Protein AF-T1RQ32-F1 (afdb_monomer_lite)

Organism: Glaesserella parasuis (NCBI:txid738)

pLDDT: mean 84.37, std 12.84, range [41.34, 98.5]

Sequence (711 aa):
MKVIKDSAIYLFGELVSKSIPFLLLPYLSRKLGVEGFGELSYYQTFLALFVIFIGLSQEGAVARYFYRYGKRSLHLVVTTGYAYTITIGALGLIACWIAKSEIMFYLVLSSIFQVFLAVQLSIRQCQKQAFPYTLIQLGSAITNAVFTVLILEIYETALVEKRIIAVLCSNIFIAVLAYIIYKRKTATKIFSIGQYKLALWYVIAFGFPMIFHHGSFFIKGQLDRIFIYHRFSEADLGLYAMGAQIASILSVVILAVNKALVPYLFERLKQGTVTLKHLQKWAMYSLFIVPIPSLITLLIPEQLFLWLLGEQFQGVKYYVALFLLSTSLIIPYLFLVNYLFYHGKTKQISYCSVLSTGIYLIALGGLMFTEISYIPWASVLSSVIILYVLGKSSNRDFKNEKKLIIVNSMFGLVYSMILFGHKNVTFVVSDGISKKIREKLLKLGVDVFYIPYPKGILSYLKYILISSIFSFFIRYKYSECIGHDHLFISNLLAKPYVLIEDGYGNYANLGPKRGVIYSIIYRKWLGLGRSVFCKKIILTGRNIIPSDILNKVVTIPISILERPYIQRRSCIISKLFGVDHTLLDNVKFVIYTQPLYQDGFISREEHINIYLRIIRDSIRNLSVNEFILLKPHPRDSINYEELLSEYKNLLFLDKDIPSEFLGLIYPNYSFLKGISLFSSSGLGDDNHTFVASKYLDSQQIIKMKVPTDLI

Structure (mmCIF, N/CA/C/O backbone):
data_AF-T1RQ32-F1
#
_entry.id   AF-T1RQ32-F1
#
loop_
_atom_site.group_PDB
_atom_site.id
_atom_site.type_symbol
_atom_site.label_atom_id
_atom_site.label_alt_id
_atom_site.label_comp_id
_atom_site.label_asym_id
_atom_site.label_entity_id
_atom_site.label_seq_id
_atom_site.pdbx_PDB_ins_code
_atom_site.Cartn_x
_atom_site.Cartn_y
_atom_site.Cartn_z
_atom_site.occupancy
_atom_site.B_iso_or_equiv
_atom_site.auth_seq_id
_atom_site.auth_comp_id
_atom_site.auth_asym_id
_atom_site.auth_atom_id
_atom_site.pdbx_PDB_model_num
ATOM 1 N N . MET A 1 1 ? -27.414 -0.032 -10.808 1.00 54.19 1 MET A N 1
ATOM 2 C CA . MET A 1 1 ? -27.002 -0.454 -12.171 1.00 54.19 1 MET A CA 1
ATOM 3 C C . MET A 1 1 ? -25.877 0.406 -12.761 1.00 54.19 1 MET A C 1
ATOM 5 O O . MET A 1 1 ? -24.864 -0.164 -13.140 1.00 54.19 1 MET A O 1
ATOM 9 N N . LYS A 1 2 ? -25.966 1.750 -12.778 1.00 56.19 2 LYS A N 1
ATOM 10 C CA . LYS A 1 2 ? -24.916 2.625 -13.359 1.00 56.19 2 LYS A CA 1
ATOM 11 C C . LYS A 1 2 ? -23.524 2.483 -12.713 1.00 56.19 2 LYS A C 1
ATOM 13 O O . LYS A 1 2 ? -22.540 2.369 -13.424 1.00 56.19 2 LYS A O 1
ATOM 18 N N . VAL A 1 3 ? -23.454 2.381 -11.381 1.00 58.38 3 VAL A N 1
ATOM 19 C CA . VAL A 1 3 ? -22.182 2.187 -10.650 1.00 58.38 3 VAL A CA 1
ATOM 20 C C . VAL A 1 3 ? -21.501 0.863 -11.017 1.00 58.38 3 VAL A C 1
ATOM 22 O O . VAL A 1 3 ? -20.301 0.845 -11.243 1.00 58.38 3 VAL A O 1
ATOM 25 N N . ILE A 1 4 ? -22.269 -0.225 -11.142 1.00 64.56 4 ILE A N 1
ATOM 26 C CA . ILE A 1 4 ? -21.748 -1.548 -11.528 1.00 64.56 4 ILE A CA 1
ATOM 27 C C . ILE A 1 4 ? -21.197 -1.502 -12.962 1.00 64.56 4 ILE A C 1
ATOM 29 O O . ILE A 1 4 ? -20.111 -2.014 -13.218 1.00 64.56 4 ILE A O 1
ATOM 33 N N . LYS A 1 5 ? -21.904 -0.817 -13.872 1.00 72.12 5 LYS A N 1
ATOM 34 C CA . LYS A 1 5 ? -21.466 -0.608 -15.258 1.00 72.12 5 LYS A CA 1
ATOM 35 C C . LYS A 1 5 ? -20.161 0.196 -15.334 1.00 72.12 5 LYS A C 1
ATOM 37 O O . LYS A 1 5 ? -19.228 -0.237 -16.002 1.00 72.12 5 LYS A O 1
ATOM 42 N N . ASP A 1 6 ? -20.065 1.319 -14.622 1.00 73.00 6 ASP A N 1
ATOM 43 C CA . ASP A 1 6 ? -18.860 2.162 -14.631 1.00 73.00 6 ASP A CA 1
ATOM 44 C C . ASP A 1 6 ? -17.660 1.439 -13.993 1.00 73.00 6 ASP A C 1
ATOM 46 O O . ASP A 1 6 ? -16.555 1.478 -14.532 1.00 73.00 6 ASP A O 1
ATOM 50 N N . SER A 1 7 ? -17.870 0.721 -12.883 1.00 74.19 7 SER A N 1
ATOM 51 C CA . SER A 1 7 ? -16.831 -0.094 -12.241 1.00 74.19 7 SER A CA 1
ATOM 52 C C . SER A 1 7 ? -16.310 -1.214 -13.145 1.00 74.19 7 SER A C 1
ATOM 54 O O . SER A 1 7 ? -15.101 -1.439 -13.171 1.00 74.19 7 SER A O 1
ATOM 56 N N . ALA A 1 8 ? -17.184 -1.876 -13.911 1.00 81.94 8 ALA A N 1
ATOM 57 C CA . ALA A 1 8 ? -16.780 -2.898 -14.876 1.00 81.94 8 ALA A CA 1
ATOM 58 C C . ALA A 1 8 ? -15.936 -2.309 -16.020 1.00 81.94 8 ALA A C 1
ATOM 60 O O . ALA A 1 8 ? -14.916 -2.889 -16.380 1.00 81.94 8 ALA A O 1
ATOM 61 N N . ILE A 1 9 ? -16.298 -1.127 -16.536 1.00 85.81 9 ILE A N 1
ATOM 62 C CA . ILE A 1 9 ? -15.541 -0.437 -17.598 1.00 85.81 9 ILE A CA 1
ATOM 63 C C . ILE A 1 9 ? -14.143 -0.026 -17.112 1.00 85.81 9 ILE A C 1
ATOM 65 O O . ILE A 1 9 ? -13.165 -0.208 -17.840 1.00 85.81 9 ILE A O 1
ATOM 69 N N . TYR A 1 10 ? -14.033 0.493 -15.883 1.00 81.12 10 TYR A N 1
ATOM 70 C CA . TYR A 1 10 ? -12.735 0.805 -15.276 1.00 81.12 10 TYR A CA 1
ATOM 71 C C . TYR A 1 10 ? -11.878 -0.449 -15.088 1.00 81.12 10 TYR A C 1
ATOM 73 O O . TYR A 1 10 ? -10.694 -0.428 -15.406 1.00 81.12 10 TYR A O 1
ATOM 81 N N . LEU A 1 11 ? -12.465 -1.533 -14.568 1.00 81.81 11 LEU A N 1
ATOM 82 C CA . LEU A 1 11 ? -11.744 -2.786 -14.341 1.00 81.81 11 LEU A CA 1
ATOM 83 C C . LEU A 1 11 ? -11.255 -3.396 -15.659 1.00 81.81 11 LEU A C 1
ATOM 85 O O . LEU A 1 11 ? -10.099 -3.796 -15.749 1.00 81.81 11 LEU A O 1
ATOM 89 N N . PHE A 1 12 ? -12.115 -3.425 -16.677 1.00 87.94 12 PHE A N 1
ATOM 90 C CA . PHE A 1 12 ? -11.769 -3.909 -18.010 1.00 87.94 12 PHE A CA 1
ATOM 91 C C . PHE A 1 12 ? -10.624 -3.095 -18.623 1.00 87.94 12 PHE A C 1
ATOM 93 O O . PHE A 1 12 ? -9.630 -3.674 -19.055 1.00 87.94 12 PHE A O 1
ATOM 100 N N . GLY A 1 13 ? -10.729 -1.760 -18.604 1.00 87.00 13 GLY A N 1
ATOM 101 C CA . GLY A 1 13 ? -9.677 -0.870 -19.101 1.00 87.00 13 GLY A CA 1
ATOM 102 C C . GLY A 1 13 ? -8.331 -1.095 -18.412 1.00 87.00 13 GLY A C 1
ATOM 103 O O . GLY A 1 13 ? -7.312 -1.258 -19.082 1.00 87.00 13 GLY A O 1
ATOM 104 N N . GLU A 1 14 ? -8.339 -1.175 -17.081 1.00 84.88 14 GLU A N 1
ATOM 105 C CA . GLU A 1 14 ? -7.142 -1.394 -16.263 1.00 84.88 14 GLU A CA 1
ATOM 106 C C . GLU A 1 14 ? -6.473 -2.750 -16.537 1.00 84.88 14 GLU A C 1
ATOM 108 O O . GLU A 1 14 ? -5.250 -2.820 -16.643 1.00 84.88 14 GLU A O 1
ATOM 113 N N . LEU A 1 15 ? -7.252 -3.832 -16.641 1.00 86.50 15 LEU A N 1
ATOM 114 C CA . LEU A 1 15 ? -6.710 -5.172 -16.876 1.00 86.50 15 LEU A CA 1
ATOM 115 C C . LEU A 1 15 ? -6.150 -5.316 -18.296 1.00 86.50 15 LEU A C 1
ATOM 117 O O . LEU A 1 15 ? -5.016 -5.765 -18.456 1.00 86.50 15 LEU A O 1
ATOM 121 N N . VAL A 1 16 ? -6.907 -4.895 -19.313 1.00 90.62 16 VAL A N 1
ATOM 122 C CA . VAL A 1 16 ? -6.505 -5.047 -20.721 1.00 90.62 16 VAL A CA 1
ATOM 123 C C . VAL A 1 16 ? -5.325 -4.134 -21.065 1.00 90.62 16 VAL A C 1
ATOM 125 O O . VAL A 1 16 ? -4.388 -4.552 -21.740 1.00 90.62 16 VAL A O 1
ATOM 128 N N . SER A 1 17 ? -5.299 -2.896 -20.562 1.00 90.62 17 SER A N 1
ATOM 129 C CA . SER A 1 17 ? -4.143 -2.010 -20.777 1.00 90.62 17 SER A CA 1
ATOM 130 C C . SER A 1 17 ? -2.849 -2.565 -20.175 1.00 90.62 17 SER A C 1
ATOM 132 O O . SER A 1 17 ? -1.782 -2.394 -20.762 1.00 90.62 17 SER A O 1
ATOM 134 N N . LYS A 1 18 ? -2.927 -3.276 -19.043 1.00 88.38 18 LYS A N 1
ATOM 135 C CA . LYS A 1 18 ? -1.762 -3.896 -18.395 1.00 88.38 18 LYS A CA 1
ATOM 136 C C . LYS A 1 18 ? -1.334 -5.220 -19.025 1.00 88.38 18 LYS A C 1
ATOM 138 O O . LYS A 1 18 ? -0.187 -5.612 -18.825 1.00 88.38 18 LYS A O 1
ATOM 143 N N . SER A 1 19 ? -2.194 -5.891 -19.795 1.00 90.38 19 SER A N 1
ATOM 144 C CA . SER A 1 19 ? -1.809 -7.111 -20.516 1.00 90.38 19 SER A CA 1
ATOM 145 C C . SER A 1 19 ? -1.013 -6.821 -21.790 1.00 90.38 19 SER A C 1
ATOM 147 O O . SER A 1 19 ? -0.198 -7.643 -22.193 1.00 90.38 19 SER A O 1
ATOM 149 N N . ILE A 1 20 ? -1.194 -5.656 -22.420 1.00 93.88 20 ILE A N 1
ATOM 150 C CA . ILE A 1 20 ? -0.507 -5.314 -23.678 1.00 93.88 20 ILE A CA 1
ATOM 151 C C . ILE A 1 20 ? 1.030 -5.293 -23.539 1.00 93.88 20 ILE A C 1
ATOM 153 O O . ILE A 1 20 ? 1.688 -5.927 -24.362 1.00 93.88 20 ILE A O 1
ATOM 157 N N . PRO A 1 21 ? 1.641 -4.659 -22.512 1.00 89.88 21 PRO A N 1
ATOM 158 C CA . PRO A 1 21 ? 3.090 -4.738 -22.315 1.00 89.88 21 PRO A CA 1
ATOM 159 C C . PRO A 1 21 ? 3.615 -6.169 -22.173 1.00 89.88 21 PRO A C 1
ATOM 161 O O . PRO A 1 21 ? 4.722 -6.444 -22.621 1.00 89.88 21 PRO A O 1
ATOM 164 N N . PHE A 1 22 ? 2.824 -7.080 -21.593 1.00 90.25 22 PHE A N 1
ATOM 165 C CA . PHE A 1 22 ? 3.182 -8.496 -21.492 1.00 90.25 22 PHE A CA 1
ATOM 166 C C . PHE A 1 22 ? 3.179 -9.185 -22.860 1.00 90.25 22 PHE A C 1
ATOM 168 O O . PHE A 1 22 ? 4.129 -9.888 -23.190 1.00 90.25 22 PHE A O 1
ATOM 175 N N . LEU A 1 23 ? 2.159 -8.928 -23.683 1.00 93.75 23 LEU A N 1
ATOM 176 C CA . LEU A 1 23 ? 2.083 -9.458 -25.050 1.00 93.75 23 LEU A CA 1
ATOM 177 C C . LEU A 1 23 ? 3.226 -8.954 -25.946 1.00 93.75 23 LEU A C 1
ATOM 179 O O . LEU A 1 23 ? 3.589 -9.623 -26.907 1.00 93.75 23 LEU A O 1
ATOM 183 N N . LEU A 1 24 ? 3.811 -7.799 -25.620 1.00 95.25 24 LEU A N 1
ATOM 184 C CA . LEU A 1 24 ? 4.962 -7.236 -26.325 1.00 95.25 24 LEU A CA 1
ATOM 185 C C . LEU A 1 24 ? 6.307 -7.861 -25.894 1.00 95.25 24 LEU A C 1
ATOM 187 O O . LEU A 1 24 ? 7.303 -7.685 -26.595 1.00 95.25 24 LEU A O 1
ATOM 191 N N . LEU A 1 25 ? 6.368 -8.588 -24.768 1.00 95.06 25 LEU A N 1
ATOM 192 C CA . LEU A 1 25 ? 7.628 -9.144 -24.251 1.00 95.06 25 LEU A CA 1
ATOM 193 C C . LEU A 1 25 ? 8.329 -10.105 -25.221 1.00 95.06 25 LEU A C 1
ATOM 195 O O . LEU A 1 25 ? 9.518 -9.889 -25.432 1.00 95.06 25 LEU A O 1
ATOM 199 N N . PRO A 1 26 ? 7.655 -11.092 -25.852 1.00 96.44 26 PRO A N 1
ATOM 200 C CA . PRO A 1 26 ? 8.298 -12.015 -26.796 1.00 96.44 26 PRO A CA 1
ATOM 201 C C . PRO A 1 26 ? 8.977 -11.312 -27.975 1.00 96.44 26 PRO A C 1
ATOM 203 O O . PRO A 1 26 ? 9.996 -11.774 -28.490 1.00 96.44 26 PRO A O 1
ATOM 206 N N . TYR A 1 27 ? 8.392 -10.201 -28.420 1.00 97.69 27 TYR A N 1
ATOM 207 C CA . TYR A 1 27 ? 8.944 -9.384 -29.491 1.00 97.69 27 TYR A CA 1
ATOM 208 C C . TYR A 1 27 ? 10.186 -8.626 -29.012 1.00 97.69 27 TYR A C 1
ATOM 210 O O . TYR A 1 27 ? 11.252 -8.735 -29.612 1.00 97.69 27 TYR A O 1
ATOM 218 N N . LEU A 1 28 ? 10.068 -7.907 -27.890 1.00 97.06 28 LEU A N 1
ATOM 219 C CA . LEU A 1 28 ? 11.167 -7.112 -27.338 1.00 97.06 28 LEU A CA 1
ATOM 220 C C . LEU A 1 28 ? 12.366 -7.964 -26.934 1.00 97.06 28 LEU A C 1
ATOM 222 O O . LEU A 1 28 ? 13.496 -7.565 -27.191 1.00 97.06 28 LEU A O 1
ATOM 226 N N . SER A 1 29 ? 12.129 -9.122 -26.321 1.00 97.19 29 SER A N 1
ATOM 227 C CA . SER A 1 29 ? 13.194 -10.022 -25.889 1.00 97.19 29 SER A CA 1
ATOM 228 C C . SER A 1 29 ? 14.030 -10.492 -27.079 1.00 97.19 29 SER A C 1
ATOM 230 O O . SER A 1 29 ? 15.254 -10.439 -27.030 1.00 97.19 29 SER A O 1
ATOM 232 N N . ARG A 1 30 ? 13.388 -10.879 -28.186 1.00 96.94 30 ARG A N 1
ATOM 233 C CA . ARG A 1 30 ? 14.088 -11.314 -29.402 1.00 96.94 30 ARG A CA 1
ATOM 234 C C . ARG A 1 30 ? 14.796 -10.170 -30.106 1.00 96.94 30 ARG A C 1
ATOM 236 O O . ARG A 1 30 ? 15.957 -10.321 -30.459 1.00 96.94 30 ARG A O 1
ATOM 243 N N . LYS A 1 31 ? 14.104 -9.040 -30.288 1.00 97.25 31 LYS A N 1
ATOM 244 C CA . LYS A 1 31 ? 14.618 -7.904 -31.060 1.00 97.25 31 LYS A CA 1
ATOM 245 C C . LYS A 1 31 ? 15.784 -7.200 -30.362 1.00 97.25 31 LYS A C 1
ATOM 247 O O . LYS A 1 31 ? 16.689 -6.743 -31.044 1.00 97.25 31 LYS A O 1
ATOM 252 N N . LEU A 1 32 ? 15.764 -7.101 -29.029 1.00 97.38 32 LEU A N 1
ATOM 253 C CA . LEU A 1 32 ? 16.803 -6.398 -28.266 1.00 97.38 32 LEU A CA 1
ATOM 254 C C . LEU A 1 32 ? 17.949 -7.296 -27.794 1.00 97.38 32 LEU A C 1
ATOM 256 O O . LEU A 1 32 ? 19.007 -6.775 -27.455 1.00 97.38 32 LEU A O 1
ATOM 260 N N . GLY A 1 33 ? 17.755 -8.614 -27.714 1.00 97.50 33 GLY A N 1
ATOM 261 C CA . GLY A 1 33 ? 18.717 -9.456 -27.006 1.00 97.50 33 GLY A CA 1
ATOM 262 C C . GLY A 1 33 ? 18.603 -9.324 -25.487 1.00 97.50 33 GLY A C 1
ATOM 263 O O . GLY A 1 33 ? 17.788 -8.564 -24.956 1.00 97.50 33 GLY A O 1
ATOM 264 N N . VAL A 1 34 ? 19.432 -10.080 -24.769 1.00 98.00 34 VAL A N 1
ATOM 265 C CA . VAL A 1 34 ? 19.505 -9.984 -23.304 1.00 98.00 34 VAL A CA 1
ATOM 266 C C . VAL A 1 34 ? 20.149 -8.666 -22.879 1.00 98.00 34 VAL A C 1
ATOM 268 O O . VAL A 1 34 ? 19.588 -7.973 -22.036 1.00 98.00 34 VAL A O 1
ATOM 271 N N . GLU A 1 35 ? 21.271 -8.295 -23.500 1.00 98.06 35 GLU A N 1
ATOM 272 C CA . GLU A 1 35 ? 22.012 -7.058 -23.210 1.00 98.06 35 GLU A CA 1
ATOM 273 C C . GLU A 1 35 ? 21.139 -5.822 -23.433 1.00 98.06 35 GLU A C 1
ATOM 275 O O . GLU A 1 35 ? 20.909 -5.056 -22.499 1.00 98.06 35 GLU A O 1
ATOM 280 N N . GLY A 1 36 ? 20.510 -5.705 -24.609 1.00 97.94 36 GLY A N 1
ATOM 281 C CA . GLY A 1 36 ? 19.607 -4.592 -24.901 1.00 97.94 36 GLY A CA 1
ATOM 282 C C . GLY A 1 36 ? 18.376 -4.554 -23.986 1.00 97.94 36 GLY A C 1
ATOM 283 O O . GLY A 1 36 ? 17.883 -3.477 -23.647 1.00 97.94 36 GLY A O 1
ATOM 284 N N . PHE A 1 37 ? 17.870 -5.703 -23.517 1.00 98.06 37 PHE A N 1
ATOM 285 C CA . PHE A 1 37 ? 16.807 -5.711 -22.504 1.00 98.06 37 PHE A CA 1
ATOM 286 C C . PHE A 1 37 ? 17.317 -5.250 -21.126 1.00 98.06 37 PHE A C 1
ATOM 288 O O . PHE A 1 37 ? 16.586 -4.574 -20.394 1.00 98.06 37 PHE A O 1
ATOM 295 N N . GLY A 1 38 ? 18.564 -5.578 -20.780 1.00 98.19 38 GLY A N 1
ATOM 296 C CA . GLY A 1 38 ? 19.255 -5.088 -19.590 1.00 98.19 38 GLY A CA 1
ATOM 297 C C . GLY A 1 38 ? 19.441 -3.574 -19.615 1.00 98.19 38 GLY A C 1
ATOM 298 O O . GLY A 1 38 ? 18.987 -2.886 -18.699 1.00 98.19 38 GLY A O 1
ATOM 299 N N . GLU A 1 39 ? 20.003 -3.041 -20.697 1.00 98.31 39 GLU A N 1
ATOM 300 C CA . GLU A 1 39 ? 20.170 -1.602 -20.929 1.00 98.31 39 GLU A CA 1
ATOM 301 C C . GLU A 1 39 ? 18.813 -0.866 -20.918 1.00 98.31 39 GLU A C 1
ATOM 303 O O . GLU A 1 39 ? 18.638 0.150 -20.237 1.00 98.31 39 GLU A O 1
ATOM 308 N N . LEU A 1 40 ? 17.784 -1.420 -21.575 1.00 98.06 40 LEU A N 1
ATOM 309 C CA . LEU A 1 40 ? 16.428 -0.867 -21.522 1.00 98.06 40 LEU A CA 1
ATOM 310 C C . LEU A 1 40 ? 15.889 -0.814 -20.085 1.00 98.06 40 LEU A C 1
ATOM 312 O O . LEU A 1 40 ? 15.284 0.184 -19.685 1.00 98.06 40 LEU A O 1
ATOM 316 N N . SER A 1 41 ? 16.086 -1.881 -19.309 1.00 98.00 41 SER A N 1
ATOM 317 C CA . SER A 1 41 ? 15.659 -1.953 -17.910 1.00 98.00 41 SER A CA 1
ATOM 318 C C . SER A 1 41 ? 16.379 -0.922 -17.036 1.00 98.00 41 SER A C 1
ATOM 320 O O . SER A 1 41 ? 15.738 -0.289 -16.192 1.00 98.00 41 SER A O 1
ATOM 322 N N . TYR A 1 42 ? 17.676 -0.705 -17.276 1.00 98.25 42 TYR A N 1
ATOM 323 C CA . TYR A 1 42 ? 18.482 0.324 -16.621 1.00 98.25 42 TYR A CA 1
ATOM 324 C C . TYR A 1 42 ? 17.899 1.724 -16.858 1.00 98.25 42 TYR A C 1
ATOM 326 O O . TYR A 1 42 ? 17.584 2.439 -15.903 1.00 98.25 42 TYR A O 1
ATOM 334 N N . TYR A 1 43 ? 17.642 2.094 -18.115 1.00 98.06 43 TYR A N 1
ATOM 335 C CA . TYR A 1 43 ? 17.051 3.393 -18.449 1.00 98.06 43 TYR A CA 1
ATOM 336 C C . TYR A 1 43 ? 15.608 3.555 -17.951 1.00 98.06 43 TYR A C 1
ATOM 338 O O . TYR A 1 43 ? 15.213 4.638 -17.510 1.00 98.06 43 TYR A O 1
ATOM 346 N N . GLN A 1 44 ? 14.810 2.485 -17.942 1.00 96.88 44 GLN A N 1
ATOM 347 C CA . GLN A 1 44 ? 13.463 2.517 -17.364 1.00 96.88 44 GLN A CA 1
ATOM 348 C C . GLN A 1 44 ? 13.467 2.814 -15.858 1.00 96.88 44 GLN A C 1
ATOM 350 O O . GLN A 1 44 ? 12.544 3.478 -15.378 1.00 96.88 44 GLN A O 1
ATOM 355 N N . THR A 1 45 ? 14.505 2.406 -15.122 1.00 97.56 45 THR A N 1
ATOM 356 C CA . THR A 1 45 ? 14.664 2.784 -13.711 1.00 97.56 45 THR A CA 1
ATOM 357 C C . THR A 1 45 ? 14.796 4.302 -13.553 1.00 97.56 45 THR A C 1
ATOM 359 O O . THR A 1 45 ? 14.142 4.893 -12.691 1.00 97.56 45 THR A O 1
ATOM 362 N N . PHE A 1 46 ? 15.564 4.974 -14.416 1.00 97.75 46 PHE A N 1
ATOM 363 C CA . PHE A 1 46 ? 15.649 6.441 -14.402 1.00 97.75 46 PHE A CA 1
ATOM 364 C C . PHE A 1 46 ? 14.338 7.104 -14.811 1.00 97.75 46 PHE A C 1
ATOM 366 O O . PHE A 1 46 ? 13.938 8.084 -14.185 1.00 97.75 46 PHE A O 1
ATOM 373 N N . LEU A 1 47 ? 13.619 6.547 -15.793 1.00 97.56 47 LEU A N 1
ATOM 374 C CA . LEU A 1 47 ? 12.288 7.041 -16.156 1.00 97.56 47 LEU A CA 1
ATOM 375 C C . LEU A 1 47 ? 11.345 7.045 -14.948 1.00 97.56 47 LEU A C 1
ATOM 377 O O . LEU A 1 47 ? 10.691 8.052 -14.677 1.00 97.56 47 LEU A O 1
ATOM 381 N N . ALA A 1 48 ? 11.298 5.937 -14.201 1.00 96.19 48 ALA A N 1
ATOM 382 C CA . ALA A 1 48 ? 10.477 5.827 -13.000 1.00 96.19 48 ALA A CA 1
ATOM 383 C C . ALA A 1 48 ? 10.890 6.852 -11.931 1.00 96.19 48 ALA A C 1
ATOM 385 O O . ALA A 1 48 ? 10.026 7.478 -11.314 1.00 96.19 48 ALA A O 1
ATOM 386 N N . LEU A 1 49 ? 12.197 7.068 -11.749 1.00 96.44 49 LEU A N 1
ATOM 387 C CA . LEU A 1 49 ? 12.724 8.077 -10.831 1.00 96.44 49 LEU A CA 1
ATOM 388 C C . LEU A 1 49 ? 12.299 9.496 -11.240 1.00 96.44 49 LEU A C 1
ATOM 390 O O . LEU A 1 49 ? 11.800 10.255 -10.408 1.00 96.44 49 LEU A O 1
ATOM 394 N N . PHE A 1 50 ? 12.429 9.844 -12.522 1.00 97.56 50 PHE A N 1
ATOM 395 C CA . PHE A 1 50 ? 12.018 11.144 -13.048 1.00 97.56 50 PHE A CA 1
ATOM 396 C C . PHE A 1 50 ? 10.522 11.391 -12.864 1.00 97.56 50 PHE A C 1
ATOM 398 O O . PHE A 1 50 ? 10.149 12.459 -12.383 1.00 97.56 50 PHE A O 1
ATOM 405 N N . VAL A 1 51 ? 9.666 10.398 -13.133 1.00 97.38 51 VAL A N 1
ATOM 406 C CA . VAL A 1 51 ? 8.214 10.504 -12.898 1.00 97.38 51 VAL A CA 1
ATOM 407 C C . VAL A 1 51 ? 7.893 10.824 -11.434 1.00 97.38 51 VAL A C 1
ATOM 409 O O . VAL A 1 51 ? 6.996 11.626 -11.177 1.00 97.38 51 VAL A O 1
ATOM 412 N N . ILE A 1 52 ? 8.628 10.263 -10.465 1.00 95.56 52 ILE A N 1
ATOM 413 C CA . ILE A 1 52 ? 8.410 10.548 -9.035 1.00 95.56 52 ILE A CA 1
ATOM 414 C C . ILE A 1 52 ? 8.675 12.028 -8.720 1.00 95.56 52 ILE A C 1
ATOM 416 O O . ILE A 1 52 ? 7.837 12.679 -8.091 1.00 95.56 52 ILE A O 1
ATOM 420 N N . PHE A 1 53 ? 9.811 12.572 -9.164 1.00 96.38 53 PHE A N 1
ATOM 421 C CA . PHE A 1 53 ? 10.205 13.949 -8.844 1.00 96.38 53 PHE A CA 1
ATOM 422 C C . PHE A 1 53 ? 9.461 14.996 -9.680 1.00 96.38 53 PHE A C 1
ATOM 424 O O . PHE A 1 53 ? 8.920 15.948 -9.125 1.00 96.38 53 PHE A O 1
ATOM 431 N N . ILE A 1 54 ? 9.375 14.808 -10.999 1.00 97.56 54 ILE A N 1
ATOM 432 C CA . ILE A 1 54 ? 8.684 15.724 -11.923 1.00 97.56 54 ILE A CA 1
ATOM 433 C C . ILE A 1 54 ? 7.161 15.679 -11.711 1.00 97.56 54 ILE A C 1
ATOM 435 O O . ILE A 1 54 ? 6.462 16.683 -11.893 1.00 97.56 54 ILE A O 1
ATOM 439 N N . GLY A 1 55 ? 6.640 14.520 -11.299 1.00 95.38 55 GLY A N 1
ATOM 440 C CA . GLY A 1 55 ? 5.225 14.306 -11.023 1.00 95.38 55 GLY A CA 1
ATOM 441 C C . GLY A 1 55 ? 4.761 14.856 -9.684 1.00 95.38 55 GLY A C 1
ATOM 442 O O . GLY A 1 55 ? 3.644 15.363 -9.610 1.00 95.38 55 GLY A O 1
ATOM 443 N N . LEU A 1 56 ? 5.586 14.775 -8.630 1.00 94.56 56 LEU A N 1
ATOM 444 C CA . LEU A 1 56 ? 5.259 15.239 -7.271 1.00 94.56 56 LEU A CA 1
ATOM 445 C C . LEU A 1 56 ? 3.879 14.730 -6.779 1.00 94.56 56 LEU A C 1
ATOM 447 O O . LEU A 1 56 ? 3.138 15.428 -6.089 1.00 94.56 56 LEU A O 1
ATOM 451 N N . SER A 1 57 ? 3.503 13.509 -7.181 1.00 91.25 57 SER A N 1
ATOM 452 C CA . SER A 1 57 ? 2.188 12.880 -6.951 1.00 91.25 57 SER A CA 1
ATOM 453 C C . SER A 1 57 ? 0.980 13.800 -7.217 1.00 91.25 57 SER A C 1
ATOM 455 O O . SER A 1 57 ? -0.007 13.845 -6.467 1.00 91.25 57 SER A O 1
ATOM 457 N N . GLN A 1 58 ? 1.048 14.584 -8.293 1.00 93.56 58 GLN A N 1
ATOM 458 C CA . GLN A 1 58 ? -0.017 15.508 -8.676 1.00 93.56 58 GLN A CA 1
ATOM 459 C C . GLN A 1 58 ? -1.355 14.811 -8.921 1.00 93.56 58 GLN A C 1
ATOM 461 O O . GLN A 1 58 ? -2.402 15.361 -8.580 1.00 93.56 58 GLN A O 1
ATOM 466 N N . GLU A 1 59 ? -1.350 13.595 -9.462 1.00 92.75 59 GLU A N 1
ATOM 467 C CA . GLU A 1 59 ? -2.548 12.785 -9.655 1.00 92.75 59 GLU A CA 1
ATOM 468 C C . GLU A 1 59 ? -3.298 12.549 -8.332 1.00 92.75 59 GLU A C 1
ATOM 470 O O . GLU A 1 59 ? -4.529 12.665 -8.294 1.00 92.75 59 GLU A O 1
ATOM 475 N N . GLY A 1 60 ? -2.570 12.326 -7.231 1.00 84.25 60 GLY A N 1
ATOM 476 C CA . GLY A 1 60 ? -3.126 12.227 -5.882 1.00 84.25 60 GLY A CA 1
ATOM 477 C C . GLY A 1 60 ? -3.578 13.579 -5.325 1.00 84.25 60 GLY A C 1
ATOM 478 O O . GLY A 1 60 ? -4.670 13.683 -4.755 1.00 84.25 60 GLY A O 1
ATOM 479 N N . ALA A 1 61 ? -2.789 14.638 -5.538 1.00 88.88 61 ALA A N 1
ATOM 480 C CA . ALA A 1 61 ? -3.106 15.990 -5.070 1.00 88.88 61 ALA A CA 1
ATOM 481 C C . ALA A 1 61 ? -4.405 16.525 -5.697 1.00 88.88 61 ALA A C 1
ATOM 483 O O . ALA A 1 61 ? -5.242 17.114 -5.001 1.00 88.88 61 ALA A O 1
ATOM 484 N N . VAL A 1 62 ? -4.587 16.281 -6.999 1.00 91.62 62 VAL A N 1
ATOM 485 C CA . VAL A 1 62 ? -5.773 16.637 -7.789 1.00 91.62 62 VAL A CA 1
ATOM 486 C C . VAL A 1 62 ? -6.991 15.851 -7.317 1.00 91.62 62 VAL A C 1
ATOM 488 O O . VAL A 1 62 ? -8.035 16.456 -7.060 1.00 91.62 62 VAL A O 1
ATOM 491 N N . ALA A 1 63 ? -6.860 14.535 -7.124 1.00 85.88 63 ALA A N 1
ATOM 492 C CA . ALA A 1 63 ? -7.948 13.714 -6.603 1.00 85.88 63 ALA A CA 1
ATOM 493 C C . ALA A 1 63 ? -8.402 14.194 -5.217 1.00 85.88 63 ALA A C 1
ATOM 495 O O . ALA A 1 63 ? -9.590 14.435 -4.981 1.00 85.88 63 ALA A O 1
ATOM 496 N N . ARG A 1 64 ? -7.450 14.427 -4.308 1.00 86.69 64 ARG A N 1
ATOM 497 C CA . ARG A 1 64 ? -7.734 14.932 -2.960 1.00 86.69 64 ARG A CA 1
ATOM 498 C C . ARG A 1 64 ? -8.377 16.315 -2.997 1.00 86.69 64 ARG A C 1
ATOM 500 O O . ARG A 1 64 ? -9.308 16.564 -2.232 1.00 86.69 64 ARG A O 1
ATOM 507 N N . TYR A 1 65 ? -7.923 17.203 -3.883 1.00 88.31 65 TYR A N 1
ATOM 508 C CA . TYR A 1 65 ? -8.518 18.531 -4.035 1.00 88.31 65 TYR A CA 1
ATOM 509 C C . TYR A 1 65 ? -9.969 18.434 -4.508 1.00 88.31 65 TYR A C 1
ATOM 511 O O . TYR A 1 65 ? -10.847 19.051 -3.908 1.00 88.31 65 TYR A O 1
ATOM 519 N N . PHE A 1 66 ? -10.226 17.618 -5.536 1.00 87.50 66 PHE A N 1
ATOM 520 C CA . PHE A 1 66 ? -11.558 17.411 -6.099 1.00 87.50 66 PHE A CA 1
ATOM 521 C C . PHE A 1 66 ? -12.564 16.959 -5.037 1.00 87.50 66 PHE A C 1
ATOM 523 O O . PHE A 1 66 ? -13.629 17.561 -4.909 1.00 87.50 66 PHE A O 1
ATOM 530 N N . TYR A 1 67 ? -12.223 15.939 -4.246 1.00 81.38 67 TYR A N 1
ATOM 531 C CA . TYR A 1 67 ? -13.134 15.410 -3.228 1.00 81.38 67 TYR A CA 1
ATOM 532 C C . TYR A 1 67 ? -13.258 16.310 -1.993 1.00 81.38 67 TYR A C 1
ATOM 534 O O . TYR A 1 67 ? -14.318 16.338 -1.372 1.00 81.38 67 TYR A O 1
ATOM 542 N N . ARG A 1 68 ? -12.204 17.050 -1.619 1.00 80.88 68 ARG A N 1
ATOM 543 C CA . ARG A 1 68 ? -12.218 17.891 -0.411 1.00 80.88 68 ARG A CA 1
ATOM 544 C C . ARG A 1 68 ? -12.812 19.281 -0.636 1.00 80.88 68 ARG A C 1
ATOM 546 O O . ARG A 1 68 ? -13.502 19.776 0.248 1.00 80.88 68 ARG A O 1
ATOM 553 N N . TYR A 1 69 ? -12.506 19.915 -1.766 1.00 83.75 69 TYR A N 1
ATOM 554 C CA . TYR A 1 69 ? -12.845 21.317 -2.048 1.00 83.75 69 TYR A CA 1
ATOM 555 C C . TYR A 1 69 ? -13.737 21.492 -3.285 1.00 83.75 69 TYR A C 1
ATOM 557 O O . TYR A 1 69 ? -14.140 22.610 -3.610 1.00 83.75 69 TYR A O 1
ATOM 565 N N . GLY A 1 70 ? -14.068 20.402 -3.982 1.00 82.25 70 GLY A N 1
ATOM 566 C CA . GLY A 1 70 ? -14.921 20.424 -5.164 1.00 82.25 70 GLY A CA 1
ATOM 567 C C . GLY A 1 70 ? -14.205 20.884 -6.439 1.00 82.25 70 GLY A C 1
ATOM 568 O O . GLY A 1 70 ? -12.981 20.987 -6.524 1.00 82.25 70 GLY A O 1
ATOM 569 N N . LYS A 1 71 ? -14.997 21.162 -7.483 1.00 81.88 71 LYS A N 1
ATOM 570 C CA . LYS A 1 71 ? -14.500 21.411 -8.850 1.00 81.88 71 LYS A CA 1
ATOM 571 C C . LYS A 1 71 ? -14.085 22.867 -9.123 1.00 81.88 71 LYS A C 1
ATOM 573 O O . LYS A 1 71 ? -13.330 23.113 -10.061 1.00 81.88 71 LYS A O 1
ATOM 578 N N . ARG A 1 72 ? -14.561 23.837 -8.326 1.00 79.94 72 ARG A N 1
ATOM 579 C CA . ARG A 1 72 ? -14.530 25.288 -8.642 1.00 79.94 72 ARG A CA 1
ATOM 580 C C . ARG A 1 72 ? -13.126 25.865 -8.883 1.00 79.94 72 ARG A C 1
ATOM 582 O O . ARG A 1 72 ? -12.987 26.819 -9.653 1.00 79.94 72 ARG A O 1
ATOM 589 N N . SER A 1 73 ? -12.109 25.288 -8.250 1.00 83.75 73 SER A N 1
ATOM 590 C CA . SER A 1 73 ? -10.705 25.708 -8.365 1.00 83.75 73 SER A CA 1
ATOM 591 C C . SER A 1 73 ? -9.771 24.556 -8.748 1.00 83.75 73 SER A C 1
ATOM 593 O O . SER A 1 73 ? -8.557 24.686 -8.647 1.00 83.75 73 SER A O 1
ATOM 595 N N . LEU A 1 74 ? -10.323 23.440 -9.240 1.00 86.44 74 LEU A N 1
ATOM 596 C CA . LEU A 1 74 ? -9.532 22.285 -9.675 1.00 86.44 74 LEU A CA 1
ATOM 597 C C . LEU A 1 74 ? -8.575 22.652 -10.814 1.00 86.44 74 LEU A C 1
ATOM 599 O O . LEU A 1 74 ? -7.429 22.222 -10.814 1.00 86.44 74 LEU A O 1
ATOM 603 N N . HIS A 1 75 ? -9.040 23.477 -11.759 1.00 88.88 75 HIS A N 1
ATOM 604 C CA . HIS A 1 75 ? -8.225 23.931 -12.885 1.00 88.88 75 HIS A CA 1
ATOM 605 C C . HIS A 1 75 ? -6.961 24.651 -12.418 1.00 88.88 75 HIS A C 1
ATOM 607 O O . HIS A 1 75 ? -5.902 24.361 -12.945 1.00 88.88 75 HIS A O 1
ATOM 613 N N . LEU A 1 76 ? -7.060 25.521 -11.402 1.00 90.94 76 LEU A N 1
ATOM 614 C CA . LEU A 1 76 ? -5.910 26.235 -10.840 1.00 90.94 76 LEU A CA 1
ATOM 615 C C . LEU A 1 76 ? -4.850 25.253 -10.328 1.00 90.94 76 LEU A C 1
ATOM 617 O O . LEU A 1 76 ? -3.685 25.378 -10.676 1.00 90.94 76 LEU A O 1
ATOM 621 N N . VAL A 1 77 ? -5.262 24.242 -9.558 1.00 92.69 77 VAL A N 1
ATOM 622 C CA . VAL A 1 77 ? -4.351 23.214 -9.026 1.00 92.69 77 VAL A CA 1
ATOM 623 C C . VAL A 1 77 ? -3.692 22.418 -10.147 1.00 92.69 77 VAL A C 1
ATOM 625 O O . VAL A 1 77 ? -2.485 22.207 -10.108 1.00 92.69 77 VAL A O 1
ATOM 628 N N . VAL A 1 78 ? -4.466 22.016 -11.159 1.00 93.19 78 VAL A N 1
ATOM 629 C CA . VAL A 1 78 ? -3.955 21.279 -12.324 1.00 93.19 78 VAL A CA 1
ATOM 630 C C . VAL A 1 78 ? -2.962 22.131 -13.115 1.00 93.19 78 VAL A C 1
ATOM 632 O O . VAL A 1 78 ? -1.874 21.658 -13.416 1.00 93.19 78 VAL A O 1
ATOM 635 N N . THR A 1 79 ? -3.283 23.394 -13.407 1.00 92.50 79 THR A N 1
ATOM 636 C CA . THR A 1 79 ? -2.375 24.287 -14.143 1.00 92.50 79 THR A CA 1
ATOM 637 C C . THR A 1 79 ? -1.118 24.619 -13.358 1.00 92.50 79 THR A C 1
ATOM 639 O O . THR A 1 79 ? -0.043 24.663 -13.943 1.00 92.50 79 THR A O 1
ATOM 642 N N . THR A 1 80 ? -1.221 24.819 -12.042 1.00 95.06 80 THR A N 1
ATOM 643 C CA . THR A 1 80 ? -0.044 25.036 -11.194 1.00 95.06 80 THR A CA 1
ATOM 644 C C . THR A 1 80 ? 0.828 23.785 -11.128 1.00 95.06 80 THR A C 1
ATOM 646 O O . THR A 1 80 ? 2.048 23.894 -11.182 1.00 95.06 80 THR A O 1
ATOM 649 N N . GLY A 1 81 ? 0.216 22.601 -11.056 1.00 95.94 81 GLY A N 1
ATOM 650 C CA . GLY A 1 81 ? 0.926 21.328 -11.139 1.00 95.94 81 GLY A CA 1
ATOM 651 C C . GLY A 1 81 ? 1.655 21.152 -12.475 1.00 95.94 81 GLY A C 1
ATOM 652 O O . GLY A 1 81 ? 2.847 20.867 -12.495 1.00 95.94 81 GLY A O 1
ATOM 653 N N . TYR A 1 82 ? 0.988 21.429 -13.598 1.00 95.81 82 TYR A N 1
ATOM 654 C CA . TYR A 1 82 ? 1.625 21.391 -14.916 1.00 95.81 82 TYR A CA 1
ATOM 655 C C . TYR A 1 82 ? 2.751 22.411 -15.057 1.00 95.81 82 TYR A C 1
ATOM 657 O O . TYR A 1 82 ? 3.793 22.071 -15.607 1.00 95.81 82 TYR A O 1
ATOM 665 N N . ALA A 1 83 ? 2.590 23.621 -14.515 1.00 96.44 83 ALA A N 1
ATOM 666 C CA . ALA A 1 83 ? 3.671 24.600 -14.463 1.00 96.44 83 ALA A CA 1
ATOM 667 C C . ALA A 1 83 ? 4.872 24.057 -13.674 1.00 96.44 83 ALA A C 1
ATOM 669 O O . ALA A 1 83 ? 5.989 24.119 -14.172 1.00 96.44 83 ALA A O 1
ATOM 670 N N . TYR A 1 84 ? 4.647 23.442 -12.506 1.00 97.62 84 TYR A N 1
ATOM 671 C CA . TYR A 1 84 ? 5.704 22.771 -11.743 1.00 97.62 84 TYR A CA 1
ATOM 672 C C . TYR A 1 84 ? 6.405 21.674 -12.563 1.00 97.62 84 TYR A C 1
ATOM 674 O O . TYR A 1 84 ? 7.630 21.669 -12.650 1.00 97.62 84 TYR A O 1
ATOM 682 N N . THR A 1 85 ? 5.644 20.786 -13.211 1.00 97.94 85 THR A N 1
ATOM 683 C CA . THR A 1 85 ? 6.180 19.710 -14.063 1.00 97.94 85 THR A CA 1
ATOM 684 C C . THR A 1 85 ? 7.020 20.260 -15.208 1.00 97.94 85 THR A C 1
ATOM 686 O O . THR A 1 85 ? 8.104 19.745 -15.456 1.00 97.94 85 THR A O 1
ATOM 689 N N . ILE A 1 86 ? 6.560 21.318 -15.882 1.00 98.25 86 ILE A N 1
ATOM 690 C CA . ILE A 1 86 ? 7.312 21.971 -16.959 1.00 98.25 86 ILE A CA 1
ATOM 691 C C . ILE A 1 86 ? 8.582 22.618 -16.406 1.00 98.25 86 ILE A C 1
ATOM 693 O O . ILE A 1 86 ? 9.635 22.457 -17.006 1.00 98.25 86 ILE A O 1
ATOM 697 N N . THR A 1 87 ? 8.521 23.312 -15.267 1.00 97.94 87 THR A N 1
ATOM 698 C CA . THR A 1 87 ? 9.696 23.964 -14.673 1.00 97.94 87 THR A CA 1
ATOM 699 C C . THR A 1 87 ? 10.759 22.949 -14.259 1.00 97.94 87 THR A C 1
ATOM 701 O O . THR A 1 87 ? 11.907 23.071 -14.673 1.00 97.94 87 THR A O 1
ATOM 704 N N . ILE A 1 88 ? 10.396 21.927 -13.479 1.00 98.06 88 ILE A N 1
ATOM 705 C CA . ILE A 1 88 ? 11.352 20.900 -13.034 1.00 98.06 88 ILE A CA 1
ATOM 706 C C . ILE A 1 88 ? 11.819 20.040 -14.211 1.00 98.06 88 ILE A C 1
ATOM 708 O O . ILE A 1 88 ? 13.002 19.723 -14.310 1.00 98.06 88 ILE A O 1
ATOM 712 N N . GLY A 1 89 ? 10.916 19.718 -15.139 1.00 98.06 89 GLY A N 1
ATOM 713 C CA . GLY A 1 89 ? 11.245 19.030 -16.380 1.00 98.06 89 GLY A CA 1
ATOM 714 C C . GLY A 1 89 ? 12.247 19.811 -17.230 1.00 98.06 89 GLY A C 1
ATOM 715 O O . GLY A 1 89 ? 13.246 19.244 -17.647 1.00 98.06 89 GLY A O 1
ATOM 716 N N . ALA A 1 90 ? 12.046 21.118 -17.425 1.00 98.31 90 ALA A N 1
ATOM 717 C CA . ALA A 1 90 ? 12.961 21.978 -18.176 1.00 98.31 90 ALA A CA 1
ATOM 718 C C . ALA A 1 90 ? 14.350 22.052 -17.529 1.00 98.31 90 ALA A C 1
ATOM 720 O O . ALA A 1 90 ? 15.348 21.958 -18.237 1.00 98.31 90 ALA A O 1
ATOM 721 N N . LEU A 1 91 ? 14.428 22.144 -16.196 1.00 98.31 91 LEU A N 1
ATOM 722 C CA . LEU A 1 91 ? 15.706 22.052 -15.479 1.00 98.31 91 LEU A CA 1
ATOM 723 C C . LEU A 1 91 ? 16.396 20.704 -15.734 1.00 98.31 91 LEU A C 1
ATOM 725 O O . LEU A 1 91 ? 17.596 20.672 -15.997 1.00 98.31 91 LEU A O 1
ATOM 729 N N . GLY A 1 92 ? 15.637 19.604 -15.719 1.00 98.00 92 GLY A N 1
ATOM 730 C CA . GLY A 1 92 ? 16.141 18.276 -16.071 1.00 98.00 92 GLY A CA 1
ATOM 731 C C . GLY A 1 92 ? 16.639 18.185 -17.517 1.00 98.00 92 GLY A C 1
ATOM 732 O O . GLY A 1 92 ? 17.713 17.640 -17.757 1.00 98.00 92 GLY A O 1
ATOM 733 N N . LEU A 1 93 ? 15.908 18.761 -18.477 1.00 98.31 93 LEU A N 1
ATOM 734 C CA . LEU A 1 93 ? 16.301 18.797 -19.890 1.00 98.31 93 LEU A CA 1
ATOM 735 C C . LEU A 1 93 ? 17.582 19.613 -20.100 1.00 98.31 93 LEU A C 1
ATOM 737 O O . LEU A 1 93 ? 18.475 19.158 -20.810 1.00 98.31 93 LEU A O 1
ATOM 741 N N . ILE A 1 94 ? 17.705 20.774 -19.447 1.00 98.25 94 ILE A N 1
ATOM 742 C CA . ILE A 1 94 ? 18.924 21.597 -19.476 1.00 98.25 94 ILE A CA 1
ATOM 743 C C . ILE A 1 94 ? 20.104 20.811 -18.897 1.00 98.25 94 ILE A C 1
ATOM 745 O O . ILE A 1 94 ? 21.171 20.783 -19.503 1.00 98.25 94 ILE A O 1
ATOM 749 N N . ALA A 1 95 ? 19.914 20.127 -17.765 1.00 97.69 95 ALA A N 1
ATOM 750 C CA . ALA A 1 95 ? 20.956 19.294 -17.170 1.00 97.69 95 ALA A CA 1
ATOM 751 C C . ALA A 1 95 ? 21.397 18.158 -18.112 1.00 97.69 95 ALA A C 1
ATOM 753 O O . ALA A 1 95 ? 22.594 17.939 -18.281 1.00 97.69 95 ALA A O 1
ATOM 754 N N . CYS A 1 96 ? 20.453 17.479 -18.776 1.00 97.56 96 CYS A N 1
ATOM 755 C CA . CYS A 1 96 ? 20.765 16.426 -19.750 1.00 97.56 96 CYS A CA 1
ATOM 756 C C . CYS A 1 96 ? 21.498 16.974 -20.981 1.00 97.56 96 CYS A C 1
ATOM 758 O O . CYS A 1 96 ? 22.419 16.330 -21.479 1.00 97.56 96 CYS A O 1
ATOM 760 N N . TRP A 1 97 ? 21.121 18.170 -21.444 1.00 96.62 97 TRP A N 1
ATOM 761 C CA . TRP A 1 97 ? 21.790 18.852 -22.549 1.00 96.62 97 TRP A CA 1
ATOM 762 C C . TRP A 1 97 ? 23.238 19.220 -22.199 1.00 96.62 97 TRP A C 1
ATOM 764 O O . TRP A 1 97 ? 24.145 18.913 -22.969 1.00 96.62 97 TRP A O 1
ATOM 774 N N . ILE A 1 98 ? 23.478 19.778 -21.004 1.00 97.56 98 ILE A N 1
ATOM 775 C CA . ILE A 1 98 ? 24.832 20.071 -20.498 1.00 97.56 98 ILE A CA 1
ATOM 776 C C . ILE A 1 98 ? 25.657 18.782 -20.378 1.00 97.56 98 ILE A C 1
ATOM 778 O O . ILE A 1 98 ? 26.824 18.755 -20.766 1.00 97.56 98 ILE A O 1
ATOM 782 N N . ALA A 1 99 ? 25.045 17.705 -19.883 1.00 96.50 99 ALA A N 1
ATOM 783 C CA . ALA A 1 99 ? 25.680 16.396 -19.757 1.00 96.50 99 ALA A CA 1
ATOM 784 C C . ALA A 1 99 ? 25.859 15.656 -21.098 1.00 96.50 99 ALA A C 1
ATOM 786 O O . ALA A 1 99 ? 26.445 14.576 -21.106 1.00 96.50 99 ALA A O 1
ATOM 787 N N . LYS A 1 100 ? 25.351 16.203 -22.217 1.00 96.62 100 LYS A N 1
ATOM 788 C CA . LYS A 1 100 ? 25.338 15.575 -23.551 1.00 96.62 100 LYS A CA 1
ATOM 789 C C . LYS A 1 100 ? 24.741 14.157 -23.549 1.00 96.62 100 LYS A C 1
ATOM 791 O O . LYS A 1 100 ? 25.206 13.280 -24.269 1.00 96.62 100 LYS A O 1
ATOM 796 N N . SER A 1 101 ? 23.714 13.925 -22.727 1.00 95.69 101 SER A N 1
ATOM 797 C CA . SER A 1 101 ? 23.057 12.619 -22.600 1.00 95.69 101 SER A CA 1
ATOM 798 C C . SER A 1 101 ? 21.695 12.616 -23.296 1.00 95.69 101 SER A C 1
ATOM 800 O O . SER A 1 101 ? 20.686 13.035 -22.724 1.00 95.69 101 SER A O 1
ATOM 802 N N . GLU A 1 102 ? 21.660 12.130 -24.538 1.00 95.88 102 GLU A N 1
ATOM 803 C CA . GLU A 1 102 ? 20.444 12.108 -25.366 1.00 95.88 102 GLU A CA 1
ATOM 804 C C . GLU A 1 102 ? 19.360 11.187 -24.799 1.00 95.88 102 GLU A C 1
ATOM 806 O O . GLU A 1 102 ? 18.201 11.584 -24.678 1.00 95.88 102 GLU A O 1
ATOM 811 N N . ILE A 1 103 ? 19.734 9.979 -24.363 1.00 97.00 103 ILE A N 1
ATOM 812 C CA . ILE A 1 103 ? 18.770 9.033 -23.793 1.00 97.00 103 ILE A CA 1
ATOM 813 C C . ILE A 1 103 ? 18.111 9.630 -22.544 1.00 97.00 103 ILE A C 1
ATOM 815 O O . ILE A 1 103 ? 16.884 9.629 -22.440 1.00 97.00 103 ILE A O 1
ATOM 819 N N . MET A 1 104 ? 18.890 10.217 -21.627 1.00 97.75 104 MET A N 1
ATOM 820 C CA . MET A 1 104 ? 18.334 10.862 -20.431 1.00 97.75 104 MET A CA 1
ATOM 821 C C . MET A 1 104 ? 17.428 12.043 -20.788 1.00 97.75 104 MET A C 1
ATOM 823 O O . MET A 1 104 ? 16.378 12.211 -20.165 1.00 97.75 104 MET A O 1
ATOM 827 N N . PHE A 1 105 ? 17.768 12.810 -21.828 1.00 98.25 105 PHE A N 1
ATOM 828 C CA . PHE A 1 105 ? 16.908 13.870 -22.348 1.00 98.25 105 PHE A CA 1
ATOM 829 C C . PHE A 1 105 ? 15.542 13.318 -22.798 1.00 98.25 105 PHE A C 1
ATOM 831 O O . PHE A 1 105 ? 14.500 13.836 -22.381 1.00 98.25 105 PHE A O 1
ATOM 838 N N . TYR A 1 106 ? 15.519 12.226 -23.574 1.00 98.19 106 TYR A N 1
ATOM 839 C CA . TYR A 1 106 ? 14.272 11.573 -23.991 1.00 98.19 106 TYR A CA 1
ATOM 840 C C . TYR A 1 106 ? 13.472 11.025 -22.803 1.00 98.19 106 TYR A C 1
ATOM 842 O O . TYR A 1 106 ? 12.243 11.131 -22.794 1.00 98.19 106 TYR A O 1
ATOM 850 N N . LEU A 1 107 ? 14.137 10.486 -21.776 1.00 98.31 107 LEU A N 1
ATOM 851 C CA . LEU A 1 107 ? 13.479 10.002 -20.559 1.00 98.31 107 LEU A CA 1
ATOM 852 C C . LEU A 1 107 ? 12.829 11.135 -19.759 1.00 98.31 107 LEU A C 1
ATOM 854 O O . LEU A 1 107 ? 11.673 11.001 -19.352 1.00 98.31 107 LEU A O 1
ATOM 858 N N . VAL A 1 108 ? 13.528 12.258 -19.560 1.00 98.50 108 VAL A N 1
ATOM 859 C CA . VAL A 1 108 ? 12.962 13.437 -18.888 1.00 98.50 108 VAL A CA 1
ATOM 860 C C . VAL A 1 108 ? 11.749 13.939 -19.666 1.00 98.50 108 VAL A C 1
ATOM 862 O O . VAL A 1 108 ? 10.679 14.121 -19.081 1.00 98.50 108 VAL A O 1
ATOM 865 N N . LEU A 1 109 ? 11.863 14.078 -20.988 1.00 98.19 109 LEU A N 1
ATOM 866 C CA . LEU A 1 109 ? 10.747 14.514 -21.824 1.00 98.19 109 LEU A CA 1
ATOM 867 C C . LEU A 1 109 ? 9.564 13.537 -21.747 1.00 98.19 109 LEU A C 1
ATOM 869 O O . LEU A 1 109 ? 8.418 13.953 -21.577 1.00 98.19 109 LEU A O 1
ATOM 873 N N . SER A 1 110 ? 9.836 12.233 -21.785 1.00 98.06 110 SER A N 1
ATOM 874 C CA . SER A 1 110 ? 8.818 11.187 -21.657 1.00 98.06 110 SER A CA 1
ATOM 875 C C . SER A 1 110 ? 8.110 11.252 -20.301 1.00 98.06 110 SER A C 1
ATOM 877 O O . SER A 1 110 ? 6.881 11.175 -20.245 1.00 98.06 110 SER A O 1
ATOM 879 N N . SER A 1 111 ? 8.855 11.485 -19.214 1.00 98.12 111 SER A N 1
ATOM 880 C CA . SER A 1 111 ? 8.294 11.612 -17.864 1.00 98.12 111 SER A CA 1
ATOM 881 C C . SER A 1 111 ? 7.321 12.793 -17.736 1.00 98.12 111 SER A C 1
ATOM 883 O O . SER A 1 111 ? 6.270 12.643 -17.115 1.00 98.12 111 SER A O 1
ATOM 885 N N . ILE A 1 112 ? 7.594 13.931 -18.391 1.00 98.31 112 ILE A N 1
ATOM 886 C CA . ILE A 1 112 ? 6.695 15.099 -18.424 1.00 98.31 112 ILE A CA 1
ATOM 887 C C . ILE A 1 112 ? 5.333 14.701 -19.009 1.00 98.31 112 ILE A C 1
ATOM 889 O O . ILE A 1 112 ? 4.289 14.940 -18.394 1.00 98.31 112 ILE A O 1
ATOM 893 N N . PHE A 1 113 ? 5.329 14.039 -20.170 1.00 97.69 113 PHE A N 1
ATOM 894 C CA . PHE A 1 113 ? 4.087 13.606 -20.814 1.00 97.69 113 PHE A CA 1
ATOM 895 C C . PHE A 1 113 ? 3.376 12.488 -20.038 1.00 97.69 113 PHE A C 1
ATOM 897 O O . PHE A 1 113 ? 2.145 12.499 -19.957 1.00 97.69 113 PHE A O 1
ATOM 904 N N . GLN A 1 114 ? 4.112 11.569 -19.401 1.00 96.88 114 GLN A N 1
ATOM 905 C CA . GLN A 1 114 ? 3.514 10.569 -18.507 1.00 96.88 114 GLN A CA 1
ATOM 906 C C . GLN A 1 114 ? 2.805 11.216 -17.313 1.00 96.88 114 GLN A C 1
ATOM 908 O O . GLN A 1 114 ? 1.686 10.822 -16.980 1.00 96.88 114 GLN A O 1
ATOM 913 N N . VAL A 1 115 ? 3.402 12.244 -16.705 1.00 97.06 115 VAL A N 1
ATOM 914 C CA . VAL A 1 115 ? 2.781 13.002 -15.608 1.00 97.06 115 VAL A CA 1
ATOM 915 C C . VAL A 1 115 ? 1.512 13.711 -16.083 1.00 97.06 115 VAL A C 1
ATOM 917 O O . VAL A 1 115 ? 0.476 13.639 -15.415 1.00 97.06 115 VAL A O 1
ATOM 920 N N . PHE A 1 116 ? 1.533 14.339 -17.263 1.00 95.44 116 PHE A N 1
ATOM 921 C CA . PHE A 1 116 ? 0.331 14.954 -17.834 1.00 95.44 116 PHE A CA 1
ATOM 922 C C . PHE A 1 116 ? -0.804 13.944 -18.009 1.00 95.44 116 PHE A C 1
ATOM 924 O O . PHE A 1 116 ? -1.935 14.218 -17.588 1.00 95.44 116 PHE A O 1
ATOM 931 N N . LEU A 1 117 ? -0.504 12.767 -18.562 1.00 95.06 117 LEU A N 1
ATOM 932 C CA . LEU A 1 117 ? -1.466 11.680 -18.731 1.00 95.06 117 LEU A CA 1
ATOM 933 C C . LEU A 1 117 ? -1.998 11.155 -17.394 1.00 95.06 117 LEU A C 1
ATOM 935 O O . LEU A 1 117 ? -3.212 10.996 -17.248 1.00 95.06 117 LEU A O 1
ATOM 939 N N . ALA A 1 118 ? -1.132 10.955 -16.398 1.00 95.06 118 ALA A N 1
ATOM 940 C CA . ALA A 1 118 ? -1.529 10.500 -15.065 1.00 95.06 118 ALA A CA 1
ATOM 941 C C . ALA A 1 118 ? -2.530 11.467 -14.405 1.00 95.06 118 ALA A C 1
ATOM 943 O O . ALA A 1 118 ? -3.572 11.049 -13.887 1.00 95.06 118 ALA A O 1
ATOM 944 N N . VAL A 1 119 ? -2.280 12.777 -14.500 1.00 93.81 119 VAL A N 1
ATOM 945 C CA . VAL A 1 119 ? -3.208 13.807 -14.010 1.00 93.81 119 VAL A CA 1
ATOM 946 C C . VAL A 1 119 ? -4.527 13.786 -14.791 1.00 93.81 119 VAL A C 1
ATOM 948 O O . VAL A 1 119 ? -5.600 13.851 -14.188 1.00 93.81 119 VAL A O 1
ATOM 951 N N . GLN A 1 120 ? -4.490 13.642 -16.120 1.00 92.56 120 GLN A N 1
ATOM 952 C CA . GLN A 1 120 ? -5.698 13.561 -16.954 1.00 92.56 120 GLN A CA 1
ATOM 953 C C . GLN A 1 120 ? -6.567 12.337 -16.636 1.00 92.56 120 GLN A C 1
ATOM 955 O O . GLN A 1 120 ? -7.802 12.443 -16.623 1.00 92.56 120 GLN A O 1
ATOM 960 N N . LEU A 1 121 ? -5.941 11.192 -16.356 1.00 92.00 121 LEU A N 1
ATOM 961 C CA . LEU A 1 121 ? -6.611 9.982 -15.887 1.00 92.00 121 LEU A CA 1
ATOM 962 C C . LEU A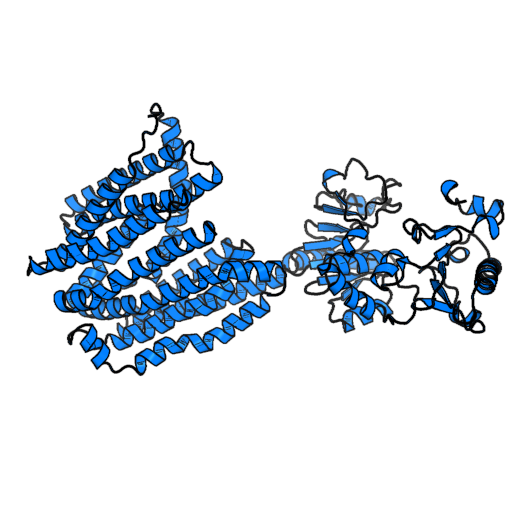 1 121 ? -7.252 10.215 -14.512 1.00 92.00 121 LEU A C 1
ATOM 964 O O . LEU A 1 121 ? -8.437 9.926 -14.340 1.00 92.00 121 LEU A O 1
ATOM 968 N N . SER A 1 122 ? -6.528 10.826 -13.568 1.00 91.81 122 SER A N 1
ATOM 969 C CA . SER A 1 122 ? -7.055 11.160 -12.235 1.00 91.81 122 SER A CA 1
ATOM 970 C C . SER A 1 122 ? -8.277 12.083 -12.300 1.00 91.81 122 SER A C 1
ATOM 972 O O . SER A 1 122 ? -9.304 11.807 -11.673 1.00 91.81 122 SER A O 1
ATOM 974 N N . ILE A 1 123 ? -8.240 13.131 -13.132 1.00 90.56 123 ILE A N 1
ATOM 975 C CA . ILE A 1 123 ? -9.381 14.040 -13.331 1.00 90.56 123 ILE A CA 1
ATOM 976 C C . ILE A 1 123 ? -10.609 13.276 -13.840 1.00 90.56 123 ILE A C 1
ATOM 978 O O . ILE A 1 123 ? -11.705 13.447 -13.300 1.00 90.56 123 ILE A O 1
ATOM 982 N N . ARG A 1 124 ? -10.446 12.428 -14.865 1.00 90.00 124 ARG A N 1
ATOM 983 C CA . ARG A 1 124 ? -11.548 11.640 -15.448 1.00 90.00 124 ARG A CA 1
ATOM 984 C C . ARG A 1 124 ? -12.103 10.627 -14.460 1.00 90.00 124 ARG A C 1
ATOM 986 O O . ARG A 1 124 ? -13.320 10.479 -14.365 1.00 90.00 124 ARG A O 1
ATOM 993 N N . GLN A 1 125 ? -11.238 9.982 -13.684 1.00 88.94 125 GLN A N 1
ATOM 994 C CA . GLN A 1 125 ? -11.648 9.069 -12.624 1.00 88.94 125 GLN A CA 1
ATOM 995 C C . GLN A 1 125 ? -12.468 9.793 -11.548 1.00 88.94 125 GLN A C 1
ATOM 997 O O . GLN A 1 125 ? -13.555 9.342 -11.190 1.00 88.94 125 GLN A O 1
ATOM 1002 N N . CYS A 1 126 ? -12.010 10.960 -11.090 1.00 86.25 126 CYS A N 1
ATOM 1003 C CA . CYS A 1 126 ? -12.727 11.780 -10.109 1.00 86.25 126 CYS A CA 1
ATOM 1004 C C . CYS A 1 126 ? -14.083 12.272 -10.632 1.00 86.25 126 CYS A C 1
ATOM 1006 O O . CYS A 1 126 ? -15.067 12.320 -9.896 1.00 86.25 126 CYS A O 1
ATOM 1008 N N . GLN A 1 127 ? -14.161 12.589 -11.925 1.00 88.62 127 GLN A N 1
ATOM 1009 C CA . GLN A 1 127 ? -15.403 12.974 -12.597 1.00 88.62 127 GLN A CA 1
ATOM 1010 C C . GLN A 1 127 ? -16.289 11.777 -12.986 1.00 88.62 127 GLN A C 1
ATOM 1012 O O . GLN A 1 127 ? -17.338 11.991 -13.592 1.00 88.62 127 GLN A O 1
ATOM 1017 N N . LYS A 1 128 ? -15.894 10.540 -12.640 1.00 87.38 128 LYS A N 1
ATOM 1018 C CA . LYS A 1 128 ? -16.588 9.286 -12.986 1.00 87.38 128 LYS A CA 1
ATOM 1019 C C . LYS A 1 128 ? -16.800 9.105 -14.496 1.00 87.38 128 LYS A C 1
ATOM 1021 O O . LYS A 1 128 ? -17.813 8.580 -14.945 1.00 87.38 128 LYS A O 1
ATOM 1026 N N . GLN A 1 129 ? -15.843 9.566 -15.295 1.00 88.75 129 GLN A N 1
ATOM 1027 C CA . GLN A 1 129 ? -15.824 9.412 -16.747 1.00 88.75 129 GLN A CA 1
ATOM 1028 C C . GLN A 1 129 ? -15.101 8.115 -17.120 1.00 88.75 129 GLN A C 1
ATOM 1030 O O . GLN A 1 129 ? -13.938 8.141 -17.521 1.00 88.75 129 GLN A O 1
ATOM 1035 N N . ALA A 1 130 ? -15.789 6.980 -16.961 1.00 87.88 130 ALA A N 1
ATOM 1036 C CA . ALA A 1 130 ? -15.205 5.656 -17.180 1.00 87.88 130 ALA A CA 1
ATOM 1037 C C . ALA A 1 130 ? -14.727 5.451 -18.623 1.00 87.88 130 ALA A C 1
ATOM 1039 O O . ALA A 1 130 ? -13.588 5.058 -18.841 1.00 87.88 130 ALA A O 1
ATOM 1040 N N . PHE A 1 131 ? -15.547 5.808 -19.614 1.00 90.00 131 PHE A N 1
ATOM 1041 C CA . PHE A 1 131 ? -15.196 5.602 -21.020 1.00 90.00 131 PHE A CA 1
ATOM 1042 C C . PHE A 1 131 ? -13.986 6.444 -21.485 1.00 90.00 131 PHE A C 1
ATOM 1044 O O . PHE A 1 131 ? -13.027 5.850 -21.972 1.00 90.00 131 PHE A O 1
ATOM 1051 N N . PRO A 1 132 ? -13.927 7.780 -21.276 1.00 91.19 132 PRO A N 1
ATOM 1052 C CA . PRO A 1 132 ? -12.736 8.563 -21.626 1.00 91.19 132 PRO A CA 1
ATOM 1053 C C . PRO A 1 132 ? -11.469 8.136 -20.878 1.00 91.19 132 PRO A C 1
ATOM 1055 O O . PRO A 1 132 ? -10.375 8.275 -21.414 1.00 91.19 132 PRO A O 1
ATOM 1058 N N . TYR A 1 133 ? -11.600 7.652 -19.639 1.00 91.81 133 TYR A N 1
ATOM 1059 C CA . TYR A 1 133 ? -10.476 7.095 -18.886 1.00 91.81 133 TYR A CA 1
ATOM 1060 C C . TYR A 1 133 ? -9.942 5.831 -19.566 1.00 91.81 133 TYR A C 1
ATOM 1062 O O . TYR A 1 133 ? -8.760 5.763 -19.891 1.00 91.81 133 TYR A O 1
ATOM 1070 N N . THR A 1 134 ? -10.829 4.870 -19.839 1.00 92.12 134 THR A N 1
ATOM 1071 C CA . THR A 1 134 ? -10.478 3.600 -20.481 1.00 92.12 134 THR A CA 1
ATOM 1072 C C . THR A 1 134 ? -9.911 3.817 -21.883 1.00 92.12 134 THR A C 1
ATOM 1074 O O . THR A 1 134 ? -8.939 3.163 -22.245 1.00 92.12 134 THR A O 1
ATOM 1077 N N . LEU A 1 135 ? -10.445 4.776 -22.646 1.00 93.44 135 LEU A N 1
ATOM 1078 C CA . LEU A 1 135 ? -9.931 5.121 -23.973 1.00 93.44 135 LEU A CA 1
ATOM 1079 C C . LEU A 1 135 ? -8.485 5.631 -23.919 1.00 93.44 135 LEU A C 1
ATOM 1081 O O . LEU A 1 135 ? -7.667 5.191 -24.717 1.00 93.44 135 LEU A O 1
ATOM 1085 N N . ILE A 1 136 ? -8.155 6.522 -22.976 1.00 93.38 136 ILE A N 1
ATOM 1086 C CA . ILE A 1 136 ? -6.773 7.000 -22.804 1.00 93.38 136 ILE A CA 1
ATOM 1087 C C . ILE A 1 136 ? -5.864 5.847 -22.387 1.00 93.38 136 ILE A C 1
ATOM 1089 O O . ILE A 1 136 ? -4.782 5.704 -22.939 1.00 93.38 136 ILE A O 1
ATOM 1093 N N . GLN A 1 137 ? -6.301 5.012 -21.444 1.00 93.44 137 GLN A N 1
ATOM 1094 C CA . GLN A 1 137 ? -5.482 3.924 -20.915 1.00 93.44 137 GLN A CA 1
ATOM 1095 C C . GLN A 1 137 ? -5.171 2.853 -21.973 1.00 93.44 137 GLN A C 1
ATOM 1097 O O . GLN A 1 137 ? -4.018 2.450 -22.129 1.00 93.44 137 GLN A O 1
ATOM 1102 N N . LEU A 1 138 ? -6.187 2.424 -22.730 1.00 95.12 138 LEU A N 1
ATOM 1103 C CA . LEU A 1 138 ? -6.022 1.501 -23.854 1.00 95.12 138 LEU A CA 1
ATOM 1104 C C . LEU A 1 138 ? -5.242 2.151 -24.993 1.00 95.12 138 LEU A C 1
ATOM 1106 O O . LEU A 1 138 ? -4.336 1.524 -25.527 1.00 95.12 138 LEU A O 1
ATOM 1110 N N . GLY A 1 139 ? -5.545 3.412 -25.312 1.00 95.12 139 GLY A N 1
ATOM 1111 C CA . GLY A 1 139 ? -4.813 4.198 -26.298 1.00 95.12 139 GLY A CA 1
ATOM 1112 C C . GLY A 1 139 ? -3.320 4.212 -25.993 1.00 95.12 139 GLY A C 1
ATOM 1113 O O . GLY A 1 139 ? -2.547 3.762 -26.824 1.00 95.12 139 GLY A O 1
ATOM 1114 N N . SER A 1 140 ? -2.924 4.604 -24.776 1.00 95.06 140 SER A N 1
ATOM 1115 C CA . SER A 1 140 ? -1.527 4.594 -24.318 1.00 95.06 140 SER A CA 1
ATOM 1116 C C . SER A 1 140 ? -0.853 3.237 -24.457 1.00 95.06 140 SER A C 1
ATOM 1118 O O . SER A 1 140 ? 0.299 3.179 -24.877 1.00 95.06 140 SER A O 1
ATOM 1120 N N . ALA A 1 141 ? -1.535 2.149 -24.102 1.00 95.94 141 ALA A N 1
ATOM 1121 C CA . ALA A 1 141 ? -0.955 0.815 -24.185 1.00 95.94 141 ALA A CA 1
ATOM 1122 C C . ALA A 1 141 ? -0.781 0.352 -25.643 1.00 95.94 141 ALA A C 1
ATOM 1124 O O . ALA A 1 141 ? 0.291 -0.130 -26.011 1.00 95.94 141 ALA A O 1
ATOM 1125 N N . ILE A 1 142 ? -1.804 0.551 -26.480 1.00 97.38 142 ILE A N 1
ATOM 1126 C CA . ILE A 1 142 ? -1.805 0.154 -27.893 1.00 97.38 142 ILE A CA 1
ATOM 1127 C C . ILE A 1 142 ? -0.802 0.989 -28.688 1.00 97.38 142 ILE A C 1
ATOM 1129 O O . ILE A 1 142 ? 0.027 0.417 -29.387 1.00 97.38 142 ILE A O 1
ATOM 1133 N N . THR A 1 143 ? -0.818 2.320 -28.570 1.00 97.50 143 THR A N 1
ATOM 1134 C CA . THR A 1 143 ? 0.105 3.179 -29.331 1.00 97.50 143 THR A CA 1
ATOM 1135 C C . THR A 1 143 ? 1.551 2.962 -28.919 1.00 97.50 143 THR A C 1
ATOM 1137 O O . THR A 1 143 ? 2.430 3.007 -29.771 1.00 97.50 143 THR A O 1
ATOM 1140 N N . ASN A 1 144 ? 1.807 2.649 -27.644 1.00 97.38 144 ASN A N 1
ATOM 1141 C CA . ASN A 1 144 ? 3.142 2.286 -27.178 1.00 97.38 144 ASN A CA 1
ATOM 1142 C C . ASN A 1 144 ? 3.627 1.004 -27.867 1.00 97.38 144 ASN A C 1
ATOM 1144 O O . ASN A 1 144 ? 4.730 0.986 -28.412 1.00 97.38 144 ASN A O 1
ATOM 1148 N N . ALA A 1 145 ? 2.798 -0.044 -27.897 1.00 97.69 145 ALA A N 1
ATOM 1149 C CA . ALA A 1 145 ? 3.132 -1.285 -28.591 1.00 97.69 145 ALA A CA 1
ATOM 1150 C C . ALA A 1 145 ? 3.327 -1.065 -30.100 1.00 97.69 145 ALA A C 1
ATOM 1152 O O . ALA A 1 145 ? 4.358 -1.456 -30.641 1.00 97.69 145 ALA A O 1
ATOM 1153 N N . VAL A 1 146 ? 2.391 -0.373 -30.755 1.00 98.00 146 VAL A N 1
ATOM 1154 C CA . VAL A 1 146 ? 2.428 -0.106 -32.200 1.00 98.00 146 VAL A CA 1
ATOM 1155 C C . VAL A 1 146 ? 3.658 0.709 -32.586 1.00 98.00 146 VAL A C 1
ATOM 1157 O O . VAL A 1 146 ? 4.430 0.260 -33.423 1.00 98.00 146 VAL A O 1
ATOM 1160 N N . PHE A 1 147 ? 3.903 1.864 -31.959 1.00 98.31 147 PHE A N 1
ATOM 1161 C CA . PHE A 1 147 ? 5.081 2.682 -32.279 1.00 98.31 147 PHE A CA 1
ATOM 1162 C C . PHE A 1 147 ? 6.389 1.961 -31.996 1.00 98.31 147 PHE A C 1
ATOM 1164 O O . PHE A 1 147 ? 7.388 2.225 -32.649 1.00 98.31 147 PHE A O 1
ATOM 1171 N N . THR A 1 148 ? 6.388 1.031 -31.051 1.00 98.19 148 THR A N 1
ATOM 1172 C CA . THR A 1 148 ? 7.584 0.252 -30.750 1.00 98.19 148 THR A CA 1
ATOM 1173 C C . THR A 1 148 ? 7.890 -0.765 -31.811 1.00 98.19 148 THR A C 1
ATOM 1175 O O . THR A 1 148 ? 9.035 -0.839 -32.234 1.00 98.19 148 THR A O 1
ATOM 1178 N N . VAL A 1 149 ? 6.892 -1.527 -32.250 1.00 98.19 149 VAL A N 1
ATOM 1179 C CA . VAL A 1 149 ? 7.092 -2.443 -33.371 1.00 98.19 149 VAL A CA 1
ATOM 1180 C C . VAL A 1 149 ? 7.497 -1.639 -34.606 1.00 98.19 149 VAL A C 1
ATOM 1182 O O . VAL A 1 149 ? 8.542 -1.907 -35.176 1.00 98.19 149 VAL A O 1
ATOM 1185 N N . LEU A 1 150 ? 6.758 -0.574 -34.943 1.00 97.94 150 LEU A N 1
ATOM 1186 C CA . LEU A 1 150 ? 7.050 0.255 -36.116 1.00 97.94 150 LEU A CA 1
ATOM 1187 C C . LEU A 1 150 ? 8.471 0.830 -36.107 1.00 97.94 150 LEU A C 1
ATOM 1189 O O . LEU A 1 150 ? 9.189 0.673 -37.084 1.00 97.94 150 LEU A O 1
ATOM 1193 N N . ILE A 1 151 ? 8.891 1.485 -35.022 1.00 98.00 151 ILE A N 1
ATOM 1194 C CA . ILE A 1 151 ? 10.216 2.112 -34.973 1.00 98.00 151 ILE A CA 1
ATOM 1195 C C . ILE A 1 151 ? 11.318 1.047 -34.921 1.00 98.00 151 ILE A C 1
ATOM 1197 O O . ILE A 1 151 ? 12.313 1.187 -35.623 1.00 98.00 151 ILE A O 1
ATOM 1201 N N . LEU A 1 152 ? 11.165 -0.027 -34.139 1.00 98.00 152 LEU A N 1
ATOM 1202 C CA . LEU A 1 152 ? 12.208 -1.057 -34.051 1.00 98.00 152 LEU A CA 1
ATOM 1203 C C . LEU A 1 152 ? 12.358 -1.882 -35.335 1.00 98.00 152 LEU A C 1
ATOM 1205 O O . LEU A 1 152 ? 13.414 -2.470 -35.527 1.00 98.00 152 LEU A O 1
ATOM 1209 N N . GLU A 1 153 ? 11.353 -1.928 -36.211 1.00 97.56 153 GLU A N 1
ATOM 1210 C CA . GLU A 1 153 ? 11.512 -2.547 -37.535 1.00 97.56 153 GLU A CA 1
ATOM 1211 C C . GLU A 1 153 ? 12.102 -1.606 -38.591 1.00 97.56 153 GLU A C 1
ATOM 1213 O O . GLU A 1 153 ? 12.607 -2.076 -39.603 1.00 97.56 153 GLU A O 1
ATOM 1218 N N . ILE A 1 154 ? 12.084 -0.290 -38.365 1.00 97.06 154 ILE A N 1
ATOM 1219 C CA . ILE A 1 154 ? 12.712 0.687 -39.272 1.00 97.06 154 ILE A CA 1
ATOM 1220 C C . ILE A 1 154 ? 14.223 0.794 -39.025 1.00 97.06 154 ILE A C 1
ATOM 1222 O O . ILE A 1 154 ? 14.981 1.062 -39.955 1.00 97.06 154 ILE A O 1
ATOM 1226 N N . TYR A 1 155 ? 14.662 0.628 -37.777 1.00 95.94 155 TYR A N 1
ATOM 1227 C CA . TYR A 1 155 ? 16.056 0.812 -37.376 1.00 95.94 155 TYR A CA 1
ATOM 1228 C C . TYR A 1 155 ? 16.709 -0.516 -36.987 1.00 95.94 155 TYR A C 1
ATOM 1230 O O . TYR A 1 155 ? 16.084 -1.359 -36.352 1.00 95.94 155 TYR A O 1
ATOM 1238 N N . GLU A 1 156 ? 17.994 -0.663 -37.306 1.00 92.50 156 GLU A N 1
ATOM 1239 C CA . GLU A 1 156 ? 18.787 -1.854 -36.959 1.00 92.50 156 GLU A CA 1
ATOM 1240 C C . GLU A 1 156 ? 19.770 -1.607 -35.802 1.00 92.50 156 GLU A C 1
ATOM 1242 O O . GLU A 1 156 ? 20.174 -2.544 -35.119 1.00 92.50 156 GLU A O 1
ATOM 1247 N N . THR A 1 157 ? 20.127 -0.347 -35.535 1.00 94.06 157 THR A N 1
ATOM 1248 C CA . THR A 1 157 ? 21.092 0.049 -34.498 1.00 94.06 157 THR A CA 1
ATOM 1249 C C . THR A 1 157 ? 20.454 0.946 -33.436 1.00 94.06 157 THR A C 1
ATOM 1251 O O . THR A 1 157 ? 19.385 1.527 -33.644 1.00 94.06 157 THR A O 1
ATOM 1254 N N . ALA A 1 158 ? 21.106 1.048 -32.268 1.00 95.06 158 ALA A N 1
ATOM 1255 C CA . ALA A 1 158 ? 20.642 1.841 -31.120 1.00 95.06 158 ALA A CA 1
ATOM 1256 C C . ALA A 1 158 ? 19.190 1.520 -30.698 1.00 95.06 158 ALA A C 1
ATOM 1258 O O . ALA A 1 158 ? 18.410 2.397 -30.323 1.00 95.06 158 ALA A O 1
ATOM 1259 N N . LEU A 1 159 ? 18.806 0.240 -30.769 1.00 97.56 159 LEU A N 1
ATOM 1260 C CA . LEU A 1 159 ? 17.420 -0.210 -30.599 1.00 97.56 159 LEU A CA 1
ATOM 1261 C C . LEU A 1 159 ? 16.814 0.189 -29.242 1.00 97.56 159 LEU A C 1
ATOM 1263 O O . LEU A 1 159 ? 15.624 0.494 -29.162 1.00 97.56 159 LEU A O 1
ATOM 1267 N N . VAL A 1 160 ? 17.618 0.247 -28.177 1.00 97.81 160 VAL A N 1
ATOM 1268 C CA . VAL A 1 160 ? 17.165 0.673 -26.842 1.00 97.81 160 VAL A CA 1
ATOM 1269 C C . VAL A 1 160 ? 16.744 2.142 -26.834 1.00 97.81 160 VAL A C 1
ATOM 1271 O O . VAL A 1 160 ? 15.637 2.467 -26.394 1.00 97.81 160 VAL A O 1
ATOM 1274 N N . GLU A 1 161 ? 17.566 3.024 -27.402 1.00 97.75 161 GLU A N 1
ATOM 1275 C CA . GLU A 1 161 ? 17.223 4.432 -27.610 1.00 97.75 161 GLU A CA 1
ATOM 1276 C C . GLU A 1 161 ? 15.950 4.557 -28.460 1.00 97.75 161 GLU A C 1
ATOM 1278 O O . GLU A 1 161 ? 15.018 5.278 -28.096 1.00 97.75 161 GLU A O 1
ATOM 1283 N N . LYS A 1 162 ? 15.846 3.791 -29.554 1.00 98.06 162 LYS A N 1
ATOM 1284 C CA . LYS A 1 162 ? 14.672 3.820 -30.440 1.00 98.06 162 LYS A CA 1
ATOM 1285 C C . LYS A 1 162 ? 13.393 3.335 -29.751 1.00 98.06 162 LYS A C 1
ATOM 1287 O O . LYS A 1 162 ? 12.328 3.921 -29.955 1.00 98.06 162 LYS A O 1
ATOM 1292 N N . ARG A 1 163 ? 13.475 2.347 -28.854 1.00 97.56 163 ARG A N 1
ATOM 1293 C CA . ARG A 1 163 ? 12.361 1.941 -27.977 1.00 97.56 163 ARG A CA 1
ATOM 1294 C C . ARG A 1 163 ? 11.954 3.069 -27.028 1.00 97.56 163 ARG A C 1
ATOM 1296 O O . ARG A 1 163 ? 10.759 3.279 -26.817 1.00 97.56 163 ARG A O 1
ATOM 1303 N N . ILE A 1 164 ? 12.911 3.798 -26.457 1.00 98.12 164 ILE A N 1
ATOM 1304 C CA . ILE A 1 164 ? 12.631 4.949 -25.585 1.00 98.12 164 ILE A CA 1
ATOM 1305 C C . ILE A 1 164 ? 11.933 6.066 -26.373 1.00 98.12 164 ILE A C 1
ATOM 1307 O O . ILE A 1 164 ? 10.929 6.609 -25.901 1.00 98.12 164 ILE A O 1
ATOM 1311 N N . ILE A 1 165 ? 12.387 6.345 -27.597 1.00 98.12 165 ILE A N 1
ATOM 1312 C CA . ILE A 1 165 ? 11.741 7.292 -28.516 1.00 98.12 165 ILE A CA 1
ATOM 1313 C C . ILE A 1 165 ? 10.317 6.832 -28.855 1.00 98.12 165 ILE A C 1
ATOM 1315 O O . ILE A 1 165 ? 9.393 7.638 -28.793 1.00 98.12 165 ILE A O 1
ATOM 1319 N N . ALA A 1 166 ? 10.088 5.543 -29.116 1.00 98.12 166 ALA A N 1
ATOM 1320 C CA . ALA A 1 166 ? 8.745 5.014 -29.367 1.00 98.12 166 ALA A CA 1
ATOM 1321 C C . ALA A 1 166 ? 7.783 5.242 -28.190 1.00 98.12 166 ALA A C 1
ATOM 1323 O O . ALA A 1 166 ? 6.636 5.666 -28.379 1.00 98.12 166 ALA A O 1
ATOM 1324 N N . VAL A 1 167 ? 8.259 5.018 -26.960 1.00 97.56 167 VAL A N 1
ATOM 1325 C CA . VAL A 1 167 ? 7.497 5.311 -25.737 1.00 97.56 167 VAL A CA 1
ATOM 1326 C C . VAL A 1 167 ? 7.196 6.808 -25.633 1.00 97.56 167 VAL A C 1
ATOM 1328 O O . VAL A 1 167 ? 6.055 7.181 -25.353 1.00 97.56 167 VAL A O 1
ATOM 1331 N N . LEU A 1 168 ? 8.186 7.667 -25.891 1.00 98.25 168 LEU A N 1
ATOM 1332 C CA . LEU A 1 168 ? 8.025 9.120 -25.903 1.00 98.25 168 LEU A CA 1
ATOM 1333 C C . LEU A 1 168 ? 6.978 9.567 -26.938 1.00 98.25 168 LEU A C 1
ATOM 1335 O O . LEU A 1 168 ? 6.034 10.272 -26.577 1.00 98.25 168 LEU A O 1
ATOM 1339 N N . CYS A 1 169 ? 7.088 9.116 -28.189 1.00 98.12 169 CYS A N 1
ATOM 1340 C CA . CYS A 1 169 ? 6.134 9.412 -29.260 1.00 98.12 169 CYS A CA 1
ATOM 1341 C C . CYS A 1 169 ? 4.712 8.991 -28.876 1.00 98.12 169 CYS A C 1
ATOM 1343 O O . CYS A 1 169 ? 3.766 9.749 -29.086 1.00 98.12 169 CYS A O 1
ATOM 1345 N N . SER A 1 170 ? 4.554 7.819 -28.254 1.00 97.62 170 SER A N 1
ATOM 1346 C CA . SER A 1 170 ? 3.253 7.334 -27.784 1.00 97.62 170 SER A CA 1
ATOM 1347 C C . SER A 1 170 ? 2.678 8.233 -26.687 1.00 97.62 170 SER A C 1
ATOM 1349 O O . SER A 1 170 ? 1.499 8.591 -26.725 1.00 97.62 170 SER A O 1
ATOM 1351 N N . ASN A 1 171 ? 3.506 8.635 -25.719 1.00 96.06 171 ASN A N 1
ATOM 1352 C CA . ASN A 1 171 ? 3.080 9.523 -24.638 1.00 96.06 171 ASN A CA 1
ATOM 1353 C C . ASN A 1 171 ? 2.673 10.901 -25.173 1.00 96.06 171 ASN A C 1
ATOM 1355 O O . ASN A 1 171 ? 1.631 11.413 -24.767 1.00 96.06 171 ASN A O 1
ATOM 1359 N N . ILE A 1 172 ? 3.436 11.472 -26.112 1.00 97.19 172 ILE A N 1
ATOM 1360 C CA . ILE A 1 172 ? 3.096 12.735 -26.785 1.00 97.19 172 ILE A CA 1
ATOM 1361 C C . ILE A 1 172 ? 1.766 12.593 -27.525 1.00 97.19 172 ILE A C 1
ATOM 1363 O O . ILE A 1 172 ? 0.851 13.386 -27.299 1.00 97.19 172 ILE A O 1
ATOM 1367 N N . PHE A 1 173 ? 1.635 11.567 -28.368 1.00 96.75 173 PHE A N 1
ATOM 1368 C CA . PHE A 1 173 ? 0.443 11.341 -29.180 1.00 96.75 173 PHE A CA 1
ATOM 1369 C C . PHE A 1 173 ? -0.818 11.241 -28.316 1.00 96.75 173 PHE A C 1
ATOM 1371 O O . PHE A 1 173 ? -1.793 11.963 -28.542 1.00 96.75 173 PHE A O 1
ATOM 1378 N N . ILE A 1 174 ? -0.788 10.413 -27.267 1.00 95.94 174 ILE A N 1
ATOM 1379 C CA . ILE A 1 174 ? -1.946 10.247 -26.385 1.00 95.94 174 ILE A CA 1
ATOM 1380 C C . ILE A 1 174 ? -2.172 11.470 -25.497 1.00 95.94 174 ILE A C 1
ATOM 1382 O O . ILE A 1 174 ? -3.325 11.790 -25.217 1.00 95.94 174 ILE A O 1
ATOM 1386 N N . ALA A 1 175 ? -1.132 12.202 -25.087 1.00 92.31 175 ALA A N 1
ATOM 1387 C CA . ALA A 1 175 ? -1.308 13.445 -24.335 1.00 92.31 175 ALA A CA 1
ATOM 1388 C C . ALA A 1 175 ? -2.017 14.515 -25.175 1.00 92.31 175 ALA A C 1
ATOM 1390 O O . ALA A 1 175 ? -2.965 15.144 -24.696 1.00 92.31 175 ALA A O 1
ATOM 1391 N N . VAL A 1 176 ? -1.618 14.668 -26.440 1.00 91.00 176 VAL A N 1
ATOM 1392 C CA . VAL A 1 176 ? -2.265 15.574 -27.397 1.00 91.00 176 VAL A CA 1
ATOM 1393 C C . VAL A 1 176 ? -3.710 15.141 -27.648 1.00 91.00 176 VAL A C 1
ATOM 1395 O O . VAL A 1 176 ? -4.625 15.958 -27.527 1.00 91.00 176 VAL A O 1
ATOM 1398 N N . LEU A 1 177 ? -3.952 13.852 -27.903 1.00 90.25 177 LEU A N 1
ATOM 1399 C CA . LEU A 1 177 ? -5.303 13.324 -28.104 1.00 90.25 177 LEU A CA 1
ATOM 1400 C C . LEU A 1 177 ? -6.189 13.529 -26.863 1.00 90.25 177 LEU A C 1
ATOM 1402 O O . LEU A 1 177 ? -7.324 13.999 -26.968 1.00 90.25 177 LEU A O 1
ATOM 1406 N N . ALA A 1 178 ? -5.665 13.238 -25.671 1.00 88.75 178 ALA A N 1
ATOM 1407 C CA . ALA A 1 178 ? -6.361 13.435 -24.404 1.00 88.75 178 ALA A CA 1
ATOM 1408 C C . ALA A 1 178 ? -6.710 14.909 -24.162 1.00 88.75 178 ALA A C 1
ATOM 1410 O O . ALA A 1 178 ? -7.785 15.188 -23.618 1.00 88.75 178 ALA A O 1
ATOM 1411 N N . TYR A 1 179 ? -5.835 15.835 -24.567 1.00 83.06 179 TYR A N 1
ATOM 1412 C CA . TYR A 1 179 ? -6.076 17.274 -24.512 1.00 83.06 179 TYR A CA 1
ATOM 1413 C C . TYR A 1 179 ? -7.184 17.705 -25.482 1.00 83.06 179 TYR A C 1
ATOM 1415 O O . TYR A 1 179 ? -8.122 18.387 -25.062 1.00 83.06 179 TYR A O 1
ATOM 1423 N N . ILE A 1 180 ? -7.137 17.252 -26.742 1.00 82.62 180 ILE A N 1
ATOM 1424 C CA . ILE A 1 180 ? -8.159 17.546 -27.762 1.00 82.62 180 ILE A CA 1
ATOM 1425 C C . ILE A 1 180 ? -9.539 17.061 -27.295 1.00 82.62 180 ILE A C 1
ATOM 1427 O O . ILE A 1 180 ? -10.497 17.834 -27.296 1.00 82.62 180 ILE A O 1
ATOM 1431 N N . ILE A 1 181 ? -9.631 15.821 -26.801 1.00 78.00 181 ILE A N 1
ATOM 1432 C CA . ILE A 1 181 ? -10.878 15.232 -26.279 1.00 78.00 181 ILE A CA 1
ATOM 1433 C C . ILE A 1 181 ? -11.387 15.987 -25.036 1.00 78.00 181 ILE A C 1
ATOM 1435 O O . ILE A 1 181 ? -12.590 16.036 -24.779 1.00 78.00 181 ILE A O 1
ATOM 1439 N N . TYR A 1 182 ? -10.491 16.579 -24.239 1.00 71.62 182 TYR A N 1
ATOM 1440 C CA . TYR A 1 182 ? -10.851 17.284 -23.005 1.00 71.62 182 TYR A CA 1
ATOM 1441 C C . TYR A 1 182 ? -11.288 18.741 -23.214 1.00 71.62 182 TYR A C 1
ATOM 1443 O O . TYR A 1 182 ? -11.737 19.369 -22.252 1.00 71.62 182 TYR A O 1
ATOM 1451 N N . LYS A 1 183 ? -11.175 19.305 -24.425 1.00 58.50 183 LYS A N 1
ATOM 1452 C CA . LYS A 1 183 ? -11.389 20.740 -24.677 1.00 58.50 183 LYS A CA 1
ATOM 1453 C C . LYS A 1 183 ? -12.825 21.179 -24.331 1.00 58.50 183 LYS A C 1
ATOM 1455 O O . LYS A 1 183 ? -13.730 21.162 -25.158 1.00 58.50 183 LYS A O 1
ATOM 1460 N N . ARG A 1 184 ? -13.040 21.619 -23.084 1.00 60.03 184 ARG A N 1
ATOM 1461 C CA . ARG A 1 184 ? -14.244 22.328 -22.621 1.00 60.03 184 ARG A CA 1
ATOM 1462 C C . ARG A 1 184 ? -13.963 23.824 -22.511 1.00 60.03 184 ARG A C 1
ATOM 1464 O O . ARG A 1 184 ? -12.917 24.223 -22.001 1.00 60.03 184 ARG A O 1
ATOM 1471 N N . LYS A 1 185 ? -14.950 24.640 -22.905 1.00 49.91 185 LYS A N 1
ATOM 1472 C CA . LYS A 1 185 ? -15.016 26.084 -22.625 1.00 49.91 185 LYS A CA 1
ATOM 1473 C C . LYS A 1 185 ? -15.017 26.294 -21.106 1.00 49.91 185 LYS A C 1
ATOM 1475 O O . LYS A 1 185 ? -16.057 26.200 -20.461 1.00 49.91 185 LYS A O 1
ATOM 1480 N N . THR A 1 186 ? -13.845 26.509 -20.521 1.00 54.25 186 THR A N 1
ATOM 1481 C CA . THR A 1 186 ? -13.717 26.922 -19.121 1.00 54.25 186 THR A CA 1
ATOM 1482 C C . THR A 1 186 ? -13.522 28.427 -19.141 1.00 54.25 186 THR A C 1
ATOM 1484 O O . THR A 1 186 ? -12.649 28.903 -19.860 1.00 54.25 186 THR A O 1
ATOM 1487 N N . ALA A 1 187 ? -14.346 29.178 -18.407 1.00 54.72 187 ALA A N 1
ATOM 1488 C CA . ALA A 1 187 ? -14.173 30.622 -18.305 1.00 54.72 187 ALA A CA 1
ATOM 1489 C C . ALA A 1 187 ? -12.755 30.916 -17.793 1.00 54.72 187 ALA A C 1
ATOM 1491 O O . ALA A 1 187 ? -12.372 30.450 -16.714 1.00 54.72 187 ALA A O 1
ATOM 1492 N N . THR A 1 188 ? -11.971 31.639 -18.589 1.00 54.28 188 THR A N 1
ATOM 1493 C CA . THR A 1 188 ? -10.643 32.114 -18.211 1.00 54.28 188 THR A CA 1
ATOM 1494 C C . THR A 1 188 ? -10.804 33.032 -17.009 1.00 54.28 188 THR A C 1
ATOM 1496 O O . THR A 1 188 ? -11.368 34.119 -17.116 1.00 54.28 188 THR A O 1
ATOM 1499 N N . LYS A 1 189 ? -10.368 32.577 -15.832 1.00 65.06 189 LYS A N 1
ATOM 1500 C CA . LYS A 1 189 ? -10.266 33.456 -14.665 1.00 65.06 189 LYS A CA 1
ATOM 1501 C C . LYS A 1 189 ? -9.041 34.351 -14.827 1.00 65.06 189 LYS A C 1
ATOM 1503 O O . LYS A 1 189 ? -8.027 33.915 -15.367 1.00 65.06 189 LYS A O 1
ATOM 1508 N N . ILE A 1 190 ? -9.144 35.573 -14.318 1.00 69.81 190 ILE A N 1
ATOM 1509 C CA . ILE A 1 190 ? -8.041 36.536 -14.265 1.00 69.81 190 ILE A CA 1
ATOM 1510 C C . ILE A 1 190 ? -6.876 35.914 -13.477 1.00 69.81 190 ILE A C 1
ATOM 1512 O O . ILE A 1 190 ? -7.084 35.299 -12.426 1.00 69.81 190 ILE A O 1
ATOM 1516 N N . PHE A 1 191 ? -5.658 36.041 -14.004 1.00 78.44 191 PHE A N 1
ATOM 1517 C CA . PHE A 1 191 ? -4.441 35.558 -13.357 1.00 78.44 191 PHE A CA 1
ATOM 1518 C C . PHE A 1 191 ? -4.221 36.273 -12.013 1.00 78.44 191 PHE A C 1
ATOM 1520 O O . PHE A 1 191 ? -4.306 37.494 -11.930 1.00 78.44 191 PHE A O 1
ATOM 1527 N N . SER A 1 192 ? -3.926 35.516 -10.951 1.00 86.19 192 SER A N 1
ATOM 1528 C CA . SER A 1 192 ? -3.633 36.061 -9.620 1.00 86.19 192 SER A CA 1
ATOM 1529 C C . SER A 1 192 ? -2.446 35.337 -9.002 1.00 86.19 192 SER A C 1
ATOM 1531 O O . SER A 1 192 ? -2.547 34.170 -8.618 1.00 86.19 192 SER A O 1
ATOM 1533 N N . ILE A 1 193 ? -1.322 36.039 -8.858 1.00 88.31 193 ILE A N 1
ATOM 1534 C CA . ILE A 1 193 ? -0.073 35.440 -8.375 1.00 88.31 193 ILE A CA 1
ATOM 1535 C C . ILE A 1 193 ? -0.210 34.836 -6.969 1.00 88.31 193 ILE A C 1
ATOM 1537 O O . ILE A 1 193 ? 0.322 33.760 -6.699 1.00 88.31 193 ILE A O 1
ATOM 1541 N N . GLY A 1 194 ? -1.010 35.460 -6.095 1.00 91.06 194 GLY A N 1
ATOM 1542 C CA . GLY A 1 194 ? -1.302 34.941 -4.757 1.00 91.06 194 GLY A CA 1
ATOM 1543 C C . GLY A 1 194 ? -2.043 33.600 -4.783 1.00 91.06 194 GLY A C 1
ATOM 1544 O O . GLY A 1 194 ? -1.721 32.701 -4.006 1.00 91.06 194 GLY A O 1
ATOM 1545 N N . GLN A 1 195 ? -2.986 33.420 -5.716 1.00 90.19 195 GLN A N 1
ATOM 1546 C CA . GLN A 1 195 ? -3.725 32.163 -5.870 1.00 90.19 195 GLN A CA 1
ATOM 1547 C C . GLN A 1 195 ? -2.838 31.038 -6.416 1.00 90.19 195 GLN A C 1
ATOM 1549 O O . GLN A 1 195 ? -2.898 29.918 -5.907 1.00 90.19 195 GLN A O 1
ATOM 1554 N N . TYR A 1 196 ? -1.983 31.329 -7.402 1.00 93.00 196 TYR A N 1
ATOM 1555 C CA . TYR A 1 196 ? -1.026 30.350 -7.931 1.00 93.00 196 TYR A CA 1
ATOM 1556 C C . TYR A 1 196 ? 0.034 29.969 -6.890 1.00 93.00 196 TYR A C 1
ATOM 1558 O O . TYR A 1 196 ? 0.346 28.787 -6.764 1.00 93.00 196 TYR A O 1
ATOM 1566 N N . LYS A 1 197 ? 0.515 30.924 -6.079 1.00 94.75 197 LYS A N 1
ATOM 1567 C CA . LYS A 1 197 ? 1.415 30.652 -4.945 1.00 94.75 197 LYS A CA 1
ATOM 1568 C C . LYS A 1 197 ? 0.766 29.719 -3.920 1.00 94.75 197 LYS A C 1
ATOM 1570 O O . LYS A 1 197 ? 1.395 28.761 -3.480 1.00 94.75 197 LYS A O 1
ATOM 1575 N N . LEU A 1 198 ? -0.498 29.959 -3.561 1.00 94.25 198 LEU A N 1
ATOM 1576 C CA . LEU A 1 198 ? -1.239 29.090 -2.642 1.00 94.25 198 LEU A CA 1
ATOM 1577 C C . LEU A 1 198 ? -1.446 27.683 -3.223 1.00 94.25 198 LEU A C 1
ATOM 1579 O O . LEU A 1 198 ? -1.253 26.690 -2.522 1.00 94.25 198 LEU A O 1
ATOM 1583 N N . ALA A 1 199 ? -1.817 27.587 -4.502 1.00 94.19 199 ALA A N 1
ATOM 1584 C CA . ALA A 1 199 ? -1.971 26.309 -5.190 1.00 94.19 199 ALA A CA 1
ATOM 1585 C C . ALA A 1 199 ? -0.641 25.542 -5.293 1.00 94.19 199 ALA A C 1
ATOM 1587 O O . ALA A 1 199 ? -0.634 24.325 -5.126 1.00 94.19 199 ALA A O 1
ATOM 1588 N N . LEU A 1 200 ? 0.481 26.240 -5.492 1.00 96.44 200 LEU A N 1
ATOM 1589 C CA . LEU A 1 200 ? 1.813 25.636 -5.532 1.00 96.44 200 LEU A CA 1
ATOM 1590 C C . LEU A 1 200 ? 2.182 25.061 -4.165 1.00 96.44 200 LEU A C 1
ATOM 1592 O O . LEU A 1 200 ? 2.559 23.896 -4.075 1.00 96.44 200 LEU A O 1
ATOM 1596 N N . TRP A 1 201 ? 1.988 25.837 -3.093 1.00 96.50 201 TRP A N 1
ATOM 1597 C CA . TRP A 1 201 ? 2.183 25.346 -1.728 1.00 96.50 201 TRP A CA 1
ATOM 1598 C C . TRP A 1 201 ? 1.296 24.150 -1.409 1.00 96.50 201 TRP A C 1
ATOM 1600 O O . TRP A 1 201 ? 1.748 23.224 -0.744 1.00 96.50 201 TRP A O 1
ATOM 1610 N N . TYR A 1 202 ? 0.060 24.128 -1.910 1.00 93.38 202 TYR A N 1
ATOM 1611 C CA . TYR A 1 202 ? -0.813 22.967 -1.777 1.00 93.38 202 TYR A CA 1
ATOM 1612 C C . TYR A 1 202 ? -0.237 21.721 -2.474 1.00 93.38 202 TYR A C 1
ATOM 1614 O O . TYR A 1 202 ? -0.189 20.658 -1.855 1.00 93.38 202 TYR A O 1
ATOM 1622 N N . VAL A 1 203 ? 0.211 21.843 -3.730 1.00 94.12 203 VAL A N 1
ATOM 1623 C CA . VAL A 1 203 ? 0.802 20.725 -4.490 1.00 94.12 203 VAL A CA 1
ATOM 1624 C C . VAL A 1 203 ? 2.081 20.227 -3.813 1.00 94.12 203 VAL A C 1
ATOM 1626 O O . VAL A 1 203 ? 2.214 19.026 -3.604 1.00 94.12 203 VAL A O 1
ATOM 1629 N N . ILE A 1 204 ? 2.971 21.127 -3.381 1.00 94.75 204 ILE A N 1
ATOM 1630 C CA . ILE A 1 204 ? 4.217 20.774 -2.680 1.00 94.75 204 ILE A CA 1
ATOM 1631 C C . ILE A 1 204 ? 3.937 20.120 -1.327 1.00 94.75 204 ILE A C 1
ATOM 1633 O O . ILE A 1 204 ? 4.489 19.061 -1.036 1.00 94.75 204 ILE A O 1
ATOM 1637 N N . ALA A 1 205 ? 3.056 20.702 -0.511 1.00 90.38 205 ALA A N 1
ATOM 1638 C CA . ALA A 1 205 ? 2.733 20.160 0.807 1.00 90.38 205 ALA A CA 1
ATOM 1639 C C . ALA A 1 205 ? 2.088 18.769 0.725 1.00 90.38 205 ALA A C 1
ATOM 1641 O O . ALA A 1 205 ? 2.283 17.949 1.621 1.00 90.38 205 ALA A O 1
ATOM 1642 N N . PHE A 1 206 ? 1.327 18.492 -0.340 1.00 84.44 206 PHE A N 1
ATOM 1643 C CA . PHE A 1 206 ? 0.787 17.160 -0.592 1.00 84.44 206 PHE A CA 1
ATOM 1644 C C . PHE A 1 206 ? 1.849 16.203 -1.149 1.00 84.44 206 PHE A C 1
ATOM 1646 O O . PHE A 1 206 ? 1.973 15.077 -0.673 1.00 84.44 206 PHE A O 1
ATOM 1653 N N . GLY A 1 207 ? 2.598 16.635 -2.161 1.00 87.88 207 GLY A N 1
ATOM 1654 C CA . GLY A 1 207 ? 3.462 15.767 -2.950 1.00 87.88 207 GLY A CA 1
ATOM 1655 C C . GLY A 1 207 ? 4.810 15.447 -2.317 1.00 87.88 207 GLY A C 1
ATOM 1656 O O . GLY A 1 207 ? 5.298 14.333 -2.479 1.00 87.88 207 GLY A O 1
ATOM 1657 N N . PHE A 1 208 ? 5.402 16.362 -1.544 1.00 89.69 208 PHE A N 1
ATOM 1658 C CA . PHE A 1 208 ? 6.717 16.137 -0.933 1.00 89.69 208 PHE A CA 1
ATOM 1659 C C . PHE A 1 208 ? 6.739 14.908 -0.000 1.00 89.69 208 PHE A C 1
ATOM 1661 O O . PHE A 1 208 ? 7.606 14.051 -0.175 1.00 89.69 208 PHE A O 1
ATOM 1668 N N . PRO A 1 209 ? 5.763 14.707 0.912 1.00 80.88 209 PRO A N 1
ATOM 1669 C CA . PRO A 1 209 ? 5.661 13.456 1.669 1.00 80.88 209 PRO A CA 1
ATOM 1670 C C . PRO A 1 209 ? 5.494 12.210 0.784 1.00 80.88 209 PRO A C 1
ATOM 1672 O O . PRO A 1 209 ? 5.993 11.135 1.122 1.00 80.88 209 PRO A O 1
ATOM 1675 N N . MET A 1 210 ? 4.805 12.343 -0.353 1.00 82.44 210 MET A N 1
ATOM 1676 C CA . MET A 1 210 ? 4.549 11.233 -1.274 1.00 82.44 210 MET A CA 1
ATOM 1677 C C . MET A 1 210 ? 5.800 10.791 -2.039 1.00 82.44 210 MET A C 1
ATOM 1679 O O . MET A 1 210 ? 5.874 9.618 -2.403 1.00 82.44 210 MET A O 1
ATOM 1683 N N . ILE A 1 211 ? 6.813 11.654 -2.201 1.00 88.44 211 ILE A N 1
ATOM 1684 C CA . ILE A 1 211 ? 8.125 11.257 -2.745 1.00 88.44 211 ILE A CA 1
ATOM 1685 C C . ILE A 1 211 ? 8.734 10.140 -1.895 1.00 88.44 211 ILE A C 1
ATOM 1687 O O . ILE A 1 211 ? 9.203 9.151 -2.443 1.00 88.44 211 ILE A O 1
ATOM 1691 N N . PHE A 1 212 ? 8.673 10.226 -0.564 1.00 81.38 212 PHE A N 1
ATOM 1692 C CA . PHE A 1 212 ? 9.215 9.176 0.311 1.00 81.38 212 PHE A CA 1
ATOM 1693 C C . PHE A 1 212 ? 8.409 7.873 0.234 1.00 81.38 212 PHE A C 1
ATOM 1695 O O . PHE A 1 212 ? 8.972 6.775 0.306 1.00 81.38 212 PHE A O 1
ATOM 1702 N N . HIS A 1 213 ? 7.088 7.981 0.071 1.00 79.44 213 HIS A N 1
ATOM 1703 C CA . HIS A 1 213 ? 6.212 6.823 -0.079 1.00 79.44 213 HIS A CA 1
ATOM 1704 C C . HIS A 1 213 ? 6.468 6.083 -1.398 1.00 79.44 213 HIS A C 1
ATOM 1706 O O . HIS A 1 213 ? 6.777 4.892 -1.380 1.00 79.44 213 HIS A O 1
ATOM 1712 N N . HIS A 1 214 ? 6.400 6.785 -2.532 1.00 83.50 214 HIS A N 1
ATOM 1713 C CA . HIS A 1 214 ? 6.685 6.205 -3.845 1.00 83.50 214 HIS A CA 1
ATOM 1714 C C . HIS A 1 214 ? 8.158 5.816 -3.990 1.00 83.50 214 HIS A C 1
ATOM 1716 O O . HIS A 1 214 ? 8.452 4.750 -4.524 1.00 83.50 214 HIS A O 1
ATOM 1722 N N . GLY A 1 215 ? 9.070 6.602 -3.418 1.00 87.31 215 GLY A N 1
ATOM 1723 C CA . GLY A 1 215 ? 10.496 6.299 -3.336 1.00 87.31 215 GLY A CA 1
ATOM 1724 C C . GLY A 1 215 ? 10.771 4.979 -2.619 1.00 87.31 215 GLY A C 1
ATOM 1725 O O . GLY A 1 215 ? 11.590 4.197 -3.082 1.00 87.31 215 GLY A O 1
ATOM 1726 N N . SER A 1 216 ? 10.028 4.651 -1.557 1.00 85.62 216 SER A N 1
ATOM 1727 C CA . SER A 1 216 ? 10.160 3.348 -0.885 1.00 85.62 216 SER A CA 1
ATOM 1728 C C . SER A 1 216 ? 9.783 2.168 -1.788 1.00 85.62 216 SER A C 1
ATOM 1730 O O . SER A 1 216 ? 10.435 1.126 -1.728 1.00 85.62 216 SER A O 1
ATOM 1732 N N . PHE A 1 217 ? 8.748 2.315 -2.622 1.00 84.69 217 PHE A N 1
ATOM 1733 C CA . PHE A 1 217 ? 8.379 1.289 -3.605 1.00 84.69 217 PHE A CA 1
ATOM 1734 C C . PHE A 1 217 ? 9.392 1.200 -4.745 1.00 84.69 217 PHE A C 1
ATOM 1736 O O . PHE A 1 217 ? 9.762 0.098 -5.136 1.00 84.69 217 PHE A O 1
ATOM 1743 N N . PHE A 1 218 ? 9.870 2.344 -5.235 1.00 93.06 218 PHE A N 1
ATOM 1744 C CA . PHE A 1 218 ? 10.916 2.413 -6.250 1.00 93.06 218 PHE A CA 1
ATOM 1745 C C . PHE A 1 218 ? 12.201 1.716 -5.789 1.00 93.06 218 PHE A C 1
ATOM 1747 O O . PHE A 1 218 ? 12.724 0.866 -6.505 1.00 93.06 218 PHE A O 1
ATOM 1754 N N . ILE A 1 219 ? 12.657 2.004 -4.565 1.00 93.88 219 ILE A N 1
ATOM 1755 C CA . ILE A 1 219 ? 13.862 1.399 -3.986 1.00 93.88 219 ILE A CA 1
ATOM 1756 C C . ILE A 1 219 ? 13.768 -0.131 -4.006 1.00 93.88 219 ILE A C 1
ATOM 1758 O O . ILE A 1 219 ? 14.685 -0.787 -4.482 1.00 93.88 219 ILE A O 1
ATOM 1762 N N . LYS A 1 220 ? 12.652 -0.700 -3.539 1.00 89.50 220 LYS A N 1
ATOM 1763 C CA . LYS A 1 220 ? 12.469 -2.161 -3.479 1.00 89.50 220 LYS A CA 1
ATOM 1764 C C . LYS A 1 220 ? 12.199 -2.823 -4.826 1.00 89.50 220 LYS A C 1
ATOM 1766 O O . LYS A 1 220 ? 12.323 -4.035 -4.924 1.00 89.50 220 LYS A O 1
ATOM 1771 N N . GLY A 1 221 ? 11.719 -2.063 -5.807 1.00 89.12 221 GLY A N 1
ATOM 1772 C CA . GLY A 1 221 ? 11.224 -2.621 -7.063 1.00 89.12 221 GLY A CA 1
ATOM 1773 C C . GLY A 1 221 ? 12.144 -2.431 -8.265 1.00 89.12 221 GLY A C 1
ATOM 1774 O O . GLY A 1 221 ? 11.975 -3.157 -9.242 1.00 89.12 221 GLY A O 1
ATOM 1775 N N . GLN A 1 222 ? 13.025 -1.423 -8.251 1.00 93.94 222 GLN A N 1
ATOM 1776 C CA . GLN A 1 222 ? 13.801 -1.043 -9.441 1.00 93.94 222 GLN A CA 1
ATOM 1777 C C . GLN A 1 222 ? 15.224 -0.531 -9.175 1.00 93.94 222 GLN A C 1
ATOM 1779 O O . GLN A 1 222 ? 16.023 -0.498 -10.110 1.00 93.94 222 GLN A O 1
ATOM 1784 N N . LEU A 1 223 ? 15.559 -0.086 -7.955 1.00 95.19 223 LEU A N 1
ATOM 1785 C CA . LEU A 1 223 ? 16.878 0.510 -7.678 1.00 95.19 223 LEU A CA 1
ATOM 1786 C C . LEU A 1 223 ? 18.034 -0.495 -7.834 1.00 95.19 223 LEU A C 1
ATOM 1788 O O . LEU A 1 223 ? 19.122 -0.119 -8.260 1.00 95.19 223 LEU A O 1
ATOM 1792 N N . ASP A 1 224 ? 17.782 -1.763 -7.518 1.00 95.56 224 ASP A N 1
ATOM 1793 C CA . ASP A 1 224 ? 18.681 -2.898 -7.762 1.00 95.56 224 ASP A CA 1
ATOM 1794 C C . ASP A 1 224 ? 19.260 -2.914 -9.180 1.00 95.56 224 ASP A C 1
ATOM 1796 O O . ASP A 1 224 ? 20.453 -3.146 -9.347 1.00 95.56 224 ASP A O 1
ATOM 1800 N N . ARG A 1 225 ? 18.452 -2.581 -10.189 1.00 97.00 225 ARG A N 1
ATOM 1801 C CA . ARG A 1 225 ? 18.858 -2.571 -11.603 1.00 97.00 225 ARG A CA 1
ATOM 1802 C C . ARG A 1 225 ? 20.044 -1.646 -11.878 1.00 97.00 225 ARG A C 1
ATOM 1804 O O . ARG A 1 225 ? 20.905 -2.000 -12.675 1.00 97.00 225 ARG A O 1
ATOM 1811 N N . ILE A 1 226 ? 20.122 -0.494 -11.202 1.00 96.38 226 ILE A N 1
ATOM 1812 C CA . ILE A 1 226 ? 21.253 0.440 -11.347 1.00 96.38 226 ILE A CA 1
ATOM 1813 C C . ILE A 1 226 ? 22.535 -0.201 -10.819 1.00 96.38 226 ILE A C 1
ATOM 1815 O O . ILE A 1 226 ? 23.577 -0.118 -11.462 1.00 96.38 226 ILE A O 1
ATOM 1819 N N . PHE A 1 227 ? 22.462 -0.851 -9.658 1.00 95.56 227 PHE A N 1
ATOM 1820 C CA . PHE A 1 227 ? 23.622 -1.499 -9.058 1.00 95.56 227 PHE A CA 1
ATOM 1821 C C . PHE A 1 227 ? 24.067 -2.723 -9.858 1.00 95.56 227 PHE A C 1
ATOM 1823 O O . PHE A 1 227 ? 25.265 -2.915 -10.038 1.00 95.56 227 PHE A O 1
ATOM 1830 N N . ILE A 1 228 ? 23.122 -3.521 -10.365 1.00 97.19 228 ILE A N 1
ATOM 1831 C CA . ILE A 1 228 ? 23.429 -4.699 -11.180 1.00 97.19 228 ILE A CA 1
ATOM 1832 C C . ILE A 1 228 ? 24.130 -4.291 -12.477 1.00 97.19 228 ILE A C 1
ATOM 1834 O O . ILE A 1 228 ? 25.175 -4.860 -12.776 1.00 97.19 228 ILE A O 1
ATOM 1838 N N . TYR A 1 229 ? 23.615 -3.272 -13.180 1.00 96.19 229 TYR A N 1
ATOM 1839 C CA . TYR A 1 229 ? 24.197 -2.773 -14.434 1.00 96.19 229 TYR A CA 1
ATOM 1840 C C . TYR A 1 229 ? 25.684 -2.414 -14.293 1.00 96.19 229 TYR A C 1
ATOM 1842 O O . TYR A 1 229 ? 26.490 -2.775 -15.139 1.00 96.19 229 TYR A O 1
ATOM 1850 N N . HIS A 1 230 ? 26.055 -1.735 -13.200 1.00 94.19 230 HIS A N 1
ATOM 1851 C CA . HIS A 1 230 ? 27.430 -1.265 -12.974 1.00 94.19 230 HIS A CA 1
ATOM 1852 C C . HIS A 1 230 ? 28.357 -2.296 -12.318 1.00 94.19 230 HIS A C 1
ATOM 1854 O O . HIS A 1 230 ? 29.574 -2.144 -12.381 1.00 94.19 230 HIS A O 1
ATOM 1860 N N . ARG A 1 231 ? 27.815 -3.309 -11.630 1.00 95.00 231 ARG A N 1
ATOM 1861 C CA . ARG A 1 231 ? 28.613 -4.290 -10.869 1.00 95.00 231 ARG A CA 1
ATOM 1862 C C . ARG A 1 231 ? 28.826 -5.612 -11.601 1.00 95.00 231 ARG A C 1
ATOM 1864 O O . ARG A 1 231 ? 29.848 -6.260 -11.357 1.00 95.00 231 ARG A O 1
ATOM 1871 N N . PHE A 1 232 ? 27.844 -6.030 -12.392 1.00 95.62 232 PHE A N 1
ATOM 1872 C CA . PHE A 1 232 ? 27.844 -7.282 -13.142 1.00 95.62 232 PHE A CA 1
ATOM 1873 C C . PHE A 1 232 ? 27.943 -6.953 -14.636 1.00 95.62 232 PHE A C 1
ATOM 1875 O O . PHE A 1 232 ? 28.888 -6.277 -15.036 1.00 95.62 232 PHE A O 1
ATOM 1882 N N . SER A 1 233 ? 26.991 -7.398 -15.451 1.00 96.19 233 SER A N 1
ATOM 1883 C CA . SER A 1 233 ? 26.923 -7.099 -16.879 1.00 96.19 233 SER A CA 1
ATOM 1884 C C . SER A 1 233 ? 25.517 -6.668 -17.308 1.00 96.19 233 SER A C 1
ATOM 1886 O O . SER A 1 233 ? 24.531 -6.823 -16.578 1.00 96.19 233 SER A O 1
ATOM 1888 N N . GLU A 1 234 ? 25.403 -6.143 -18.526 1.00 95.88 234 GLU A N 1
ATOM 1889 C CA . GLU A 1 234 ? 24.107 -5.824 -19.132 1.00 95.88 234 GLU A CA 1
ATOM 1890 C C . GLU A 1 234 ? 23.271 -7.088 -19.366 1.00 95.88 234 GLU A C 1
ATOM 1892 O O . GLU A 1 234 ? 22.067 -7.085 -19.111 1.00 95.88 234 GLU A O 1
ATOM 1897 N N . ALA A 1 235 ? 23.909 -8.191 -19.774 1.00 97.44 235 ALA A N 1
ATOM 1898 C CA . ALA A 1 235 ? 23.256 -9.486 -19.948 1.00 97.44 235 ALA A CA 1
ATOM 1899 C C . ALA A 1 235 ? 22.689 -10.021 -18.619 1.00 97.44 235 ALA A C 1
ATOM 1901 O O . ALA A 1 235 ? 21.532 -10.441 -18.542 1.00 97.44 235 ALA A O 1
ATOM 1902 N N . ASP A 1 236 ? 23.469 -9.921 -17.543 1.00 97.31 236 ASP A N 1
ATOM 1903 C CA . ASP A 1 236 ? 23.043 -10.271 -16.187 1.00 97.31 236 ASP A CA 1
ATOM 1904 C C . ASP A 1 236 ? 21.804 -9.473 -15.756 1.00 97.31 236 ASP A C 1
ATOM 1906 O O . ASP A 1 236 ? 20.813 -10.034 -15.266 1.00 97.31 236 ASP A O 1
ATOM 1910 N N . LEU A 1 237 ? 21.812 -8.156 -16.000 1.00 98.19 237 LEU A N 1
ATOM 1911 C CA . LEU A 1 237 ? 20.642 -7.319 -15.757 1.00 98.19 237 LEU A CA 1
ATOM 1912 C C . LEU A 1 237 ? 19.460 -7.712 -16.650 1.00 98.19 237 LEU A C 1
ATOM 1914 O O . LEU A 1 237 ? 18.319 -7.676 -16.189 1.00 98.19 237 LEU A O 1
ATOM 1918 N N . GLY A 1 238 ? 19.701 -8.085 -17.904 1.00 98.06 238 GLY A N 1
ATOM 1919 C CA . GLY A 1 238 ? 18.665 -8.505 -18.842 1.00 98.06 238 GLY A CA 1
ATOM 1920 C C . GLY A 1 238 ? 17.894 -9.729 -18.355 1.00 98.06 238 GLY A C 1
ATOM 1921 O O . GLY A 1 238 ? 16.660 -9.688 -18.296 1.00 98.06 238 GLY A O 1
ATOM 1922 N N . LEU A 1 239 ? 18.596 -10.783 -17.921 1.00 98.12 239 LEU A N 1
ATOM 1923 C CA . LEU A 1 239 ? 17.976 -11.982 -17.340 1.00 98.12 239 LEU A CA 1
ATOM 1924 C C . LEU A 1 239 ? 17.211 -11.650 -16.052 1.00 98.12 239 LEU A C 1
ATOM 1926 O O . LEU A 1 239 ? 16.041 -12.021 -15.898 1.00 98.12 239 LEU A O 1
ATOM 1930 N N . TYR A 1 240 ? 17.845 -10.897 -15.151 1.00 98.38 240 TYR A N 1
ATOM 1931 C CA . TYR A 1 240 ? 17.261 -10.475 -13.879 1.00 98.38 240 TYR A CA 1
ATOM 1932 C C . TYR A 1 240 ? 15.974 -9.660 -14.076 1.00 98.38 240 TYR A C 1
ATOM 1934 O O . TYR A 1 240 ? 14.926 -9.953 -13.490 1.00 98.38 240 TYR A O 1
ATOM 1942 N N . ALA A 1 241 ? 16.030 -8.644 -14.938 1.00 98.00 241 ALA A N 1
ATOM 1943 C CA . ALA A 1 241 ? 14.923 -7.742 -15.212 1.00 98.00 241 ALA A CA 1
ATOM 1944 C C . ALA A 1 241 ? 13.779 -8.437 -15.951 1.00 98.00 241 ALA A C 1
ATOM 1946 O O . ALA A 1 241 ? 12.616 -8.166 -15.643 1.00 98.00 241 ALA A O 1
ATOM 1947 N N . MET A 1 242 ? 14.084 -9.346 -16.883 1.00 97.94 242 MET A N 1
ATOM 1948 C CA . MET A 1 242 ? 13.071 -10.157 -17.559 1.00 97.94 242 MET A CA 1
ATOM 1949 C C . MET A 1 242 ? 12.327 -11.045 -16.557 1.00 97.94 242 MET A C 1
ATOM 1951 O O . MET A 1 242 ? 11.093 -11.078 -16.550 1.00 97.94 242 MET A O 1
ATOM 1955 N N . GLY A 1 243 ? 13.061 -11.691 -15.644 1.00 97.12 243 GLY A N 1
ATOM 1956 C CA . GLY A 1 243 ? 12.476 -12.476 -14.559 1.00 97.12 243 GLY A CA 1
ATOM 1957 C C . GLY A 1 243 ? 11.531 -11.653 -13.678 1.00 97.12 243 GLY A C 1
ATOM 1958 O O . GLY A 1 243 ? 10.386 -12.052 -13.443 1.00 97.12 243 GLY A O 1
ATOM 1959 N N . ALA A 1 244 ? 11.972 -10.462 -13.259 1.00 96.81 244 ALA A N 1
ATOM 1960 C CA . ALA A 1 244 ? 11.153 -9.524 -12.490 1.00 96.81 244 ALA A CA 1
ATOM 1961 C C . ALA A 1 244 ? 9.900 -9.067 -13.262 1.00 96.81 244 ALA A C 1
ATOM 1963 O O . ALA A 1 244 ? 8.806 -8.981 -12.696 1.00 96.81 244 ALA A O 1
ATOM 1964 N N . GLN A 1 245 ? 10.038 -8.795 -14.563 1.00 96.00 245 GLN A N 1
ATOM 1965 C CA . GLN A 1 245 ? 8.953 -8.314 -15.416 1.00 96.00 245 GLN A CA 1
ATOM 1966 C C . GLN A 1 245 ? 7.851 -9.367 -15.591 1.00 96.00 245 GLN A C 1
ATOM 1968 O O . GLN A 1 245 ? 6.672 -9.027 -15.472 1.00 96.00 245 GLN A O 1
ATOM 1973 N N . ILE A 1 246 ? 8.209 -10.637 -15.800 1.00 95.94 246 ILE A N 1
ATOM 1974 C CA . ILE A 1 246 ? 7.243 -11.746 -15.873 1.00 95.94 246 ILE A CA 1
ATOM 1975 C C . ILE A 1 246 ? 6.563 -11.954 -14.515 1.00 95.94 246 ILE A C 1
ATOM 1977 O O . ILE A 1 246 ? 5.336 -12.024 -14.438 1.00 95.94 246 ILE A O 1
ATOM 1981 N N . ALA A 1 247 ? 7.329 -11.980 -13.422 1.00 95.94 247 ALA A N 1
ATOM 1982 C CA . ALA A 1 247 ? 6.767 -12.162 -12.084 1.00 95.94 247 ALA A CA 1
ATOM 1983 C C . ALA A 1 247 ? 5.800 -11.033 -11.677 1.00 95.94 247 ALA A C 1
ATOM 1985 O O . ALA A 1 247 ? 4.832 -11.272 -10.950 1.00 95.94 247 ALA A O 1
ATOM 1986 N N . SER A 1 248 ? 5.999 -9.812 -12.190 1.00 93.00 248 SER A N 1
ATOM 1987 C CA . SER A 1 248 ? 5.131 -8.662 -11.902 1.00 93.00 248 SER A CA 1
ATOM 1988 C C . SER A 1 248 ? 3.669 -8.864 -12.333 1.00 93.00 248 SER A C 1
ATOM 1990 O O . SER A 1 248 ? 2.774 -8.258 -11.738 1.00 93.00 248 SER A O 1
ATOM 1992 N N . ILE A 1 249 ? 3.387 -9.765 -13.284 1.00 92.94 249 ILE A N 1
ATOM 1993 C CA . ILE A 1 249 ? 2.020 -10.109 -13.716 1.00 92.94 249 ILE A CA 1
ATOM 1994 C C . ILE A 1 249 ? 1.202 -10.636 -12.537 1.00 92.94 249 ILE A C 1
ATOM 1996 O O . ILE A 1 249 ? 0.047 -10.247 -12.349 1.00 92.94 249 ILE A O 1
ATOM 2000 N N . LEU A 1 250 ? 1.819 -11.465 -11.689 1.00 94.38 250 LEU A N 1
ATOM 2001 C CA . LEU A 1 250 ? 1.164 -12.000 -10.502 1.00 94.38 250 LEU A CA 1
ATOM 2002 C C . LEU A 1 250 ? 0.741 -10.871 -9.551 1.00 94.38 250 LEU A C 1
ATOM 2004 O O . LEU A 1 250 ? -0.352 -10.919 -8.988 1.00 94.38 250 LEU A O 1
ATOM 2008 N N . SER A 1 251 ? 1.554 -9.816 -9.417 1.00 91.75 251 SER A N 1
ATOM 2009 C CA . SER A 1 251 ? 1.206 -8.659 -8.583 1.00 91.75 251 SER A CA 1
ATOM 2010 C C . SER A 1 251 ? -0.055 -7.946 -9.087 1.00 91.75 251 SER A C 1
ATOM 2012 O O . SER A 1 251 ? -0.908 -7.572 -8.281 1.00 91.75 251 SER A O 1
ATOM 2014 N N . VAL A 1 252 ? -0.231 -7.824 -10.410 1.00 88.88 252 VAL A N 1
ATOM 2015 C CA . VAL A 1 252 ? -1.429 -7.220 -11.018 1.00 88.88 252 VAL A CA 1
ATOM 2016 C C . VAL A 1 252 ? -2.672 -8.025 -10.650 1.00 88.88 252 VAL A C 1
ATOM 2018 O O . VAL A 1 252 ? -3.672 -7.443 -10.224 1.00 88.88 252 VAL A O 1
ATOM 2021 N N . VAL A 1 253 ? -2.591 -9.356 -10.737 1.00 89.94 253 VAL A N 1
ATOM 2022 C CA . VAL A 1 253 ? -3.687 -10.265 -10.371 1.00 89.94 253 VAL A CA 1
ATOM 2023 C C . VAL A 1 253 ? -4.003 -10.171 -8.875 1.00 89.94 253 VAL A C 1
ATOM 2025 O O . VAL A 1 253 ? -5.156 -9.933 -8.510 1.00 89.94 253 VAL A O 1
ATOM 2028 N N . ILE A 1 254 ? -2.993 -10.279 -8.001 1.00 93.75 254 ILE A N 1
ATOM 2029 C CA . ILE A 1 254 ? -3.165 -10.197 -6.540 1.00 93.75 254 ILE A CA 1
ATOM 2030 C C . ILE A 1 254 ? -3.830 -8.871 -6.146 1.00 93.75 254 ILE A C 1
ATOM 2032 O O . ILE A 1 254 ? -4.785 -8.853 -5.364 1.00 93.75 254 ILE A O 1
ATOM 2036 N N . LEU A 1 255 ? -3.359 -7.748 -6.695 1.00 89.69 255 LEU A N 1
ATOM 2037 C CA . LEU A 1 255 ? -3.890 -6.426 -6.369 1.00 89.69 255 LEU A CA 1
ATOM 2038 C C . LEU A 1 255 ? -5.304 -6.207 -6.920 1.00 89.69 255 LEU A C 1
ATOM 2040 O O . LEU A 1 255 ? -6.110 -5.553 -6.254 1.00 89.69 255 LEU A O 1
ATOM 2044 N N . ALA A 1 256 ? -5.637 -6.766 -8.087 1.00 83.00 256 ALA A N 1
ATOM 2045 C CA . ALA A 1 256 ? -6.995 -6.731 -8.628 1.00 83.00 256 ALA A CA 1
ATOM 2046 C C . ALA A 1 256 ? -7.977 -7.500 -7.729 1.00 83.00 256 ALA A C 1
ATOM 2048 O O . ALA A 1 256 ? -9.022 -6.959 -7.357 1.00 83.00 256 ALA A O 1
ATOM 2049 N N . VAL A 1 257 ? -7.602 -8.712 -7.301 1.00 87.31 257 VAL A N 1
ATOM 2050 C CA . VAL A 1 257 ? -8.384 -9.517 -6.347 1.00 87.31 257 VAL A CA 1
ATOM 2051 C C . VAL A 1 257 ? -8.552 -8.767 -5.025 1.00 87.31 257 VAL A C 1
ATOM 2053 O O . VAL A 1 257 ? -9.665 -8.633 -4.520 1.00 87.31 257 VAL A O 1
ATOM 2056 N N . ASN A 1 258 ? -7.475 -8.194 -4.486 1.00 90.81 258 ASN A N 1
ATOM 2057 C CA . ASN A 1 258 ? -7.537 -7.407 -3.258 1.00 90.81 258 ASN A CA 1
ATOM 2058 C C . ASN A 1 258 ? -8.482 -6.207 -3.378 1.00 90.81 258 ASN A C 1
ATOM 2060 O O . ASN A 1 258 ? -9.320 -5.990 -2.505 1.00 90.81 258 ASN A O 1
ATOM 2064 N N . LYS A 1 259 ? -8.398 -5.454 -4.479 1.00 81.00 259 LYS A N 1
ATOM 2065 C CA . LYS A 1 259 ? -9.275 -4.306 -4.742 1.00 81.00 259 LYS A CA 1
ATOM 2066 C C . LYS A 1 259 ? -10.755 -4.708 -4.770 1.00 81.00 259 LYS A C 1
ATOM 2068 O O . LYS A 1 259 ? -11.589 -3.927 -4.318 1.00 81.00 259 LYS A O 1
ATOM 2073 N N . ALA A 1 260 ? -11.071 -5.914 -5.245 1.00 77.06 260 ALA A N 1
ATOM 2074 C CA . ALA A 1 260 ? -12.424 -6.465 -5.221 1.00 77.06 260 ALA A CA 1
ATOM 2075 C C . ALA A 1 260 ? -12.864 -6.936 -3.819 1.00 77.06 260 ALA A C 1
ATOM 2077 O O . ALA A 1 260 ? -14.021 -6.748 -3.450 1.00 77.06 260 ALA A O 1
ATOM 2078 N N . LEU A 1 261 ? -11.960 -7.515 -3.018 1.00 85.06 261 LEU A N 1
ATOM 2079 C CA . LEU A 1 261 ? -12.283 -8.103 -1.708 1.00 85.06 261 LEU A CA 1
ATOM 2080 C C . LEU A 1 261 ? -12.311 -7.099 -0.543 1.00 85.06 261 LEU A C 1
ATOM 2082 O O . LEU A 1 261 ? -13.032 -7.319 0.434 1.00 85.06 261 LEU A O 1
ATOM 2086 N N . VAL A 1 262 ? -11.556 -6.000 -0.624 1.00 87.06 262 VAL A N 1
ATOM 2087 C CA . VAL A 1 262 ? -11.423 -5.006 0.460 1.00 87.06 262 VAL A CA 1
ATOM 2088 C C . VAL A 1 262 ? -12.770 -4.464 0.976 1.00 87.06 262 VAL A C 1
ATOM 2090 O O . VAL A 1 262 ? -12.939 -4.435 2.198 1.00 87.06 262 VAL A O 1
ATOM 2093 N N . PRO A 1 263 ? -13.754 -4.079 0.134 1.00 75.75 263 PRO A N 1
ATOM 2094 C CA . PRO A 1 263 ? -15.047 -3.590 0.623 1.00 75.75 263 PRO A CA 1
ATOM 2095 C C . PRO A 1 263 ? -15.786 -4.607 1.507 1.00 75.75 263 PRO A C 1
ATOM 2097 O O . PRO A 1 263 ? -16.245 -4.257 2.594 1.00 75.75 263 PRO A O 1
ATOM 2100 N N . TYR A 1 264 ? -15.830 -5.877 1.089 1.00 85.00 264 TYR A N 1
ATOM 2101 C CA . TYR A 1 264 ? -16.466 -6.961 1.846 1.00 85.00 264 TYR A CA 1
ATOM 2102 C C . TYR A 1 264 ? -15.730 -7.256 3.152 1.00 85.00 264 TYR A C 1
ATOM 2104 O O . TYR A 1 264 ? -16.349 -7.508 4.188 1.00 85.00 264 TYR A O 1
ATOM 2112 N N . LEU A 1 265 ? -14.397 -7.203 3.122 1.00 85.94 265 LEU A N 1
ATOM 2113 C CA . LEU A 1 265 ? -13.582 -7.337 4.322 1.00 85.94 265 LEU A CA 1
ATOM 2114 C C . LEU A 1 265 ? -13.898 -6.219 5.328 1.00 85.94 265 LEU A C 1
ATOM 2116 O O . LEU A 1 265 ? -14.104 -6.502 6.506 1.00 85.94 265 LEU A O 1
ATOM 2120 N N . PHE A 1 266 ? -13.972 -4.965 4.878 1.00 86.06 266 PHE A N 1
ATOM 2121 C CA . PHE A 1 266 ? -14.246 -3.816 5.748 1.00 86.06 266 PHE A CA 1
ATOM 2122 C C . PHE A 1 266 ? -15.661 -3.859 6.326 1.00 86.06 266 PHE A C 1
ATOM 2124 O O . PHE A 1 266 ? -15.856 -3.538 7.498 1.00 86.06 266 PHE A O 1
ATOM 2131 N N . GLU A 1 267 ? -16.644 -4.311 5.548 1.00 72.25 267 GLU A N 1
ATOM 2132 C CA . GLU A 1 267 ? -18.002 -4.531 6.038 1.00 72.25 267 GLU A CA 1
ATOM 2133 C C . GLU A 1 267 ? -18.042 -5.596 7.146 1.00 72.25 267 GLU A C 1
ATOM 2135 O O . GLU A 1 267 ? -18.617 -5.366 8.212 1.00 72.25 267 GLU A O 1
ATOM 2140 N N . ARG A 1 268 ? -17.362 -6.731 6.950 1.00 78.12 268 ARG A N 1
ATOM 2141 C CA . ARG A 1 268 ? -17.291 -7.803 7.955 1.00 78.12 268 ARG A CA 1
ATOM 2142 C C . ARG A 1 268 ? -16.498 -7.410 9.204 1.00 78.12 268 ARG A C 1
ATOM 2144 O O . ARG A 1 268 ? -16.872 -7.807 10.308 1.00 78.12 268 ARG A O 1
ATOM 2151 N N . LEU A 1 269 ? -15.444 -6.605 9.056 1.00 78.19 269 LEU A N 1
ATOM 2152 C CA . LEU A 1 269 ? -14.724 -5.999 10.184 1.00 78.19 269 LEU A CA 1
ATOM 2153 C C . LEU A 1 269 ? -15.636 -5.053 10.974 1.00 78.19 269 LEU A C 1
ATOM 2155 O O . LEU A 1 269 ? -15.684 -5.125 12.200 1.00 78.19 269 LEU A O 1
ATOM 2159 N N . LYS A 1 270 ? -16.424 -4.219 10.284 1.00 73.06 270 LYS A N 1
ATOM 2160 C CA . LYS A 1 270 ? -17.408 -3.320 10.908 1.00 73.06 270 LYS A CA 1
ATOM 2161 C C . LYS A 1 270 ? -18.497 -4.072 11.667 1.00 73.06 270 LYS A C 1
ATOM 2163 O O . LYS A 1 270 ? -18.889 -3.646 12.750 1.00 73.06 270 LYS A O 1
ATOM 2168 N N . GLN A 1 271 ? -18.968 -5.189 11.122 1.00 74.88 271 GLN A N 1
ATOM 2169 C CA . GLN A 1 271 ? -19.947 -6.066 11.770 1.00 74.88 271 GLN A CA 1
ATOM 2170 C C . GLN A 1 271 ? -19.337 -6.910 12.908 1.00 74.88 271 GLN A C 1
ATOM 2172 O O . GLN A 1 271 ? -20.074 -7.541 13.664 1.00 74.88 271 GLN A O 1
ATOM 2177 N N . GLY A 1 272 ? -18.005 -6.952 13.033 1.00 77.50 272 GLY A N 1
ATOM 2178 C CA . GLY A 1 272 ? -17.290 -7.773 14.013 1.00 77.50 272 GLY A CA 1
ATOM 2179 C C . GLY A 1 272 ? -17.337 -9.280 13.733 1.00 77.50 272 GLY A C 1
ATOM 2180 O O . GLY A 1 272 ? -16.980 -10.071 14.607 1.00 77.50 272 GLY A O 1
ATOM 2181 N N . THR A 1 273 ? -17.782 -9.693 12.541 1.00 79.62 273 THR A N 1
ATOM 2182 C CA . THR A 1 273 ? -17.819 -11.104 12.117 1.00 79.62 273 THR A CA 1
ATOM 2183 C C . THR A 1 273 ? -16.430 -11.605 11.733 1.00 79.62 273 THR A C 1
ATOM 2185 O O . THR A 1 273 ? -16.094 -12.758 11.992 1.00 79.62 273 THR A O 1
ATOM 2188 N N . VAL A 1 274 ? -15.593 -10.719 11.189 1.00 84.75 274 VAL A N 1
ATOM 2189 C CA . VAL A 1 274 ? -14.153 -10.928 11.002 1.00 84.75 274 VAL A CA 1
ATOM 2190 C C . VAL A 1 274 ? -13.408 -10.101 12.046 1.00 84.75 274 VAL A C 1
ATOM 2192 O O . VAL A 1 274 ? -13.787 -8.975 12.351 1.00 84.75 274 VAL A O 1
ATOM 2195 N N . THR A 1 275 ? -12.341 -10.660 12.614 1.00 86.38 275 THR A N 1
ATOM 2196 C CA . THR A 1 275 ? -11.502 -9.997 13.630 1.00 86.38 275 THR A CA 1
ATOM 2197 C C . THR A 1 275 ? -10.030 -10.124 13.257 1.00 86.38 275 THR A C 1
ATOM 2199 O O . THR A 1 275 ? -9.688 -10.955 12.413 1.00 86.38 275 THR A O 1
ATOM 2202 N N . LEU A 1 276 ? -9.136 -9.379 13.921 1.00 86.19 276 LEU A N 1
ATOM 2203 C CA . LEU A 1 276 ? -7.698 -9.495 13.658 1.00 86.19 276 LEU A CA 1
ATOM 2204 C C . LEU A 1 276 ? -7.193 -10.943 13.762 1.00 86.19 276 LEU A C 1
ATOM 2206 O O . LEU A 1 276 ? -6.404 -11.366 12.926 1.00 86.19 276 LEU A O 1
ATOM 2210 N N . LYS A 1 277 ? -7.669 -11.727 14.740 1.00 84.62 277 LYS A N 1
ATOM 2211 C CA . LYS A 1 277 ? -7.255 -13.134 14.892 1.00 84.62 277 LYS A CA 1
ATOM 2212 C C . LYS A 1 277 ? -7.592 -13.976 13.658 1.00 84.62 277 LYS A C 1
ATOM 2214 O O . LYS A 1 277 ? -6.795 -14.824 13.271 1.00 84.62 277 LYS A O 1
ATOM 2219 N N . HIS A 1 278 ? -8.745 -13.731 13.030 1.00 90.94 278 HIS A N 1
ATOM 2220 C CA . HIS A 1 278 ? -9.101 -14.389 11.771 1.00 90.94 278 HIS A CA 1
ATOM 2221 C C . HIS A 1 278 ? -8.128 -13.988 10.664 1.00 90.94 278 HIS A C 1
ATOM 2223 O O . HIS A 1 278 ? -7.610 -14.856 9.976 1.00 90.94 278 HIS A O 1
ATOM 2229 N N . LEU A 1 279 ? -7.816 -12.694 10.547 1.00 93.00 279 LEU A N 1
ATOM 2230 C CA . LEU A 1 279 ? -6.891 -12.186 9.532 1.00 93.00 279 LEU A CA 1
ATOM 2231 C C . LEU A 1 279 ? -5.463 -12.693 9.721 1.00 93.00 279 LEU A C 1
ATOM 2233 O O . LEU A 1 279 ? -4.819 -13.048 8.745 1.00 93.00 279 LEU A O 1
ATOM 2237 N N . GLN A 1 280 ? -4.982 -12.798 10.957 1.00 88.31 280 GLN A N 1
ATOM 2238 C CA . GLN A 1 280 ? -3.685 -13.406 11.263 1.00 88.31 280 GLN A CA 1
ATOM 2239 C C . GLN A 1 280 ? -3.660 -14.891 10.903 1.00 88.31 280 GLN A C 1
ATOM 2241 O O . GLN A 1 280 ? -2.684 -15.368 10.333 1.00 88.31 280 GLN A O 1
ATOM 2246 N N . LYS A 1 281 ? -4.749 -15.611 11.193 1.00 88.75 281 LYS A N 1
ATOM 2247 C CA . LYS A 1 281 ? -4.904 -17.019 10.824 1.00 88.75 281 LYS A CA 1
ATOM 2248 C C . LYS A 1 281 ? -4.936 -17.195 9.303 1.00 88.75 281 LYS A C 1
ATOM 2250 O O . LYS A 1 281 ? -4.262 -18.078 8.791 1.00 88.75 281 LYS A O 1
ATOM 2255 N N . TRP A 1 282 ? -5.651 -16.336 8.577 1.00 93.50 282 TRP A N 1
ATOM 2256 C CA . TRP A 1 282 ? -5.682 -16.344 7.111 1.00 93.50 282 TRP A CA 1
ATOM 2257 C C . TRP A 1 282 ? -4.342 -15.948 6.498 1.00 93.50 282 TRP A C 1
ATOM 2259 O O . TRP A 1 282 ? -3.910 -16.602 5.557 1.00 93.50 282 TRP A O 1
ATOM 2269 N N . ALA A 1 283 ? -3.647 -14.956 7.060 1.00 92.00 283 ALA A N 1
ATOM 2270 C CA . ALA A 1 283 ? -2.290 -14.608 6.650 1.00 92.00 283 ALA A CA 1
ATOM 2271 C C . ALA A 1 283 ? -1.350 -15.813 6.821 1.00 92.00 283 ALA A C 1
ATOM 2273 O O . ALA A 1 283 ? -0.661 -16.188 5.879 1.00 92.00 283 ALA A O 1
ATOM 2274 N N . MET A 1 284 ? -1.393 -16.486 7.974 1.00 89.12 284 MET A N 1
ATOM 2275 C CA . MET A 1 284 ? -0.611 -17.699 8.222 1.00 89.12 284 MET A CA 1
ATOM 2276 C C . MET A 1 284 ? -0.971 -18.830 7.250 1.00 89.12 284 MET A C 1
ATOM 2278 O O . MET A 1 284 ? -0.080 -19.431 6.667 1.00 89.12 284 MET A O 1
ATOM 2282 N N . TYR A 1 285 ? -2.258 -19.097 7.017 1.00 89.06 285 TYR A N 1
ATOM 2283 C CA . TYR A 1 285 ? -2.690 -20.116 6.054 1.00 89.06 285 TYR A CA 1
ATOM 2284 C C . TYR A 1 285 ? -2.301 -19.782 4.618 1.00 89.06 285 TYR A C 1
ATOM 2286 O O . TYR A 1 285 ? -1.930 -20.671 3.858 1.00 89.06 285 TYR A O 1
ATOM 2294 N N . SER A 1 286 ? -2.314 -18.504 4.249 1.00 93.19 286 SER A N 1
ATOM 2295 C CA . SER A 1 286 ? -1.886 -18.086 2.918 1.00 93.19 286 SER A CA 1
ATOM 2296 C C . SER A 1 286 ? -0.392 -18.309 2.669 1.00 93.19 286 SER A C 1
ATOM 2298 O O . SER A 1 286 ? -0.002 -18.391 1.509 1.00 93.19 286 SER A O 1
ATOM 2300 N N . LEU A 1 287 ? 0.436 -18.502 3.709 1.00 91.12 287 LEU A N 1
ATOM 2301 C CA . LEU A 1 287 ? 1.846 -18.879 3.536 1.00 91.12 287 LEU A CA 1
ATOM 2302 C C . LEU A 1 287 ? 2.014 -20.237 2.840 1.00 91.12 287 LEU A C 1
ATOM 2304 O O . LEU A 1 287 ? 3.011 -20.422 2.154 1.00 91.12 287 LEU A O 1
ATOM 2308 N N . PHE A 1 288 ? 1.039 -21.150 2.932 1.00 91.19 288 PHE A N 1
ATOM 2309 C CA . PHE A 1 288 ? 1.066 -22.402 2.162 1.00 91.19 288 PHE A CA 1
ATOM 2310 C C . PHE A 1 288 ? 0.866 -22.176 0.657 1.00 91.19 288 PHE A C 1
ATOM 2312 O O . PHE A 1 288 ? 1.322 -22.978 -0.150 1.00 91.19 288 PHE A O 1
ATOM 2319 N N . ILE A 1 289 ? 0.215 -21.074 0.272 1.00 92.19 289 ILE A N 1
ATOM 2320 C CA . ILE A 1 289 ? -0.020 -20.706 -1.131 1.00 92.19 289 ILE A CA 1
ATOM 2321 C C . ILE A 1 289 ? 1.183 -19.946 -1.707 1.00 92.19 289 ILE A C 1
ATOM 2323 O O . ILE A 1 289 ? 1.443 -20.030 -2.902 1.00 92.19 289 ILE A O 1
ATOM 2327 N N . VAL A 1 290 ? 1.947 -19.239 -0.867 1.00 95.00 290 VAL A N 1
ATOM 2328 C CA . VAL A 1 290 ? 3.100 -18.418 -1.279 1.00 95.00 290 VAL A CA 1
ATOM 2329 C C . VAL A 1 290 ? 4.111 -19.144 -2.185 1.00 95.00 290 VAL A C 1
ATOM 2331 O O . VAL A 1 290 ? 4.485 -18.556 -3.198 1.00 95.00 290 VAL A O 1
ATOM 2334 N N . PRO A 1 291 ? 4.568 -20.378 -1.894 1.00 96.25 291 PRO A N 1
ATOM 2335 C CA . PRO A 1 291 ? 5.533 -21.050 -2.761 1.00 96.25 291 PRO A CA 1
ATOM 2336 C C . PRO A 1 291 ? 4.912 -21.610 -4.047 1.00 96.25 291 PRO A C 1
ATOM 2338 O O . PRO A 1 291 ? 5.658 -21.904 -4.975 1.00 96.25 291 PRO A O 1
ATOM 2341 N N . ILE A 1 292 ? 3.581 -21.744 -4.146 1.00 96.94 292 ILE A N 1
ATOM 2342 C CA . ILE A 1 292 ? 2.920 -22.440 -5.264 1.00 96.94 292 ILE A CA 1
ATOM 2343 C C . ILE A 1 292 ? 3.304 -21.843 -6.629 1.00 96.94 292 ILE A C 1
ATOM 2345 O O . ILE A 1 292 ? 3.745 -22.614 -7.478 1.00 96.94 292 ILE A O 1
ATOM 2349 N N . PRO A 1 293 ? 3.225 -20.517 -6.874 1.00 97.38 293 PRO A N 1
ATOM 2350 C CA . PRO A 1 293 ? 3.608 -19.961 -8.174 1.00 97.38 293 PRO A CA 1
ATOM 2351 C C . PRO A 1 293 ? 5.080 -20.213 -8.525 1.00 97.38 293 PRO A C 1
ATOM 2353 O O . PRO A 1 293 ? 5.392 -20.531 -9.667 1.00 97.38 293 PRO A O 1
ATOM 2356 N N . SER A 1 294 ? 5.972 -20.129 -7.534 1.00 97.06 294 SER A N 1
ATOM 2357 C CA . SER A 1 294 ? 7.403 -20.406 -7.704 1.00 97.06 294 SER A CA 1
ATOM 2358 C C . SER A 1 294 ? 7.655 -21.880 -8.046 1.00 97.06 294 SER A C 1
ATOM 2360 O O . SER A 1 294 ? 8.351 -22.180 -9.013 1.00 97.06 294 SER A O 1
ATOM 2362 N N . LEU A 1 295 ? 7.017 -22.808 -7.322 1.00 97.06 295 LEU A N 1
ATOM 2363 C CA . LEU A 1 295 ? 7.108 -24.248 -7.574 1.00 97.06 295 LEU A CA 1
ATOM 2364 C C . LEU A 1 295 ? 6.550 -24.625 -8.951 1.00 97.06 295 LEU A C 1
ATOM 2366 O O . LEU A 1 295 ? 7.183 -25.395 -9.665 1.00 97.06 295 LEU A O 1
ATOM 2370 N N . ILE A 1 296 ? 5.415 -24.046 -9.358 1.00 97.06 296 ILE A N 1
ATOM 2371 C CA . ILE A 1 296 ? 4.862 -24.236 -10.707 1.00 97.06 296 ILE A CA 1
ATOM 2372 C C . ILE A 1 296 ? 5.887 -23.808 -11.760 1.00 97.06 296 ILE A C 1
ATOM 2374 O O . ILE A 1 296 ? 6.135 -24.552 -12.704 1.00 97.06 296 ILE A O 1
ATOM 2378 N N . THR A 1 297 ? 6.539 -22.657 -11.585 1.00 97.06 297 THR A N 1
ATOM 2379 C CA . THR A 1 297 ? 7.609 -22.220 -12.492 1.00 97.06 297 THR A CA 1
ATOM 2380 C C . THR A 1 297 ? 8.771 -23.204 -12.548 1.00 97.06 297 THR A C 1
ATOM 2382 O O . THR A 1 297 ? 9.289 -23.447 -13.634 1.00 97.06 297 THR A O 1
ATOM 2385 N N . LEU A 1 298 ? 9.168 -23.804 -11.424 1.00 95.25 298 LEU A N 1
ATOM 2386 C CA . LEU A 1 298 ? 10.230 -24.814 -11.407 1.00 95.25 298 LEU A CA 1
ATOM 2387 C C . LEU A 1 298 ? 9.842 -26.098 -12.158 1.00 95.25 298 LEU A C 1
ATOM 2389 O O . LEU A 1 298 ? 10.717 -26.710 -12.773 1.00 95.25 298 LEU A O 1
ATOM 2393 N N . LEU A 1 299 ? 8.558 -26.467 -12.171 1.00 96.69 299 LEU A N 1
ATOM 2394 C CA . LEU A 1 299 ? 8.037 -27.609 -12.933 1.00 96.69 299 LEU A CA 1
ATOM 2395 C C . LEU A 1 299 ? 7.921 -27.330 -14.439 1.00 96.69 299 LEU A C 1
ATOM 2397 O O . LEU A 1 299 ? 8.009 -28.258 -15.239 1.00 96.69 299 LEU A O 1
ATOM 2401 N N . ILE A 1 300 ? 7.738 -26.069 -14.840 1.00 96.38 300 ILE A N 1
ATOM 2402 C CA . ILE A 1 300 ? 7.685 -25.687 -16.257 1.00 96.38 300 ILE A CA 1
ATOM 2403 C C . ILE A 1 300 ? 9.063 -25.929 -16.906 1.00 96.38 300 ILE A C 1
ATOM 2405 O O . ILE A 1 300 ? 10.068 -25.424 -16.390 1.00 96.38 300 ILE A O 1
ATOM 2409 N N . PRO A 1 301 ? 9.151 -26.664 -18.033 1.00 96.19 301 PRO A N 1
ATOM 2410 C CA . PRO A 1 301 ? 10.409 -26.856 -18.752 1.00 96.19 301 PRO A CA 1
ATOM 2411 C C . PRO A 1 301 ? 11.023 -25.520 -19.177 1.00 96.19 301 PRO A C 1
ATOM 2413 O O . PRO A 1 301 ? 10.313 -24.616 -19.620 1.00 96.19 301 PRO A O 1
ATOM 2416 N N . GLU A 1 302 ? 12.346 -25.386 -19.065 1.00 95.75 302 GLU A N 1
ATOM 2417 C CA . GLU A 1 302 ? 13.044 -24.151 -19.453 1.00 95.75 302 GLU A CA 1
ATOM 2418 C C . GLU A 1 302 ? 12.825 -23.810 -20.934 1.00 95.75 302 GLU A C 1
ATOM 2420 O O . GLU A 1 302 ? 12.671 -22.643 -21.284 1.00 95.75 302 GLU A O 1
ATOM 2425 N N . GLN A 1 303 ? 12.647 -24.830 -21.774 1.00 96.75 303 GLN A N 1
ATOM 2426 C CA . GLN A 1 303 ? 12.321 -24.710 -23.193 1.00 96.75 303 GLN A CA 1
ATOM 2427 C C . GLN A 1 303 ? 11.061 -23.877 -23.448 1.00 96.75 303 GLN A C 1
ATOM 2429 O O . GLN A 1 303 ? 10.980 -23.223 -24.479 1.00 96.75 303 GLN A O 1
ATOM 2434 N N . LEU A 1 304 ? 10.086 -23.839 -22.529 1.00 96.81 304 LEU A N 1
ATOM 2435 C CA . LEU A 1 304 ? 8.910 -22.982 -22.703 1.00 96.81 304 LEU A CA 1
ATOM 2436 C C . LEU A 1 304 ? 9.260 -21.495 -22.535 1.00 96.81 304 LEU A C 1
ATOM 2438 O O . LEU A 1 304 ? 8.706 -20.650 -23.237 1.00 96.81 304 LEU A O 1
ATOM 2442 N N . PHE A 1 305 ? 10.192 -21.168 -21.633 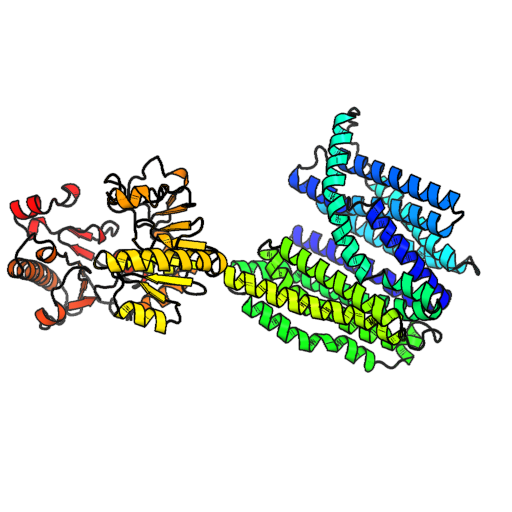1.00 96.44 305 PHE A N 1
ATOM 2443 C CA . PHE A 1 305 ? 10.697 -19.803 -21.474 1.00 96.44 305 PHE A CA 1
ATOM 2444 C C . PHE A 1 305 ? 11.530 -19.384 -22.683 1.00 96.44 305 PHE A C 1
ATOM 2446 O O . PHE A 1 305 ? 11.335 -18.281 -23.186 1.00 96.44 305 PHE A O 1
ATOM 2453 N N . LEU A 1 306 ? 12.389 -20.271 -23.189 1.00 96.69 306 LEU A N 1
ATOM 2454 C CA . LEU A 1 306 ? 13.186 -20.027 -24.395 1.00 96.69 306 LEU A CA 1
ATOM 2455 C C . LEU A 1 306 ? 12.302 -19.919 -25.643 1.00 96.69 306 LEU A C 1
ATOM 2457 O O . LEU A 1 306 ? 12.461 -18.998 -26.438 1.00 96.69 306 LEU A O 1
ATOM 2461 N N . TRP A 1 307 ? 11.274 -20.761 -25.762 1.00 96.62 307 TRP A N 1
ATOM 2462 C CA . TRP A 1 307 ? 10.264 -20.637 -26.813 1.00 96.62 307 TRP A CA 1
ATOM 2463 C C . TRP A 1 307 ? 9.492 -19.321 -26.717 1.00 96.62 307 TRP A C 1
ATOM 2465 O O . TRP A 1 307 ? 9.142 -18.741 -27.740 1.00 96.62 307 TRP A O 1
ATOM 2475 N N . LEU A 1 308 ? 9.226 -18.807 -25.514 1.00 95.94 308 LEU A N 1
ATOM 2476 C CA . LEU A 1 308 ? 8.521 -17.539 -25.352 1.00 95.94 308 LEU A CA 1
ATOM 2477 C C . LEU A 1 308 ? 9.431 -16.328 -25.599 1.00 95.94 308 LEU A C 1
ATOM 2479 O O . LEU A 1 308 ? 8.994 -15.374 -26.238 1.00 95.94 308 LEU A O 1
ATOM 2483 N N . LEU A 1 309 ? 10.674 -16.349 -25.118 1.00 96.81 309 LEU A N 1
ATOM 2484 C CA . LEU A 1 309 ? 11.553 -15.174 -25.031 1.00 96.81 309 LEU A CA 1
ATOM 2485 C C . LEU A 1 309 ? 12.698 -15.172 -26.059 1.00 96.81 309 LEU A C 1
ATOM 2487 O O . LEU A 1 309 ? 13.222 -14.107 -26.382 1.00 96.81 309 LEU A O 1
ATOM 2491 N N . GLY A 1 310 ? 13.053 -16.330 -26.603 1.00 96.62 310 GLY A N 1
ATOM 2492 C CA . GLY A 1 310 ? 14.246 -16.568 -27.415 1.00 96.62 310 GLY A CA 1
ATOM 2493 C C . GLY A 1 310 ? 15.334 -17.320 -26.638 1.00 96.62 310 GLY A C 1
ATOM 2494 O O . GLY A 1 310 ? 15.450 -17.173 -25.421 1.00 96.62 310 GLY A O 1
ATOM 2495 N N . GLU A 1 311 ? 16.152 -18.091 -27.362 1.00 95.88 311 GLU A N 1
ATOM 2496 C CA . GLU A 1 311 ? 17.227 -18.947 -26.816 1.00 95.88 311 GLU A CA 1
ATOM 2497 C C . GLU A 1 311 ? 18.245 -18.180 -25.960 1.00 95.88 311 GLU A C 1
ATOM 2499 O O . GLU A 1 311 ? 18.762 -18.694 -24.975 1.00 95.88 311 GLU A O 1
ATOM 2504 N N . GLN A 1 312 ? 18.471 -16.904 -26.277 1.00 95.75 312 GLN A N 1
ATOM 2505 C CA . GLN A 1 312 ? 19.384 -16.033 -25.537 1.00 95.75 312 GLN A CA 1
ATOM 2506 C C . GLN A 1 312 ? 19.004 -15.832 -24.057 1.00 95.75 312 GLN A C 1
ATOM 2508 O O . GLN A 1 312 ? 19.871 -15.507 -23.259 1.00 95.75 312 GLN A O 1
ATOM 2513 N N . PHE A 1 313 ? 17.750 -16.071 -23.649 1.00 97.56 313 PHE A N 1
ATOM 2514 C CA . PHE A 1 313 ? 17.286 -15.896 -22.260 1.00 97.56 313 PHE A CA 1
ATOM 2515 C C . PHE A 1 313 ? 17.465 -17.138 -21.366 1.00 97.56 313 PHE A C 1
ATOM 2517 O O . PHE A 1 313 ? 16.705 -17.340 -20.412 1.00 97.56 313 PHE A O 1
ATOM 2524 N N . GLN A 1 314 ? 18.464 -17.973 -21.643 1.00 96.69 314 GLN A N 1
ATOM 2525 C CA . GLN A 1 314 ? 18.806 -19.106 -20.784 1.00 96.69 314 GLN A CA 1
ATOM 2526 C C . GLN A 1 314 ? 19.081 -18.655 -19.339 1.00 96.69 314 GLN A C 1
ATOM 2528 O O . GLN A 1 314 ? 19.698 -17.623 -19.091 1.00 96.69 314 GLN A O 1
ATOM 2533 N N . GLY A 1 315 ? 18.559 -19.401 -18.364 1.00 94.69 315 GLY A N 1
ATOM 2534 C CA . GLY A 1 315 ? 18.658 -19.080 -16.938 1.00 94.69 315 GLY A CA 1
ATOM 2535 C C . GLY A 1 315 ? 17.568 -18.141 -16.399 1.00 94.69 315 GLY A C 1
ATOM 2536 O O . GLY A 1 315 ? 17.401 -18.042 -15.181 1.00 94.69 315 GLY A O 1
ATOM 2537 N N . VAL A 1 316 ? 16.740 -17.511 -17.248 1.00 97.38 316 VAL A N 1
ATOM 2538 C CA . VAL A 1 316 ? 15.673 -16.586 -16.796 1.00 97.38 316 VAL A CA 1
ATOM 2539 C C . VAL A 1 316 ? 14.667 -17.246 -15.843 1.00 97.38 316 VAL A C 1
ATOM 2541 O O . VAL A 1 316 ? 14.143 -16.599 -14.932 1.00 97.38 316 VAL A O 1
ATOM 2544 N N . LYS A 1 317 ? 14.431 -18.555 -16.010 1.00 97.62 317 LYS A N 1
ATOM 2545 C CA . LYS A 1 317 ? 13.516 -19.364 -15.190 1.00 97.62 317 LYS A CA 1
ATOM 2546 C C . LYS A 1 317 ? 13.816 -19.238 -13.692 1.00 97.62 317 LYS A C 1
ATOM 2548 O O . LYS A 1 317 ? 12.883 -19.141 -12.892 1.00 97.62 317 LYS A O 1
ATOM 2553 N N . TYR A 1 318 ? 15.095 -19.198 -13.318 1.00 97.44 318 TYR A N 1
ATOM 2554 C CA . TYR A 1 318 ? 15.526 -19.051 -11.928 1.00 97.44 318 TYR A CA 1
ATOM 2555 C C . TYR A 1 318 ? 15.037 -17.726 -11.320 1.00 97.44 318 TYR A C 1
ATOM 2557 O O . TYR A 1 318 ? 14.404 -17.714 -10.260 1.00 97.44 318 TYR A O 1
ATOM 2565 N N . TYR A 1 319 ? 15.244 -16.614 -12.030 1.00 98.00 319 TYR A N 1
ATOM 2566 C CA . TYR A 1 319 ? 14.801 -15.294 -11.581 1.00 98.00 319 TYR A CA 1
ATOM 2567 C C . TYR A 1 319 ? 13.274 -15.200 -11.511 1.00 98.00 319 TYR A C 1
ATOM 2569 O O . TYR A 1 319 ? 12.744 -14.690 -10.522 1.00 98.00 319 TYR A O 1
ATOM 2577 N N . VAL A 1 320 ? 12.551 -15.744 -12.502 1.00 98.31 320 VAL A N 1
ATOM 2578 C CA . VAL A 1 320 ? 11.076 -15.802 -12.472 1.00 98.31 320 VAL A CA 1
ATOM 2579 C C . VAL A 1 320 ? 10.596 -16.514 -11.205 1.00 98.31 320 VAL A C 1
ATOM 2581 O O . VAL A 1 320 ? 9.741 -15.984 -10.493 1.00 98.31 320 VAL A O 1
ATOM 2584 N N . ALA A 1 321 ? 11.170 -17.676 -10.877 1.00 98.06 321 ALA A N 1
ATOM 2585 C CA . ALA A 1 321 ? 10.778 -18.448 -9.701 1.00 98.06 321 ALA A CA 1
ATOM 2586 C C . ALA A 1 321 ? 10.976 -17.660 -8.391 1.00 98.06 321 ALA A C 1
ATOM 2588 O O . ALA A 1 321 ? 10.064 -17.622 -7.557 1.00 98.06 321 ALA A O 1
ATOM 2589 N N . LEU A 1 322 ? 12.123 -16.996 -8.203 1.00 97.62 322 LEU A N 1
ATOM 2590 C CA . LEU A 1 322 ? 12.399 -16.221 -6.985 1.00 97.62 322 LEU A CA 1
ATOM 2591 C C . LEU A 1 322 ? 11.545 -14.954 -6.871 1.00 97.62 322 LEU A C 1
ATOM 2593 O O . LEU A 1 322 ? 11.024 -14.647 -5.794 1.00 97.62 322 LEU A O 1
ATOM 2597 N N . PHE A 1 323 ? 11.333 -14.230 -7.970 1.00 97.88 323 PHE A N 1
ATOM 2598 C CA . PHE A 1 323 ? 10.467 -13.054 -7.941 1.00 97.88 323 PHE A CA 1
ATOM 2599 C C . PHE A 1 323 ? 8.996 -13.411 -7.740 1.00 97.88 323 PHE A C 1
ATOM 2601 O O . PHE A 1 323 ? 8.284 -12.660 -7.071 1.00 97.88 323 PHE A O 1
ATOM 2608 N N . LEU A 1 324 ? 8.528 -14.559 -8.241 1.00 98.25 324 LEU A N 1
ATOM 2609 C CA . LEU A 1 324 ? 7.189 -15.064 -7.931 1.00 98.25 324 LEU A CA 1
ATOM 2610 C C . LEU A 1 324 ? 7.044 -15.409 -6.449 1.00 98.25 324 LEU A C 1
ATOM 2612 O O . LEU A 1 324 ? 6.003 -15.103 -5.864 1.00 98.25 324 LEU A O 1
ATOM 2616 N N . LEU A 1 325 ? 8.082 -15.967 -5.817 1.00 97.12 325 LEU A N 1
ATOM 2617 C CA . LEU A 1 325 ? 8.094 -16.205 -4.372 1.00 97.12 325 LEU A CA 1
ATOM 2618 C C . LEU A 1 325 ? 7.964 -14.885 -3.594 1.00 97.12 325 LEU A C 1
ATOM 2620 O O . LEU A 1 325 ? 7.085 -14.752 -2.741 1.00 97.12 325 LEU A O 1
ATOM 2624 N N . SER A 1 326 ? 8.782 -13.881 -3.932 1.00 95.75 326 SER A N 1
ATOM 2625 C CA . SER A 1 326 ? 8.709 -12.552 -3.309 1.00 95.75 326 SER A CA 1
ATOM 2626 C C . SER A 1 326 ? 7.355 -11.874 -3.547 1.00 95.75 326 SER A C 1
ATOM 2628 O O . SER A 1 326 ? 6.753 -11.356 -2.609 1.00 95.75 326 SER A O 1
ATOM 2630 N N . THR A 1 327 ? 6.834 -11.923 -4.773 1.00 95.31 327 THR A N 1
ATOM 2631 C CA . THR A 1 327 ? 5.551 -11.309 -5.148 1.00 95.31 327 THR A CA 1
ATOM 2632 C C . THR A 1 327 ? 4.376 -11.978 -4.435 1.00 95.31 327 THR A C 1
ATOM 2634 O O . THR A 1 327 ? 3.446 -11.303 -3.996 1.00 95.31 327 THR A O 1
ATOM 2637 N N . SER A 1 328 ? 4.419 -13.298 -4.248 1.00 97.06 328 SER A N 1
ATOM 2638 C CA . SER A 1 328 ? 3.354 -14.041 -3.565 1.00 97.06 328 SER A CA 1
ATOM 2639 C C . SER A 1 328 ? 3.244 -13.690 -2.078 1.00 97.06 328 SER A C 1
ATOM 2641 O O . SER A 1 328 ? 2.151 -13.758 -1.516 1.00 97.06 328 SER A O 1
ATOM 2643 N N . LEU A 1 329 ? 4.325 -13.218 -1.441 1.00 95.44 329 LEU A N 1
ATOM 2644 C CA . LEU A 1 329 ? 4.299 -12.709 -0.059 1.00 95.44 329 LEU A CA 1
ATOM 2645 C C . LEU A 1 329 ? 3.428 -11.448 0.108 1.00 95.44 329 LEU A C 1
ATOM 2647 O O . LEU A 1 329 ? 3.071 -11.094 1.234 1.00 95.44 329 LEU A O 1
ATOM 2651 N N . ILE A 1 330 ? 2.999 -10.805 -0.986 1.00 95.00 330 ILE A N 1
ATOM 2652 C CA . ILE A 1 330 ? 1.978 -9.749 -0.946 1.00 95.00 330 ILE A CA 1
ATOM 2653 C C . ILE A 1 330 ? 0.643 -10.301 -0.407 1.00 95.00 330 ILE A C 1
ATOM 2655 O O . ILE A 1 330 ? -0.071 -9.585 0.292 1.00 95.00 330 ILE A O 1
ATOM 2659 N N . ILE A 1 331 ? 0.305 -11.572 -0.652 1.00 95.94 331 ILE A N 1
ATOM 2660 C CA . ILE A 1 331 ? -0.966 -12.182 -0.219 1.00 95.94 331 ILE A CA 1
ATOM 2661 C C . ILE A 1 331 ? -1.140 -12.132 1.315 1.00 95.94 331 ILE A C 1
ATOM 2663 O O . ILE A 1 331 ? -2.094 -11.495 1.779 1.00 95.94 331 ILE A O 1
ATOM 2667 N N . PRO A 1 332 ? -0.243 -12.723 2.136 1.00 95.12 332 PRO A N 1
ATOM 2668 C CA . PRO A 1 332 ? -0.336 -12.619 3.595 1.00 95.12 332 PRO A CA 1
ATOM 2669 C C . PRO A 1 332 ? -0.228 -11.172 4.091 1.00 95.12 332 PRO A C 1
ATOM 2671 O O . PRO A 1 332 ? -0.868 -10.807 5.081 1.00 95.12 332 PRO A O 1
ATOM 2674 N N . TYR A 1 333 ? 0.537 -10.327 3.392 1.00 93.44 333 TYR A N 1
ATOM 2675 C CA . TYR A 1 333 ? 0.688 -8.909 3.723 1.00 93.44 333 TYR A CA 1
ATOM 2676 C C . TYR A 1 333 ? -0.652 -8.174 3.633 1.00 93.44 333 TYR A C 1
ATOM 2678 O O . TYR A 1 333 ? -0.999 -7.411 4.539 1.00 93.44 333 TYR A O 1
ATOM 2686 N N . LEU A 1 334 ? -1.437 -8.444 2.588 1.00 94.12 334 LEU A N 1
ATOM 2687 C CA . LEU A 1 334 ? -2.708 -7.771 2.345 1.00 94.12 334 LEU A CA 1
ATOM 2688 C C . LEU A 1 334 ? -3.745 -8.052 3.437 1.00 94.12 334 LEU A C 1
ATOM 2690 O O . LEU A 1 334 ? -4.461 -7.135 3.841 1.00 94.12 334 LEU A O 1
ATOM 2694 N N . PHE A 1 335 ? -3.788 -9.266 3.996 1.00 93.44 335 PHE A N 1
ATOM 2695 C CA . PHE A 1 335 ? -4.671 -9.571 5.129 1.00 93.44 335 PHE A CA 1
ATOM 2696 C C . PHE A 1 335 ? -4.378 -8.697 6.357 1.00 93.44 335 PHE A C 1
ATOM 2698 O O . PHE A 1 335 ? -5.308 -8.215 7.006 1.00 93.44 335 PHE A O 1
ATOM 2705 N N . LEU A 1 336 ? -3.098 -8.467 6.669 1.00 92.25 336 LEU A N 1
ATOM 2706 C CA . LEU A 1 336 ? -2.685 -7.682 7.835 1.00 92.25 336 LEU A CA 1
ATOM 2707 C C . LEU A 1 336 ? -2.796 -6.175 7.585 1.00 92.25 336 LEU A C 1
ATOM 2709 O O . LEU A 1 336 ? -3.332 -5.441 8.416 1.00 92.25 336 LEU A O 1
ATOM 2713 N N . VAL A 1 337 ? -2.317 -5.693 6.436 1.00 90.12 337 VAL A N 1
ATOM 2714 C CA . VAL A 1 337 ? -2.291 -4.253 6.151 1.00 90.12 337 VAL A CA 1
ATOM 2715 C C . VAL A 1 337 ? -3.700 -3.686 5.975 1.00 90.12 337 VAL A C 1
ATOM 2717 O O . VAL A 1 337 ? -3.967 -2.575 6.430 1.00 90.12 337 VAL A O 1
ATOM 2720 N N . ASN A 1 338 ? -4.632 -4.449 5.390 1.00 89.81 338 ASN A N 1
ATOM 2721 C CA . ASN A 1 338 ? -6.013 -4.002 5.208 1.00 89.81 338 ASN A CA 1
ATOM 2722 C C . ASN A 1 338 ? -6.720 -3.769 6.552 1.00 89.81 338 ASN A C 1
ATOM 2724 O O . ASN A 1 338 ? -7.517 -2.840 6.658 1.00 89.81 338 ASN A O 1
ATOM 2728 N N . TYR A 1 339 ? -6.392 -4.536 7.598 1.00 90.06 339 TYR A N 1
ATOM 2729 C CA . TYR A 1 339 ? -6.876 -4.260 8.956 1.00 90.06 339 TYR A CA 1
ATOM 2730 C C . TYR A 1 339 ? -6.384 -2.897 9.459 1.00 90.06 339 TYR A C 1
ATOM 2732 O O . TYR A 1 339 ? -7.168 -2.079 9.941 1.00 90.06 339 TYR A O 1
ATOM 2740 N N . LEU A 1 340 ? -5.091 -2.612 9.291 1.00 83.94 340 LEU A N 1
ATOM 2741 C CA . LEU A 1 340 ? -4.517 -1.323 9.678 1.00 83.94 340 LEU A CA 1
ATOM 2742 C C . LEU A 1 340 ? -5.116 -0.166 8.866 1.00 83.94 340 LEU A C 1
ATOM 2744 O O . LEU A 1 340 ? -5.370 0.899 9.430 1.00 83.94 340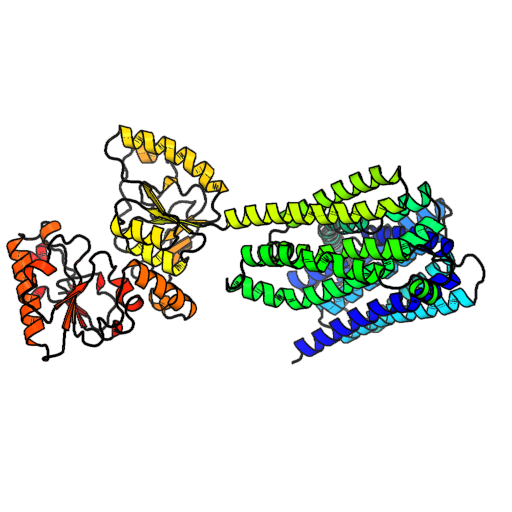 LEU A O 1
ATOM 2748 N N . PHE A 1 341 ? -5.389 -0.369 7.573 1.00 80.25 341 PHE A N 1
ATOM 2749 C CA . PHE A 1 341 ? -6.094 0.608 6.742 1.00 80.25 341 PHE A CA 1
ATOM 2750 C C . PHE A 1 341 ? -7.517 0.864 7.242 1.00 80.25 341 PHE A C 1
ATOM 2752 O O . PHE A 1 341 ? -7.891 2.025 7.402 1.00 80.25 341 PHE A O 1
ATOM 2759 N N . TYR A 1 342 ? -8.278 -0.190 7.550 1.00 84.62 342 TYR A N 1
ATOM 2760 C CA . TYR A 1 342 ? -9.635 -0.079 8.092 1.00 84.62 342 TYR A CA 1
ATOM 2761 C C . TYR A 1 342 ? -9.671 0.756 9.384 1.00 84.62 342 TYR A C 1
ATOM 2763 O O . TYR A 1 342 ? -10.527 1.624 9.543 1.00 84.62 342 TYR A O 1
ATOM 2771 N N . HIS A 1 343 ? -8.693 0.5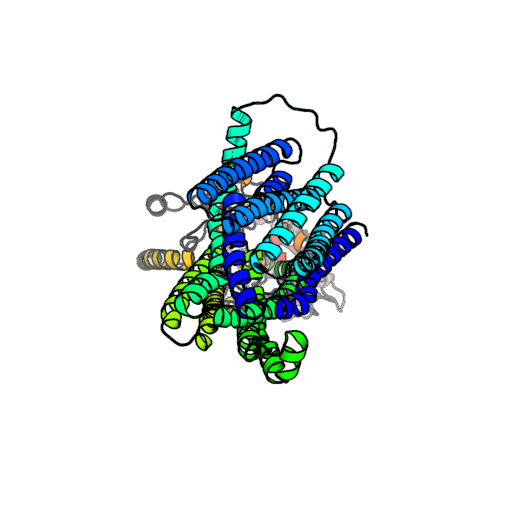63 10.274 1.00 78.69 343 HIS A N 1
ATOM 2772 C CA . HIS A 1 343 ? -8.572 1.315 11.529 1.00 78.69 343 HIS A CA 1
ATOM 2773 C C . HIS A 1 343 ? -7.809 2.649 11.408 1.00 78.69 343 HIS A C 1
ATOM 2775 O O . HIS A 1 343 ? -7.524 3.290 12.424 1.00 78.69 343 HIS A O 1
ATOM 2781 N N . GLY A 1 344 ? -7.451 3.084 10.195 1.00 72.81 344 GLY A N 1
ATOM 2782 C CA . GLY A 1 344 ? -6.775 4.363 9.958 1.00 72.81 344 GLY A CA 1
ATOM 2783 C C . GLY A 1 344 ? -5.350 4.454 10.524 1.00 72.81 344 GLY A C 1
ATOM 2784 O O . GLY A 1 344 ? -4.861 5.546 10.813 1.00 72.81 344 GLY A O 1
ATOM 2785 N N . LYS A 1 345 ? -4.652 3.326 10.695 1.00 75.62 345 LYS A N 1
ATOM 2786 C CA . LYS A 1 345 ? -3.313 3.223 11.309 1.00 75.62 345 LYS A CA 1
ATOM 2787 C C . LYS A 1 345 ? -2.175 3.482 10.315 1.00 75.62 345 LYS A C 1
ATOM 2789 O O . LYS A 1 345 ? -1.151 2.801 10.317 1.00 75.62 345 LYS A O 1
ATOM 2794 N N . THR A 1 346 ? -2.315 4.511 9.484 1.00 71.88 346 THR A N 1
ATOM 2795 C CA . THR A 1 346 ? -1.384 4.823 8.382 1.00 71.88 346 THR A CA 1
ATOM 2796 C C . THR A 1 346 ? 0.059 5.065 8.837 1.00 71.88 346 THR A C 1
ATOM 2798 O O . THR A 1 346 ? 0.992 4.652 8.152 1.00 71.88 346 THR A O 1
ATOM 2801 N N . LYS A 1 347 ? 0.269 5.638 10.033 1.00 73.75 347 LYS A N 1
ATOM 2802 C CA . LYS A 1 347 ? 1.612 5.811 10.625 1.00 73.75 347 LYS A CA 1
ATOM 2803 C C . LYS A 1 347 ? 2.344 4.481 10.832 1.00 73.75 347 LYS A C 1
ATOM 2805 O O . LYS A 1 347 ? 3.541 4.397 10.584 1.00 73.75 347 LYS A O 1
ATOM 2810 N N . GLN A 1 348 ? 1.631 3.440 11.262 1.00 77.19 348 GLN A N 1
ATOM 2811 C CA . GLN A 1 348 ? 2.223 2.117 11.470 1.00 77.19 348 GLN A CA 1
ATOM 2812 C C . GLN A 1 348 ? 2.553 1.446 10.139 1.00 77.19 348 GLN A C 1
ATOM 2814 O O . GLN A 1 348 ? 3.629 0.872 10.001 1.00 77.19 348 GLN A O 1
ATOM 2819 N N . ILE A 1 349 ? 1.667 1.578 9.146 1.00 79.62 349 ILE A N 1
ATOM 2820 C CA . ILE A 1 349 ? 1.903 1.085 7.782 1.00 79.62 349 ILE A CA 1
ATOM 2821 C C . ILE A 1 349 ? 3.177 1.722 7.210 1.00 79.62 349 ILE A C 1
ATOM 2823 O O . ILE A 1 349 ? 4.046 1.016 6.696 1.00 79.62 349 ILE A O 1
ATOM 2827 N N . SER A 1 350 ? 3.325 3.043 7.364 1.00 75.38 350 SER A N 1
ATOM 2828 C CA . SER A 1 350 ? 4.519 3.776 6.935 1.00 75.38 350 SER A CA 1
ATOM 2829 C C . SER A 1 350 ? 5.777 3.297 7.659 1.00 75.38 350 SER A C 1
ATOM 2831 O O . SER A 1 350 ? 6.780 3.035 7.005 1.00 75.38 350 SER A O 1
ATOM 2833 N N . TYR A 1 351 ? 5.727 3.131 8.986 1.00 81.69 351 TYR A N 1
ATOM 2834 C CA . TYR A 1 351 ? 6.862 2.629 9.767 1.00 81.69 351 TYR A CA 1
ATOM 2835 C C . TYR A 1 351 ? 7.306 1.231 9.311 1.00 81.69 351 TYR A C 1
ATOM 2837 O O . TYR A 1 351 ? 8.489 1.015 9.059 1.00 81.69 351 TYR A O 1
ATOM 2845 N N . CYS A 1 352 ? 6.359 0.301 9.135 1.00 84.31 352 CYS A N 1
ATOM 2846 C CA . CYS A 1 352 ? 6.658 -1.051 8.652 1.00 84.31 352 CYS A CA 1
ATOM 2847 C C . CYS A 1 352 ? 7.283 -1.021 7.251 1.00 84.31 352 CYS A C 1
ATOM 2849 O O . CYS A 1 352 ? 8.221 -1.767 6.971 1.00 84.31 352 CYS A O 1
ATOM 2851 N N . SER A 1 353 ? 6.782 -0.138 6.382 1.00 81.50 353 SER A N 1
ATOM 2852 C CA . SER A 1 353 ? 7.272 0.006 5.010 1.00 81.50 353 SER A CA 1
ATOM 2853 C C . SER A 1 353 ? 8.709 0.524 4.979 1.00 81.50 353 SER A C 1
ATOM 2855 O O . SER A 1 353 ? 9.544 -0.114 4.341 1.00 81.50 353 SER A O 1
ATOM 2857 N N . VAL A 1 354 ? 8.999 1.608 5.714 1.00 84.00 354 VAL A N 1
ATOM 2858 C CA . VAL A 1 354 ? 10.336 2.222 5.819 1.00 84.00 354 VAL A CA 1
ATOM 2859 C C . VAL A 1 354 ? 11.344 1.251 6.423 1.00 84.00 354 VAL A C 1
ATOM 2861 O O . VAL A 1 354 ? 12.420 1.074 5.861 1.00 84.00 354 VAL A O 1
ATOM 2864 N N . LEU A 1 355 ? 10.989 0.567 7.517 1.00 88.12 355 LEU A N 1
ATOM 2865 C CA . LEU A 1 355 ? 11.870 -0.424 8.138 1.00 88.12 355 LEU A CA 1
ATOM 2866 C C . LEU A 1 355 ? 12.219 -1.549 7.155 1.00 88.12 355 LEU A C 1
ATOM 2868 O O . LEU A 1 355 ? 13.385 -1.887 6.984 1.00 88.12 355 LEU A O 1
ATOM 2872 N N . SER A 1 356 ? 11.219 -2.086 6.454 1.00 89.31 356 SER A N 1
ATOM 2873 C CA . SER A 1 356 ? 11.440 -3.098 5.417 1.00 89.31 356 SER A CA 1
ATOM 2874 C C . SER A 1 356 ? 12.274 -2.561 4.242 1.00 89.31 356 SER A C 1
ATOM 2876 O O . SER A 1 356 ? 13.031 -3.323 3.651 1.00 89.31 356 SER A O 1
ATOM 2878 N N . THR A 1 357 ? 12.193 -1.263 3.911 1.00 91.00 357 THR A N 1
ATOM 2879 C CA . THR A 1 357 ? 13.061 -0.630 2.893 1.00 91.00 357 THR A CA 1
ATOM 2880 C C . THR A 1 357 ? 14.507 -0.553 3.359 1.00 91.00 357 THR A C 1
ATOM 2882 O O . THR A 1 357 ? 15.401 -0.883 2.589 1.00 91.00 357 THR A O 1
ATOM 2885 N N . GLY A 1 358 ? 14.747 -0.191 4.621 1.00 93.62 358 GLY A N 1
ATOM 2886 C CA . GLY A 1 358 ? 16.094 -0.209 5.194 1.00 93.62 358 GLY A CA 1
ATOM 2887 C C . GLY A 1 358 ? 16.709 -1.608 5.159 1.00 93.62 358 GLY A C 1
ATOM 2888 O O . GLY A 1 358 ? 17.853 -1.771 4.753 1.00 93.62 358 GLY A O 1
ATOM 2889 N N . ILE A 1 359 ? 15.925 -2.634 5.495 1.00 93.38 359 ILE A N 1
ATOM 2890 C CA . ILE A 1 359 ? 16.400 -4.022 5.456 1.00 93.38 359 ILE A CA 1
ATOM 2891 C C . ILE A 1 359 ? 16.668 -4.493 4.028 1.00 93.38 359 ILE A C 1
ATOM 2893 O O . ILE A 1 359 ? 17.671 -5.157 3.795 1.00 93.38 359 ILE A O 1
ATOM 2897 N N . TYR A 1 360 ? 15.808 -4.124 3.076 1.00 95.94 360 TYR A N 1
ATOM 2898 C CA . TYR A 1 360 ? 16.058 -4.375 1.660 1.00 95.94 360 TYR A CA 1
ATOM 2899 C C . TYR A 1 360 ? 17.399 -3.781 1.213 1.00 95.94 360 TYR A C 1
ATOM 2901 O O . TYR A 1 360 ? 18.190 -4.487 0.605 1.00 95.94 360 TYR A O 1
ATOM 2909 N N . LEU A 1 361 ? 17.684 -2.519 1.556 1.00 96.38 361 LEU A N 1
ATOM 2910 C CA . LEU A 1 361 ? 18.939 -1.855 1.187 1.00 96.38 361 LEU A CA 1
ATOM 2911 C C . LEU A 1 361 ? 20.166 -2.520 1.823 1.00 96.38 361 LEU A C 1
ATOM 2913 O O . LEU A 1 361 ? 21.173 -2.691 1.145 1.00 96.38 361 LEU A O 1
ATOM 2917 N N . ILE A 1 362 ? 20.077 -2.922 3.096 1.00 96.12 362 ILE A N 1
ATOM 2918 C CA . ILE A 1 362 ? 21.154 -3.655 3.784 1.00 96.12 362 ILE A CA 1
ATOM 2919 C C . ILE A 1 362 ? 21.395 -5.009 3.104 1.00 96.12 362 ILE A C 1
ATOM 2921 O O . ILE A 1 362 ? 22.538 -5.360 2.821 1.00 96.12 362 ILE A O 1
ATOM 2925 N N . ALA A 1 363 ? 20.324 -5.754 2.817 1.00 96.25 363 ALA A N 1
ATOM 2926 C CA . ALA A 1 363 ? 20.407 -7.051 2.157 1.00 96.25 363 ALA A CA 1
ATOM 2927 C C . ALA A 1 363 ? 20.975 -6.926 0.740 1.00 96.25 363 ALA A C 1
ATOM 2929 O O . ALA A 1 363 ? 21.902 -7.649 0.396 1.00 96.25 363 ALA A O 1
ATOM 2930 N N . LEU A 1 364 ? 20.470 -5.975 -0.050 1.00 96.12 364 LEU A N 1
ATOM 2931 C CA . LEU A 1 364 ? 20.977 -5.675 -1.384 1.00 96.12 364 LEU A CA 1
ATOM 2932 C C . LEU A 1 364 ? 22.470 -5.344 -1.315 1.00 96.12 364 LEU A C 1
ATOM 2934 O O . LEU A 1 364 ? 23.259 -6.019 -1.959 1.00 96.12 364 LEU A O 1
ATOM 2938 N N . GLY A 1 365 ? 22.870 -4.385 -0.474 1.00 94.94 365 GLY A N 1
ATOM 2939 C CA . GLY A 1 365 ? 24.267 -3.970 -0.332 1.00 94.94 365 GLY A CA 1
ATOM 2940 C C . GLY A 1 365 ? 25.219 -5.117 0.014 1.00 94.94 365 GLY A C 1
ATOM 2941 O O . GLY A 1 365 ? 26.297 -5.189 -0.561 1.00 94.94 365 GLY A O 1
ATOM 2942 N N . GLY A 1 366 ? 24.817 -6.041 0.894 1.00 94.69 366 GLY A N 1
ATOM 2943 C CA . GLY A 1 366 ? 25.612 -7.235 1.203 1.00 94.69 366 GLY A CA 1
ATOM 2944 C C . GLY A 1 366 ? 25.670 -8.242 0.049 1.00 94.69 366 GLY A C 1
ATOM 2945 O O . GLY A 1 366 ? 26.743 -8.734 -0.290 1.00 94.69 366 GLY A O 1
ATOM 2946 N N . LEU A 1 367 ? 24.528 -8.523 -0.586 1.00 95.88 367 LEU A N 1
ATOM 2947 C CA . LEU A 1 367 ? 24.421 -9.511 -1.665 1.00 95.88 367 LEU A CA 1
ATOM 2948 C C . LEU A 1 367 ? 25.078 -9.044 -2.975 1.00 95.88 367 LEU A C 1
ATOM 2950 O O . LEU A 1 367 ? 25.521 -9.882 -3.756 1.00 95.88 367 LEU A O 1
ATOM 2954 N N . MET A 1 368 ? 25.234 -7.734 -3.191 1.00 94.06 368 MET A N 1
ATOM 2955 C CA . MET A 1 368 ? 25.980 -7.177 -4.334 1.00 94.06 368 MET A CA 1
ATOM 2956 C C . MET A 1 368 ? 27.460 -7.610 -4.375 1.00 94.06 368 MET A C 1
ATOM 2958 O O . MET A 1 368 ? 28.093 -7.516 -5.426 1.00 94.06 368 MET A O 1
ATOM 2962 N N . PHE A 1 369 ? 28.028 -8.073 -3.255 1.00 93.25 369 PHE A N 1
ATOM 2963 C CA . PHE A 1 369 ? 29.397 -8.607 -3.190 1.00 93.25 369 PHE A CA 1
ATOM 2964 C C . PHE A 1 369 ? 29.475 -10.123 -3.426 1.00 93.25 369 PHE A C 1
ATOM 2966 O O . PHE A 1 369 ? 30.557 -10.698 -3.342 1.00 93.25 369 PHE A O 1
ATOM 2973 N N . THR A 1 370 ? 28.343 -10.763 -3.723 1.00 93.75 370 THR A N 1
ATOM 2974 C CA . THR A 1 370 ? 28.235 -12.194 -4.041 1.00 93.75 370 THR A CA 1
ATOM 2975 C C . THR A 1 370 ? 27.866 -12.388 -5.518 1.00 93.75 370 THR A C 1
ATOM 2977 O O . THR A 1 370 ? 28.086 -11.494 -6.334 1.00 93.75 370 THR A O 1
ATOM 2980 N N . GLU A 1 371 ? 27.318 -13.545 -5.891 1.00 93.38 371 GLU A N 1
ATOM 2981 C CA . GLU A 1 371 ? 26.799 -13.788 -7.241 1.00 93.38 371 GLU A CA 1
ATOM 2982 C C . GLU A 1 371 ? 25.436 -13.114 -7.463 1.00 93.38 371 GLU A C 1
ATOM 2984 O O . GLU A 1 371 ? 24.609 -13.013 -6.550 1.00 93.38 371 GLU A O 1
ATOM 2989 N N . ILE A 1 372 ? 25.147 -12.727 -8.711 1.00 94.62 372 ILE A N 1
ATOM 2990 C CA . ILE A 1 372 ? 23.858 -12.127 -9.087 1.00 94.62 372 ILE A CA 1
ATOM 2991 C C . ILE A 1 372 ? 22.660 -13.029 -8.756 1.00 94.62 372 ILE A C 1
ATOM 2993 O O . ILE A 1 372 ? 21.572 -12.535 -8.443 1.00 94.62 372 ILE A O 1
ATOM 2997 N N . SER A 1 373 ? 22.856 -14.349 -8.781 1.00 95.19 373 SER A N 1
ATOM 2998 C CA . SER A 1 373 ? 21.846 -15.347 -8.423 1.00 95.19 373 SER A CA 1
ATOM 2999 C C . SER A 1 373 ? 21.274 -15.113 -7.016 1.00 95.19 373 SER A C 1
ATOM 3001 O O . SER A 1 373 ? 20.112 -15.444 -6.761 1.00 95.19 373 SER A O 1
ATOM 3003 N N . TYR A 1 374 ? 22.030 -14.483 -6.110 1.00 96.06 374 TYR A N 1
ATOM 3004 C CA . TYR A 1 374 ? 21.576 -14.214 -4.751 1.00 96.06 374 TYR A CA 1
ATOM 3005 C C . TYR A 1 374 ? 20.782 -12.911 -4.597 1.00 96.06 374 TYR A C 1
ATOM 3007 O O . TYR A 1 374 ? 19.988 -12.795 -3.666 1.00 96.06 374 TYR A O 1
ATOM 3015 N N . ILE A 1 375 ? 20.918 -11.942 -5.504 1.00 96.56 375 ILE A N 1
ATOM 3016 C CA . ILE A 1 375 ? 20.309 -10.606 -5.359 1.00 96.56 375 ILE A CA 1
ATOM 3017 C C . ILE A 1 375 ? 18.778 -10.628 -5.174 1.00 96.56 375 ILE A C 1
ATOM 3019 O O . ILE A 1 375 ? 18.294 -9.913 -4.287 1.00 96.56 375 ILE A O 1
ATOM 3023 N N . PRO A 1 376 ? 17.987 -11.466 -5.886 1.00 96.38 376 PRO A N 1
ATOM 3024 C CA . PRO A 1 376 ? 16.536 -11.524 -5.682 1.00 96.38 376 PRO A CA 1
ATOM 3025 C C . PRO A 1 376 ? 16.119 -11.867 -4.240 1.00 96.38 376 PRO A C 1
ATOM 3027 O O . PRO A 1 376 ? 15.009 -11.527 -3.812 1.00 96.38 376 PRO A O 1
ATOM 3030 N N . TRP A 1 377 ? 16.995 -12.502 -3.450 1.00 96.25 377 TRP A N 1
ATOM 3031 C CA . TRP A 1 377 ? 16.722 -12.802 -2.044 1.00 96.25 377 TRP A CA 1
ATOM 3032 C C . TRP A 1 377 ? 16.593 -11.549 -1.175 1.00 96.25 377 TRP A C 1
ATOM 3034 O O . TRP A 1 377 ? 15.907 -11.614 -0.155 1.00 96.25 377 TRP A O 1
ATOM 3044 N N . ALA A 1 378 ? 17.136 -10.393 -1.578 1.00 96.50 378 ALA A N 1
ATOM 3045 C CA . ALA A 1 378 ? 16.886 -9.123 -0.888 1.00 96.50 378 ALA A CA 1
ATOM 3046 C C . ALA A 1 378 ? 15.382 -8.779 -0.865 1.00 96.50 378 ALA A C 1
ATOM 3048 O O . ALA A 1 378 ? 14.825 -8.371 0.165 1.00 96.50 378 ALA A O 1
ATOM 3049 N N . SER A 1 379 ? 14.688 -9.015 -1.981 1.00 94.44 379 SER A N 1
ATOM 3050 C CA . SER A 1 379 ? 13.240 -8.815 -2.114 1.00 94.44 379 SER A CA 1
ATOM 3051 C C . SER A 1 379 ? 12.450 -9.825 -1.280 1.00 94.44 379 SER A C 1
ATOM 3053 O O . SER A 1 379 ? 11.524 -9.441 -0.558 1.00 94.44 379 SER A O 1
ATOM 3055 N N . VAL A 1 380 ? 12.854 -11.101 -1.288 1.00 95.19 380 VAL A N 1
ATOM 3056 C CA . VAL A 1 380 ? 12.236 -12.147 -0.451 1.00 95.19 380 VAL A CA 1
ATOM 3057 C C . VAL A 1 380 ? 12.405 -11.821 1.037 1.00 95.19 380 VAL A C 1
ATOM 3059 O O . VAL A 1 380 ? 11.418 -11.769 1.771 1.00 95.19 380 VAL A O 1
ATOM 3062 N N . LEU A 1 381 ? 13.629 -11.527 1.481 1.00 95.00 381 LEU A N 1
ATOM 3063 C CA . LEU A 1 381 ? 13.957 -11.238 2.878 1.00 95.00 381 LEU A CA 1
ATOM 3064 C C . LEU A 1 381 ? 13.193 -10.015 3.398 1.00 95.00 381 LEU A C 1
ATOM 3066 O O . LEU A 1 381 ? 12.552 -10.072 4.450 1.00 95.00 381 LEU A O 1
ATOM 3070 N N . SER A 1 382 ? 13.199 -8.917 2.640 1.00 93.94 382 SER A N 1
ATOM 3071 C CA . SER A 1 382 ? 12.468 -7.702 3.017 1.00 93.94 382 SER A CA 1
ATOM 3072 C C . SER A 1 382 ? 10.948 -7.910 3.068 1.00 93.94 382 SER A C 1
ATOM 3074 O O . SER A 1 382 ? 10.285 -7.313 3.929 1.00 93.94 382 SER A O 1
ATOM 3076 N N . SER A 1 383 ? 10.410 -8.788 2.210 1.00 92.81 383 SER A N 1
ATOM 3077 C CA . SER A 1 383 ? 8.998 -9.195 2.177 1.00 92.81 383 SER A CA 1
ATOM 3078 C C . SER A 1 383 ? 8.617 -10.101 3.355 1.00 92.81 383 SER A C 1
ATOM 3080 O O . SER A 1 383 ? 7.553 -9.941 3.948 1.00 92.81 383 SER A O 1
ATOM 3082 N N . VAL A 1 384 ? 9.492 -11.015 3.775 1.00 92.69 384 VAL A N 1
ATOM 3083 C CA . VAL A 1 384 ? 9.273 -11.827 4.985 1.00 92.69 384 VAL A CA 1
ATOM 3084 C C . VAL A 1 384 ? 9.308 -10.949 6.237 1.00 92.69 384 VAL A C 1
ATOM 3086 O O . VAL A 1 384 ? 8.452 -11.061 7.119 1.00 92.69 384 VAL A O 1
ATOM 3089 N N . ILE A 1 385 ? 10.258 -10.017 6.316 1.00 90.81 385 ILE A N 1
ATOM 3090 C CA . ILE A 1 385 ? 10.410 -9.194 7.516 1.00 90.81 385 ILE A CA 1
ATOM 3091 C C . ILE A 1 385 ? 9.263 -8.192 7.666 1.00 90.81 385 ILE A C 1
ATOM 3093 O O . ILE A 1 385 ? 8.785 -7.990 8.786 1.00 90.81 385 ILE A O 1
ATOM 3097 N N . ILE A 1 386 ? 8.744 -7.612 6.575 1.00 90.12 386 ILE A N 1
ATOM 3098 C CA . ILE A 1 386 ? 7.561 -6.743 6.679 1.00 90.12 386 ILE A CA 1
ATOM 3099 C C . ILE A 1 386 ? 6.350 -7.500 7.240 1.00 90.12 386 ILE A C 1
ATOM 3101 O O . ILE A 1 386 ? 5.617 -6.926 8.045 1.00 90.12 386 ILE A O 1
ATOM 3105 N N . LEU A 1 387 ? 6.170 -8.785 6.908 1.00 90.31 387 LEU A N 1
ATOM 3106 C CA . LEU A 1 387 ? 5.106 -9.620 7.480 1.00 90.31 387 LEU A CA 1
ATOM 3107 C C . LEU A 1 387 ? 5.276 -9.799 8.988 1.00 90.31 387 LEU A C 1
ATOM 3109 O O . LEU A 1 387 ? 4.317 -9.626 9.742 1.00 90.31 387 LEU A O 1
ATOM 3113 N N . TYR A 1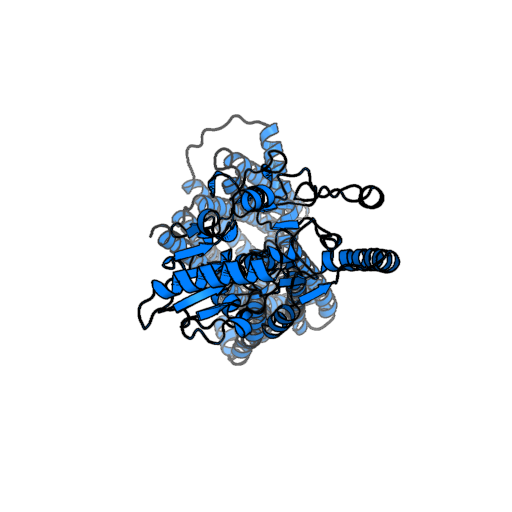 388 ? 6.496 -10.090 9.442 1.00 88.56 388 TYR A N 1
ATOM 3114 C CA . TYR A 1 388 ? 6.796 -10.231 10.866 1.00 88.56 388 TYR A CA 1
ATOM 3115 C C . TYR A 1 388 ? 6.531 -8.932 11.644 1.00 88.56 388 TYR A C 1
ATOM 3117 O O . TYR A 1 388 ? 5.849 -8.938 12.676 1.00 88.56 388 TYR A O 1
ATOM 3125 N N . VAL A 1 389 ? 7.022 -7.800 11.129 1.00 87.56 389 VAL A N 1
ATOM 3126 C CA . VAL A 1 389 ? 6.845 -6.483 11.757 1.00 87.56 389 VAL A CA 1
ATOM 3127 C C . VAL A 1 389 ? 5.365 -6.092 11.784 1.00 87.56 389 VAL A C 1
ATOM 3129 O O . VAL A 1 389 ? 4.868 -5.665 12.829 1.00 87.56 389 VAL A O 1
ATOM 3132 N N . LEU A 1 390 ? 4.630 -6.300 10.687 1.00 86.50 390 LEU A N 1
ATOM 3133 C CA . LEU A 1 390 ? 3.187 -6.050 10.631 1.00 86.50 390 LEU A CA 1
ATOM 3134 C C . LEU A 1 390 ? 2.405 -6.950 11.581 1.00 86.50 390 LEU A C 1
ATOM 3136 O O . LEU A 1 390 ? 1.492 -6.467 12.251 1.00 86.50 390 LEU A O 1
ATOM 3140 N N . GLY A 1 391 ? 2.764 -8.229 11.687 1.00 84.81 391 GLY A N 1
ATOM 3141 C CA . GLY A 1 391 ? 2.155 -9.157 12.637 1.00 84.81 391 GLY A CA 1
ATOM 3142 C C . GLY A 1 391 ? 2.312 -8.674 14.081 1.00 84.81 391 GLY A C 1
ATOM 3143 O O . GLY A 1 391 ? 1.334 -8.626 14.834 1.00 84.81 391 GLY A O 1
ATOM 3144 N N . LYS A 1 392 ? 3.518 -8.222 14.457 1.00 81.81 392 LYS A N 1
ATOM 3145 C CA . LYS A 1 392 ? 3.780 -7.619 15.775 1.00 81.81 392 LYS A CA 1
ATOM 3146 C C . LYS A 1 392 ? 3.037 -6.298 15.985 1.00 81.81 392 LYS A C 1
ATOM 3148 O O . LYS A 1 392 ? 2.434 -6.117 17.045 1.00 81.81 392 LYS A O 1
ATOM 3153 N N . SER A 1 393 ? 3.043 -5.398 15.001 1.00 75.69 393 SER A N 1
ATOM 3154 C CA . SER A 1 393 ? 2.339 -4.109 15.094 1.00 75.69 393 SER A CA 1
ATOM 3155 C C . SER A 1 393 ? 0.832 -4.307 15.251 1.00 75.69 393 SER A C 1
ATOM 3157 O O . SER A 1 393 ? 0.217 -3.716 16.136 1.00 75.69 393 SER A O 1
ATOM 3159 N N . SER A 1 394 ? 0.247 -5.212 14.465 1.00 72.75 394 SER A N 1
ATOM 3160 C CA . SER A 1 394 ? -1.184 -5.520 14.521 1.00 72.75 394 SER A CA 1
ATOM 3161 C C . SER A 1 394 ? -1.572 -6.127 15.873 1.00 72.75 394 SER A C 1
ATOM 3163 O O . SER A 1 394 ? -2.588 -5.758 16.452 1.00 72.75 394 SER A O 1
ATOM 3165 N N . ASN A 1 395 ? -0.730 -7.001 16.440 1.00 69.69 395 ASN A N 1
ATOM 3166 C CA . ASN A 1 395 ? -0.935 -7.550 17.785 1.00 69.69 395 ASN A CA 1
ATOM 3167 C C . ASN A 1 395 ? -0.905 -6.483 18.885 1.00 69.69 395 ASN A C 1
ATOM 3169 O O . ASN A 1 395 ? -1.692 -6.551 19.832 1.00 69.69 395 ASN A O 1
ATOM 3173 N N . ARG A 1 396 ? 0.001 -5.504 18.778 1.00 64.06 396 ARG A N 1
ATOM 3174 C CA . ARG A 1 396 ? 0.035 -4.361 19.699 1.00 64.06 396 ARG A CA 1
ATOM 3175 C C . ARG A 1 396 ? -1.276 -3.578 19.629 1.00 64.06 396 ARG A C 1
ATOM 3177 O O . ARG A 1 396 ? -1.809 -3.212 20.671 1.00 64.06 396 ARG A O 1
ATOM 3184 N N . ASP A 1 397 ? -1.824 -3.390 18.434 1.00 59.41 397 ASP A N 1
ATOM 3185 C CA . ASP A 1 397 ? -3.089 -2.684 18.247 1.00 59.41 397 ASP A CA 1
ATOM 3186 C C . ASP A 1 397 ? -4.313 -3.471 18.710 1.00 59.41 397 ASP A C 1
ATOM 3188 O O . ASP A 1 397 ? -5.188 -2.886 19.334 1.00 59.41 397 ASP A O 1
ATOM 3192 N N . PHE A 1 398 ? -4.358 -4.788 18.530 1.00 58.25 398 PHE A N 1
ATOM 3193 C CA . PHE A 1 398 ? -5.432 -5.602 19.106 1.00 58.25 398 PHE A CA 1
ATOM 3194 C C . PHE A 1 398 ? -5.394 -5.634 20.633 1.00 58.25 398 PHE A C 1
ATOM 3196 O O . PHE A 1 398 ? -6.439 -5.602 21.280 1.00 58.25 398 PHE A O 1
ATOM 3203 N N . LYS A 1 399 ? -4.194 -5.656 21.233 1.00 51.38 399 LYS A N 1
ATOM 3204 C CA . LYS A 1 399 ? -4.064 -5.435 22.679 1.00 51.38 399 LYS A CA 1
ATOM 3205 C C . LYS A 1 399 ? -4.606 -4.060 23.045 1.00 51.38 399 LYS A C 1
ATOM 3207 O O . LYS A 1 399 ? -5.399 -3.978 23.974 1.00 51.38 399 LYS A O 1
ATOM 3212 N N . ASN A 1 400 ? -4.273 -3.030 22.265 1.00 54.09 400 ASN A N 1
ATOM 3213 C CA . ASN A 1 400 ? -4.854 -1.711 22.456 1.00 54.09 400 ASN A CA 1
ATOM 3214 C C . ASN A 1 400 ? -6.380 -1.750 22.306 1.00 54.09 400 ASN A C 1
ATOM 3216 O O . ASN A 1 400 ? -7.029 -1.151 23.133 1.00 54.09 400 ASN A O 1
ATOM 3220 N N . GLU A 1 401 ? -7.013 -2.479 21.387 1.00 62.03 401 GLU A N 1
ATOM 3221 C CA . GLU A 1 401 ? -8.487 -2.531 21.278 1.00 62.03 401 GLU A CA 1
ATOM 3222 C C . GLU A 1 401 ? -9.222 -3.091 22.508 1.00 62.03 401 GLU A C 1
ATOM 3224 O O . GLU A 1 401 ? -10.438 -2.907 22.607 1.00 62.03 401 GLU A O 1
ATOM 3229 N N . LYS A 1 402 ? -8.533 -3.712 23.480 1.00 74.00 402 LYS A N 1
ATOM 3230 C CA . LYS A 1 402 ? -9.194 -4.089 24.734 1.00 74.00 402 LYS A CA 1
ATOM 3231 C C . LYS A 1 402 ? -9.768 -2.859 25.438 1.00 74.00 402 LYS A C 1
ATOM 3233 O O . LYS A 1 402 ? -9.091 -1.838 25.602 1.00 74.00 402 LYS A O 1
ATOM 3238 N N . LYS A 1 403 ? -11.009 -2.980 25.906 1.00 84.44 403 LYS A N 1
ATOM 3239 C CA . LYS A 1 403 ? -11.672 -1.962 26.728 1.00 84.44 403 LYS A CA 1
ATOM 3240 C C . LYS A 1 403 ? -11.543 -2.322 28.199 1.00 84.44 403 LYS A C 1
ATOM 3242 O O . LYS A 1 403 ? -11.700 -3.485 28.563 1.00 84.44 403 LYS A O 1
ATOM 3247 N N . LEU A 1 404 ? -11.276 -1.325 29.032 1.00 88.88 404 LEU A N 1
ATOM 3248 C CA . LEU A 1 404 ? -11.374 -1.460 30.481 1.00 88.88 404 LEU A CA 1
ATOM 3249 C C . LEU A 1 404 ? -12.725 -0.900 30.919 1.00 88.88 404 LEU A C 1
ATOM 3251 O O . LEU A 1 404 ? -13.001 0.267 30.640 1.00 88.88 404 LEU A O 1
ATOM 3255 N N . ILE A 1 405 ? -13.545 -1.710 31.584 1.00 90.69 405 ILE A N 1
ATOM 3256 C CA . ILE A 1 405 ? -14.854 -1.293 32.091 1.00 90.69 405 ILE A CA 1
ATOM 3257 C C . ILE A 1 405 ? -14.850 -1.359 33.614 1.00 90.69 405 ILE A C 1
ATOM 3259 O O . ILE A 1 405 ? -14.652 -2.423 34.190 1.00 90.69 405 ILE A O 1
ATOM 3263 N N . ILE A 1 406 ? -15.062 -0.219 34.261 1.00 90.00 406 ILE A N 1
ATOM 3264 C CA . ILE A 1 406 ? -15.100 -0.084 35.715 1.00 90.00 406 ILE A CA 1
ATOM 3265 C C . ILE A 1 406 ? -16.556 0.039 36.157 1.00 90.00 406 ILE A C 1
ATOM 3267 O O . ILE A 1 406 ? -17.220 1.021 35.827 1.00 90.00 406 ILE A O 1
ATOM 3271 N N . VAL A 1 407 ? -17.052 -0.944 36.905 1.00 89.12 407 VAL A N 1
ATOM 3272 C CA . VAL A 1 407 ? -18.451 -0.987 37.361 1.00 89.12 407 VAL A CA 1
ATOM 3273 C C . VAL A 1 407 ? -18.534 -1.429 38.816 1.00 89.12 407 VAL A C 1
ATOM 3275 O O . VAL A 1 407 ? -17.767 -2.274 39.267 1.00 89.12 407 VAL A O 1
ATOM 3278 N N . ASN A 1 408 ? -19.489 -0.864 39.551 1.00 86.56 408 ASN A N 1
ATOM 3279 C CA . ASN A 1 408 ? -19.788 -1.278 40.924 1.00 86.56 408 ASN A CA 1
ATOM 3280 C C . ASN A 1 408 ? -21.209 -1.826 41.081 1.00 86.56 408 ASN A C 1
ATOM 3282 O O . ASN A 1 408 ? -21.453 -2.555 42.026 1.00 86.56 408 ASN A O 1
ATOM 3286 N N . SER A 1 409 ? -22.146 -1.494 40.191 1.00 85.56 409 SER A N 1
ATOM 3287 C CA . SER A 1 409 ? -23.532 -1.959 40.285 1.00 85.56 409 SER A CA 1
ATOM 3288 C C . SER A 1 409 ? -23.828 -3.059 39.270 1.00 85.56 409 SER A C 1
ATOM 3290 O O . SER A 1 409 ? -23.284 -3.063 38.161 1.00 85.56 409 SER A O 1
ATOM 3292 N N . MET A 1 410 ? -24.743 -3.964 39.630 1.00 84.81 410 MET A N 1
ATOM 3293 C CA . MET A 1 410 ? -25.268 -4.976 38.707 1.00 84.81 410 MET A CA 1
ATOM 3294 C C . MET A 1 410 ? -25.904 -4.332 37.470 1.00 84.81 410 MET A C 1
ATOM 3296 O O . MET A 1 410 ? -25.712 -4.828 36.361 1.00 84.81 410 MET A O 1
ATOM 3300 N N . PHE A 1 411 ? -26.563 -3.179 37.635 1.00 81.50 411 PHE A N 1
ATOM 3301 C CA . PHE A 1 411 ? -27.078 -2.388 36.520 1.00 81.50 411 PHE A CA 1
ATOM 3302 C C . PHE A 1 411 ? -25.964 -1.989 35.539 1.00 81.50 411 PHE A C 1
ATOM 3304 O O . PHE A 1 411 ? -26.037 -2.305 34.353 1.00 81.50 411 PHE A O 1
ATOM 3311 N N . GLY A 1 412 ? -24.892 -1.358 36.036 1.00 83.56 412 GLY A N 1
ATOM 3312 C CA . GLY A 1 412 ? -23.767 -0.922 35.207 1.00 83.56 412 GLY A CA 1
ATOM 3313 C C . GLY A 1 412 ? -23.062 -2.091 34.516 1.00 83.56 412 GLY A C 1
ATOM 3314 O O . GLY A 1 412 ? -22.679 -1.979 33.350 1.00 83.56 412 GLY A O 1
ATOM 3315 N N . LEU A 1 413 ? -22.939 -3.239 35.193 1.00 88.12 413 LEU A N 1
ATOM 3316 C CA . LEU A 1 413 ? -22.403 -4.472 34.611 1.00 88.12 413 LEU A CA 1
ATOM 3317 C C . LEU A 1 413 ? -23.265 -4.965 33.439 1.00 88.12 413 LEU A C 1
ATOM 3319 O O . LEU A 1 413 ? -22.747 -5.142 32.338 1.00 88.12 413 LEU A O 1
ATOM 3323 N N . VAL A 1 414 ? -24.571 -5.152 33.644 1.00 84.81 414 VAL A N 1
ATOM 3324 C CA . VAL A 1 414 ? -25.469 -5.653 32.591 1.00 84.81 414 VAL A CA 1
ATOM 3325 C C . VAL A 1 414 ? -25.527 -4.665 31.428 1.00 84.81 414 VAL A C 1
ATOM 3327 O O . VAL A 1 414 ? -25.308 -5.048 30.279 1.00 84.81 414 VAL A O 1
ATOM 3330 N N . TYR A 1 415 ? -25.697 -3.375 31.713 1.00 82.19 415 TYR A N 1
ATOM 3331 C CA . TYR A 1 415 ? -25.763 -2.334 30.691 1.00 82.19 415 TYR A CA 1
ATOM 3332 C C . TYR A 1 415 ? -24.476 -2.236 29.860 1.00 82.19 415 TYR A C 1
ATOM 3334 O O . TYR A 1 415 ? -24.510 -2.133 28.631 1.00 82.19 415 TYR A O 1
ATOM 3342 N N . SER A 1 416 ? -23.309 -2.339 30.498 1.00 85.38 416 SER A N 1
ATOM 3343 C CA . SER A 1 416 ? -22.031 -2.339 29.782 1.00 85.38 416 SER A CA 1
ATOM 3344 C C . SER A 1 416 ? -21.800 -3.621 28.975 1.00 85.38 416 SER A C 1
ATOM 3346 O O . SER A 1 416 ? -21.306 -3.538 27.849 1.00 85.38 416 SER A O 1
ATOM 3348 N N . MET A 1 417 ? -22.218 -4.792 29.464 1.00 83.44 417 MET A N 1
ATOM 3349 C CA . MET A 1 417 ? -22.183 -6.038 28.687 1.00 83.44 417 MET A CA 1
ATOM 3350 C C . MET A 1 417 ? -23.090 -5.971 27.453 1.00 83.44 417 MET A C 1
ATOM 3352 O O . MET A 1 417 ? -22.720 -6.460 26.384 1.00 83.44 417 MET A O 1
ATOM 3356 N N . ILE A 1 418 ? -24.243 -5.318 27.562 1.00 79.62 418 ILE A N 1
ATOM 3357 C CA . ILE A 1 418 ? -25.147 -5.072 26.437 1.00 79.62 418 ILE A CA 1
ATOM 3358 C C . ILE A 1 418 ? -24.488 -4.152 25.408 1.00 79.62 418 ILE A C 1
ATOM 3360 O O . ILE A 1 418 ? -24.428 -4.489 24.223 1.00 79.62 418 ILE A O 1
ATOM 3364 N N . LEU A 1 419 ? -23.977 -2.996 25.838 1.00 78.69 419 LEU A N 1
ATOM 3365 C CA . LEU A 1 419 ? -23.450 -1.970 24.934 1.00 78.69 419 LEU A CA 1
ATOM 3366 C C . LEU A 1 419 ? -22.108 -2.358 24.308 1.00 78.69 419 LEU A C 1
ATOM 3368 O O . LEU A 1 419 ? -21.884 -2.139 23.112 1.00 78.69 419 LEU A O 1
ATOM 3372 N N . PHE A 1 420 ? -21.221 -2.975 25.083 1.00 79.25 420 PHE A N 1
ATOM 3373 C CA . PHE A 1 420 ? -19.835 -3.231 24.684 1.00 79.25 420 PHE A CA 1
ATOM 3374 C C . PHE A 1 420 ? -19.527 -4.711 24.451 1.00 79.25 420 PHE A C 1
ATOM 3376 O O . PHE A 1 420 ? -18.538 -5.022 23.789 1.00 79.25 420 PHE A O 1
ATOM 3383 N N . GLY A 1 421 ? -20.396 -5.622 24.891 1.00 79.06 421 GLY A N 1
ATOM 3384 C CA . GLY A 1 421 ? -20.144 -7.057 24.843 1.00 79.06 421 GLY A CA 1
ATOM 3385 C C . GLY A 1 421 ? -19.199 -7.521 25.954 1.00 79.06 421 GLY A C 1
ATOM 3386 O O . GLY A 1 421 ? -18.831 -6.771 26.851 1.00 79.06 421 GLY A O 1
ATOM 3387 N N . HIS A 1 422 ? -18.796 -8.789 25.875 1.00 77.69 422 HIS A N 1
ATOM 3388 C CA . HIS A 1 422 ? -17.881 -9.435 26.827 1.00 77.69 422 HIS A CA 1
ATOM 3389 C C . HIS A 1 422 ? -16.514 -9.774 26.198 1.00 77.69 422 HIS A C 1
ATOM 3391 O O . HIS A 1 422 ? -15.532 -9.982 26.903 1.00 77.69 422 HIS A O 1
ATOM 3397 N N . LYS A 1 423 ? -16.423 -9.824 24.859 1.00 74.62 423 LYS A N 1
ATOM 3398 C CA . LYS A 1 423 ? -15.174 -10.123 24.140 1.00 74.62 423 LYS A CA 1
ATOM 3399 C C . LYS A 1 423 ? -14.270 -8.894 24.120 1.00 74.62 423 LYS A C 1
ATOM 3401 O O . LYS A 1 423 ? -14.729 -7.807 23.792 1.00 74.62 423 LYS A O 1
ATOM 3406 N N . ASN A 1 424 ? -12.979 -9.086 24.398 1.00 76.69 424 ASN A N 1
ATOM 3407 C CA . ASN A 1 424 ? -11.975 -8.014 24.472 1.00 76.69 424 ASN A CA 1
ATOM 3408 C C . ASN A 1 424 ? -12.311 -6.917 25.500 1.00 76.69 424 ASN A C 1
ATOM 3410 O O . ASN A 1 424 ? -11.871 -5.776 25.366 1.00 76.69 424 ASN A O 1
ATOM 3414 N N . VAL A 1 425 ? -13.062 -7.264 26.542 1.00 85.31 425 VAL A N 1
ATOM 3415 C CA . VAL A 1 425 ? -13.355 -6.379 27.666 1.00 85.31 425 VAL A CA 1
ATOM 3416 C C . VAL A 1 425 ? -12.708 -6.951 28.916 1.00 85.31 425 VAL A C 1
ATOM 3418 O O . VAL A 1 425 ? -12.744 -8.156 29.147 1.00 85.31 425 VAL A O 1
ATOM 3421 N N . THR A 1 426 ? -12.113 -6.078 29.717 1.00 89.69 426 THR A N 1
ATOM 3422 C CA . THR A 1 426 ? -11.694 -6.399 31.075 1.00 89.69 426 THR A CA 1
ATOM 3423 C C . THR A 1 426 ? -12.543 -5.594 32.042 1.00 89.69 426 THR A C 1
ATOM 3425 O O . THR A 1 426 ? -12.540 -4.363 31.990 1.00 89.69 426 THR A O 1
ATOM 3428 N N . PHE A 1 427 ? -13.264 -6.290 32.914 1.00 91.00 427 PHE A N 1
ATOM 3429 C CA . PHE A 1 427 ? -14.077 -5.677 33.952 1.00 91.00 427 PHE A CA 1
ATOM 3430 C C . PHE A 1 427 ? -13.254 -5.484 35.221 1.00 91.00 427 PHE A C 1
ATOM 3432 O O . PHE A 1 427 ? -12.623 -6.419 35.707 1.00 91.00 427 PHE A O 1
ATOM 3439 N N . VAL A 1 428 ? -13.278 -4.276 35.772 1.00 90.88 428 VAL A N 1
ATOM 3440 C CA . VAL A 1 428 ? -12.809 -3.989 37.128 1.00 90.88 428 VAL A CA 1
ATOM 3441 C C . VAL A 1 428 ? -14.043 -3.761 37.982 1.00 90.88 428 VAL A C 1
ATOM 3443 O O . VAL A 1 428 ? -14.796 -2.816 37.745 1.00 90.88 428 VAL A O 1
ATOM 3446 N N . VAL A 1 429 ? -14.259 -4.655 38.939 1.00 90.38 429 VAL A N 1
ATOM 3447 C CA . VAL A 1 429 ? -15.455 -4.683 39.782 1.00 90.38 429 VAL A CA 1
ATOM 3448 C C . VAL A 1 429 ? -15.095 -4.480 41.246 1.00 90.38 429 VAL A C 1
ATOM 3450 O O . VAL A 1 429 ? -14.025 -4.897 41.689 1.00 90.38 429 VAL A O 1
ATOM 3453 N N . SER A 1 430 ? -15.997 -3.865 42.004 1.00 86.31 430 SER A N 1
ATOM 3454 C CA . SER A 1 430 ? -15.876 -3.697 43.458 1.00 86.31 430 SER A CA 1
ATOM 3455 C C . SER A 1 430 ? -17.005 -4.412 44.207 1.00 86.31 430 SER A C 1
ATOM 3457 O O . SER A 1 430 ? -17.639 -5.320 43.665 1.00 86.31 430 SER A O 1
ATOM 3459 N N . ASP A 1 431 ? -17.212 -4.056 45.474 1.00 84.31 431 ASP A N 1
ATOM 3460 C CA . ASP A 1 431 ? -18.059 -4.793 46.419 1.00 84.31 431 ASP A CA 1
ATOM 3461 C C . ASP A 1 431 ? -19.537 -4.895 46.014 1.00 84.31 431 ASP A C 1
ATOM 3463 O O . ASP A 1 431 ? -20.216 -5.816 46.459 1.00 84.31 431 ASP A O 1
ATOM 3467 N N . GLY A 1 432 ? -20.043 -4.011 45.147 1.00 83.75 432 GLY A N 1
ATOM 3468 C CA . GLY A 1 432 ? -21.427 -4.086 44.673 1.00 83.75 432 GLY A CA 1
ATOM 3469 C C . GLY A 1 432 ? -21.702 -5.193 43.642 1.00 83.75 432 GLY A C 1
ATOM 3470 O O . GLY A 1 432 ? -22.853 -5.375 43.252 1.00 83.75 432 GLY A O 1
ATOM 3471 N N . ILE A 1 433 ? -20.685 -5.963 43.227 1.00 88.44 433 ILE A N 1
ATOM 3472 C CA . ILE A 1 433 ? -20.853 -7.194 42.439 1.00 88.44 433 ILE A CA 1
ATOM 3473 C C . ILE A 1 433 ? -20.572 -8.414 43.324 1.00 88.44 433 ILE A C 1
ATOM 3475 O O . ILE A 1 433 ? -19.442 -8.610 43.797 1.00 88.44 433 ILE A O 1
ATOM 3479 N N . SER A 1 434 ? -21.588 -9.263 43.505 1.00 87.00 434 SER A N 1
ATOM 3480 C CA . SER A 1 434 ? -21.533 -10.440 44.379 1.00 87.00 434 SER A CA 1
ATOM 3481 C C . SER A 1 434 ? -20.464 -11.451 43.934 1.00 87.00 434 SER A C 1
ATOM 3483 O O . SER A 1 434 ? -20.170 -11.607 42.745 1.00 87.00 434 SER A O 1
ATOM 3485 N N . LYS A 1 435 ? -19.868 -12.184 44.889 1.00 88.50 435 LYS A N 1
ATOM 3486 C CA . LYS A 1 435 ? -18.849 -13.216 44.599 1.00 88.50 435 LYS A CA 1
ATOM 3487 C C . LYS A 1 435 ? -19.368 -14.261 43.596 1.00 88.50 435 LYS A C 1
ATOM 3489 O O . LYS A 1 435 ? -18.643 -14.606 42.666 1.00 88.50 435 LYS A O 1
ATOM 3494 N N . LYS A 1 436 ? -20.638 -14.666 43.738 1.00 88.06 436 LYS A N 1
ATOM 3495 C CA . LYS A 1 436 ? -21.356 -15.587 42.839 1.00 88.06 436 LYS A CA 1
ATOM 3496 C C . LYS A 1 436 ? -21.311 -15.103 41.385 1.00 88.06 436 LYS A C 1
ATOM 3498 O O . LYS A 1 436 ? -20.938 -15.864 40.494 1.00 88.06 436 LYS A O 1
ATOM 3503 N N . ILE A 1 437 ? -21.626 -13.830 41.137 1.00 89.50 437 ILE A N 1
ATOM 3504 C CA . ILE A 1 437 ? -21.598 -13.243 39.789 1.00 89.50 437 ILE A CA 1
ATOM 3505 C C . ILE A 1 437 ? -20.169 -13.148 39.244 1.00 89.50 437 ILE A C 1
ATOM 3507 O O . ILE A 1 437 ? -19.938 -13.479 38.080 1.00 89.50 437 ILE A O 1
ATOM 3511 N N . ARG A 1 438 ? -19.188 -12.761 40.072 1.00 91.44 438 ARG A N 1
ATOM 3512 C CA . ARG A 1 438 ? -17.776 -12.680 39.647 1.00 91.44 438 ARG A CA 1
ATOM 3513 C C . ARG A 1 438 ? -17.238 -14.026 39.158 1.00 91.44 438 ARG A C 1
ATOM 3515 O O . ARG A 1 438 ? -16.571 -14.081 38.128 1.00 91.44 438 ARG A O 1
ATOM 3522 N N . GLU A 1 439 ? -17.562 -15.110 39.855 1.00 90.00 439 GLU A N 1
ATOM 3523 C CA . GLU A 1 439 ? -17.172 -16.465 39.452 1.00 90.00 439 GLU A CA 1
ATOM 3524 C C . GLU A 1 439 ? -17.866 -16.907 38.159 1.00 90.00 439 GLU A C 1
ATOM 3526 O O . GLU A 1 439 ? -17.225 -17.491 37.282 1.00 90.00 439 GLU A O 1
ATOM 3531 N N . LYS A 1 440 ? -19.157 -16.586 37.990 1.00 89.12 440 LYS A N 1
ATOM 3532 C CA . LYS A 1 440 ? -19.878 -16.867 36.740 1.00 89.12 440 LYS A CA 1
ATOM 3533 C C . LYS A 1 440 ? -19.295 -16.099 35.546 1.00 89.12 440 LYS A C 1
ATOM 3535 O O . LYS A 1 440 ? -19.164 -16.679 34.471 1.00 89.12 440 LYS A O 1
ATOM 3540 N N . LEU A 1 441 ? -18.879 -14.842 35.722 1.00 88.88 441 LEU A N 1
ATOM 3541 C CA . LEU A 1 441 ? -18.200 -14.070 34.670 1.00 88.88 441 LEU A CA 1
ATOM 3542 C C . LEU A 1 441 ? -16.890 -14.735 34.219 1.00 88.88 441 LEU A C 1
ATOM 3544 O O . LEU A 1 441 ? -16.653 -14.863 33.018 1.00 88.88 441 LEU A O 1
ATOM 3548 N N . LEU A 1 442 ? -16.073 -15.212 35.164 1.00 88.12 442 LEU A N 1
ATOM 3549 C CA . LEU A 1 442 ? -14.835 -15.935 34.851 1.00 88.12 442 LEU A CA 1
ATOM 3550 C C . LEU A 1 442 ? -15.118 -17.234 34.080 1.00 88.12 442 LEU A C 1
ATOM 3552 O O . LEU A 1 442 ? -14.453 -17.508 33.082 1.00 88.12 442 LEU A O 1
ATOM 3556 N N . LYS A 1 443 ? -16.153 -17.994 34.472 1.00 87.19 443 LYS A N 1
ATOM 3557 C CA . LYS A 1 443 ? -16.598 -19.204 33.748 1.00 87.19 443 LYS A CA 1
ATOM 3558 C C . LYS A 1 443 ? -17.079 -18.907 32.323 1.00 87.19 443 LYS A C 1
ATOM 3560 O O . LYS A 1 443 ? -16.919 -19.742 31.439 1.00 87.19 443 LYS A O 1
ATOM 3565 N N . LEU A 1 444 ? -17.621 -17.714 32.078 1.00 82.31 444 LEU A N 1
ATOM 3566 C CA . LEU A 1 444 ? -18.002 -17.236 30.744 1.00 82.31 444 LEU A CA 1
ATOM 3567 C C . LEU A 1 444 ? -16.810 -16.708 29.917 1.00 82.31 444 LEU A C 1
ATOM 3569 O O . LEU A 1 444 ? -17.011 -16.206 28.810 1.00 82.31 444 LEU A O 1
ATOM 3573 N N . GLY A 1 445 ? -15.576 -16.818 30.425 1.00 82.38 445 GLY A N 1
ATOM 3574 C CA . GLY A 1 445 ? -14.359 -16.376 29.740 1.00 82.38 445 GLY A CA 1
ATOM 3575 C C . GLY A 1 445 ? -14.159 -14.858 29.745 1.00 82.38 445 GLY A C 1
ATOM 3576 O O . GLY A 1 445 ? -13.503 -14.324 28.848 1.00 82.38 445 GLY A O 1
ATOM 3577 N N . VAL A 1 446 ? -14.751 -14.151 30.712 1.00 85.38 446 VAL A N 1
ATOM 3578 C CA . VAL A 1 446 ? -14.611 -12.698 30.874 1.00 85.38 446 VAL A CA 1
ATOM 3579 C C . VAL A 1 446 ? -13.445 -12.391 31.813 1.00 85.38 446 VAL A C 1
ATOM 3581 O O . VAL A 1 446 ? -13.387 -12.917 32.921 1.00 85.38 446 VAL A O 1
ATOM 3584 N N . ASP A 1 447 ? -12.535 -11.504 31.400 1.00 87.75 447 ASP A N 1
ATOM 3585 C CA . ASP A 1 447 ? -11.444 -11.038 32.263 1.00 87.75 447 ASP A CA 1
ATOM 3586 C C . ASP A 1 447 ? -12.017 -10.128 33.365 1.00 87.75 447 ASP A C 1
ATOM 3588 O O . ASP A 1 447 ? -12.462 -9.014 33.072 1.00 87.75 447 ASP A O 1
ATOM 3592 N N . VAL A 1 448 ? -11.985 -10.567 34.627 1.00 89.62 448 VAL A N 1
ATOM 3593 C CA . VAL A 1 448 ? -12.503 -9.801 35.775 1.00 89.62 448 VAL A CA 1
ATOM 3594 C C . VAL A 1 448 ? -11.407 -9.567 36.814 1.00 89.62 448 VAL A C 1
ATOM 3596 O O . VAL A 1 448 ? -10.758 -10.506 37.264 1.00 89.62 448 VAL A O 1
ATOM 3599 N N . PHE A 1 449 ? -11.244 -8.314 37.242 1.00 89.38 449 PHE A N 1
ATOM 3600 C CA . PHE A 1 449 ? -10.411 -7.915 38.375 1.00 89.38 449 PHE A CA 1
ATOM 3601 C C . PHE A 1 449 ? -11.292 -7.372 39.495 1.00 89.38 449 PHE A C 1
ATOM 3603 O O . PHE A 1 449 ? -12.011 -6.394 39.304 1.00 89.38 449 PHE A O 1
ATOM 3610 N N . TYR A 1 450 ? -11.221 -7.992 40.669 1.00 89.12 450 TYR A N 1
ATOM 3611 C CA . TYR A 1 450 ? -11.938 -7.531 41.852 1.00 89.12 450 TYR A CA 1
ATOM 3612 C C . TYR A 1 450 ? -11.052 -6.631 42.714 1.00 89.12 450 TYR A C 1
ATOM 3614 O O . TYR A 1 450 ? -9.937 -7.017 43.067 1.00 89.12 450 TYR A O 1
ATOM 3622 N N . ILE A 1 451 ? -11.563 -5.453 43.070 1.00 86.00 451 ILE A N 1
ATOM 3623 C CA . ILE A 1 451 ? -10.913 -4.515 43.985 1.00 86.00 451 ILE A CA 1
ATOM 3624 C C . ILE A 1 451 ? -11.906 -4.165 45.103 1.00 86.00 451 ILE A C 1
ATOM 3626 O O . ILE A 1 451 ? -12.877 -3.452 44.838 1.00 86.00 451 ILE A O 1
ATOM 3630 N N . PRO A 1 452 ? -11.685 -4.647 46.339 1.00 83.31 452 PRO A N 1
ATOM 3631 C CA . PRO A 1 452 ? -12.571 -4.348 47.456 1.00 83.31 452 PRO A CA 1
ATOM 3632 C C . PRO A 1 452 ? -12.441 -2.892 47.910 1.00 83.31 452 PRO A C 1
ATOM 3634 O O . PRO A 1 452 ? -11.402 -2.253 47.705 1.00 83.31 452 PRO A O 1
ATOM 3637 N N . TYR A 1 453 ? -13.475 -2.368 48.569 1.00 81.00 453 TYR A N 1
ATOM 3638 C CA . TYR A 1 453 ? -13.411 -1.042 49.170 1.00 81.00 453 TYR A CA 1
ATOM 3639 C C . TYR A 1 453 ? -12.392 -1.027 50.327 1.00 81.00 453 TYR A C 1
ATOM 3641 O O . TYR A 1 453 ? -12.399 -1.929 51.173 1.00 81.00 453 TYR A O 1
ATOM 3649 N N . PRO A 1 454 ? -11.492 -0.028 50.394 1.00 78.50 454 PRO A N 1
ATOM 3650 C CA . PRO A 1 454 ? -10.494 0.053 51.457 1.00 78.50 454 PRO A CA 1
ATOM 3651 C C . PRO A 1 454 ? -11.166 0.266 52.819 1.00 78.50 454 PRO A C 1
ATOM 3653 O O . PRO A 1 454 ? -12.005 1.152 52.986 1.00 78.50 454 PRO A O 1
ATOM 3656 N N . LYS A 1 455 ? -10.758 -0.517 53.821 1.00 81.38 455 LYS A N 1
ATOM 3657 C CA . LYS A 1 455 ? -11.168 -0.342 55.220 1.00 81.38 455 LYS A CA 1
ATOM 3658 C C . LYS A 1 455 ? -9.989 0.217 56.020 1.00 81.38 455 LYS A C 1
ATOM 3660 O O . LYS A 1 455 ? -8.967 -0.446 56.176 1.00 81.38 455 LYS A O 1
ATOM 3665 N N . GLY A 1 456 ? -10.115 1.454 56.498 1.00 79.31 456 GLY A N 1
ATOM 3666 C CA . GLY A 1 456 ? -9.087 2.141 57.292 1.00 79.31 456 GLY A CA 1
ATOM 3667 C C . GLY A 1 456 ? -7.992 2.849 56.477 1.00 79.31 456 GLY A C 1
ATOM 3668 O O . GLY A 1 456 ? -7.773 2.564 55.298 1.00 79.31 456 GLY A O 1
ATOM 3669 N N . ILE A 1 457 ? -7.288 3.779 57.133 1.00 75.81 457 ILE A N 1
ATOM 3670 C CA . ILE A 1 457 ? -6.329 4.724 56.523 1.00 75.81 457 ILE A CA 1
ATOM 3671 C C . ILE A 1 457 ? -5.139 4.017 55.851 1.00 75.81 457 ILE A C 1
ATOM 3673 O O . ILE A 1 457 ? -4.737 4.394 54.752 1.00 75.81 457 ILE A O 1
ATOM 3677 N N . LEU A 1 458 ? -4.599 2.955 56.457 1.00 75.06 458 LEU A N 1
ATOM 3678 C CA . LEU A 1 458 ? -3.447 2.234 55.899 1.00 75.06 458 LEU A CA 1
ATOM 3679 C C . LEU A 1 458 ? -3.780 1.545 54.564 1.00 75.06 458 LEU A C 1
ATOM 3681 O O . LEU A 1 458 ? -3.010 1.615 53.604 1.00 75.06 458 LEU A O 1
ATOM 3685 N N . SER A 1 459 ? -4.956 0.910 54.480 1.00 75.44 459 SER A N 1
ATOM 3686 C CA . SER A 1 459 ? -5.427 0.269 53.243 1.00 75.44 459 SER A CA 1
ATOM 3687 C C . SER A 1 459 ? -5.665 1.297 52.132 1.00 75.44 459 SER A C 1
ATOM 3689 O O . SER A 1 459 ? -5.388 1.035 50.961 1.00 75.44 459 SER A O 1
ATOM 3691 N N . TYR A 1 460 ? -6.095 2.499 52.521 1.00 73.94 460 TYR A N 1
ATOM 3692 C CA . TYR A 1 460 ? -6.318 3.626 51.630 1.00 73.94 460 TYR A CA 1
ATOM 3693 C C . TYR A 1 460 ? -5.017 4.115 50.983 1.00 73.94 460 TYR A C 1
ATOM 3695 O O . TYR A 1 460 ? -4.945 4.262 49.763 1.00 73.94 460 TYR A O 1
ATOM 3703 N N . LEU A 1 461 ? -3.962 4.307 51.783 1.00 72.56 461 LEU A N 1
ATOM 3704 C CA . LEU A 1 461 ? -2.643 4.731 51.301 1.00 72.56 461 LEU A CA 1
ATOM 3705 C C . LEU A 1 461 ? -2.005 3.684 50.380 1.00 72.56 461 LEU A C 1
ATOM 3707 O O . LEU A 1 461 ? -1.535 4.019 49.290 1.00 72.56 461 LEU A O 1
ATOM 3711 N N . LYS A 1 462 ? -2.059 2.402 50.769 1.00 74.62 462 LYS A N 1
ATOM 3712 C CA . LYS A 1 462 ? -1.562 1.285 49.949 1.00 74.62 462 LYS A CA 1
ATOM 3713 C C . LYS A 1 462 ? -2.249 1.244 48.583 1.00 74.62 462 LYS A C 1
ATOM 3715 O O . LYS A 1 462 ? -1.601 1.036 47.558 1.00 74.62 462 LYS A O 1
ATOM 3720 N N . TYR A 1 463 ? -3.555 1.491 48.556 1.00 75.38 463 TYR A N 1
ATOM 3721 C CA . TYR A 1 463 ? -4.312 1.552 47.317 1.00 75.38 463 TYR A CA 1
ATOM 3722 C C . TYR A 1 463 ? -3.907 2.735 46.426 1.00 75.38 463 TYR A C 1
ATOM 3724 O O . TYR A 1 463 ? -3.785 2.566 45.213 1.00 75.38 463 TYR A O 1
ATOM 3732 N N . ILE A 1 464 ? -3.688 3.929 46.985 1.00 70.62 464 ILE A N 1
ATOM 3733 C CA . ILE A 1 464 ? -3.276 5.102 46.193 1.00 70.62 464 ILE A CA 1
ATOM 3734 C C . ILE A 1 464 ? -1.968 4.811 45.447 1.00 70.62 464 ILE A C 1
ATOM 3736 O O . ILE A 1 464 ? -1.859 5.099 44.253 1.00 70.62 464 ILE A O 1
ATOM 3740 N N . LEU A 1 465 ? -1.010 4.169 46.119 1.00 71.75 465 LEU A N 1
ATOM 3741 C CA . LEU A 1 465 ? 0.260 3.780 45.512 1.00 71.75 465 LEU A CA 1
ATOM 3742 C C . LEU A 1 465 ? 0.054 2.763 44.372 1.00 71.75 465 LEU A C 1
ATOM 3744 O O . LEU A 1 465 ? 0.525 2.969 43.253 1.00 71.75 465 LEU A O 1
ATOM 3748 N N . ILE A 1 466 ? -0.715 1.699 44.628 1.00 70.56 466 ILE A N 1
ATOM 3749 C CA . ILE A 1 466 ? -0.971 0.628 43.650 1.00 70.56 466 ILE A CA 1
ATOM 3750 C C . ILE A 1 466 ? -1.764 1.146 42.446 1.00 70.56 466 ILE A C 1
ATOM 3752 O O . ILE A 1 466 ? -1.418 0.840 41.306 1.00 70.56 466 ILE A O 1
ATOM 3756 N N . SER A 1 467 ? -2.808 1.944 42.675 1.00 70.31 467 SER A N 1
ATOM 3757 C CA . SER A 1 467 ? -3.644 2.508 41.609 1.00 70.31 467 SER A CA 1
ATOM 3758 C C . SER A 1 467 ? -2.861 3.464 40.715 1.00 70.31 467 SER A C 1
ATOM 3760 O O . SER A 1 467 ? -3.051 3.429 39.502 1.00 70.31 467 SER A O 1
ATOM 3762 N N . SER A 1 468 ? -1.920 4.235 41.267 1.00 68.25 468 SER A N 1
ATOM 3763 C CA . SER A 1 468 ? -1.026 5.097 40.484 1.00 68.25 468 SER A CA 1
ATOM 3764 C C . SER A 1 468 ? -0.143 4.278 39.537 1.00 68.25 468 SER A C 1
ATOM 3766 O O . SER A 1 468 ? -0.087 4.567 38.341 1.00 68.25 468 SER A O 1
ATOM 3768 N N . ILE A 1 469 ? 0.456 3.188 40.027 1.00 70.50 469 ILE A N 1
ATOM 3769 C CA . ILE A 1 469 ? 1.261 2.265 39.210 1.00 70.50 469 ILE A CA 1
ATOM 3770 C C . ILE A 1 469 ? 0.387 1.584 38.145 1.00 70.50 469 ILE A C 1
ATOM 3772 O O . ILE A 1 469 ? 0.729 1.564 36.963 1.00 70.50 469 ILE A O 1
ATOM 3776 N N . PHE A 1 470 ? -0.783 1.072 38.528 1.00 73.88 470 PHE A N 1
ATOM 3777 C CA . PHE A 1 470 ? -1.702 0.412 37.598 1.00 73.88 470 PHE A CA 1
ATOM 3778 C C . PHE A 1 470 ? -2.245 1.361 36.527 1.00 73.88 470 PHE A C 1
ATOM 3780 O O . PHE A 1 470 ? -2.390 0.956 35.375 1.00 73.88 470 PHE A O 1
ATOM 3787 N N . SER A 1 471 ? -2.508 2.624 36.874 1.00 72.75 471 SER A N 1
ATOM 3788 C CA . SER A 1 471 ? -2.977 3.649 35.937 1.00 72.75 471 SER A CA 1
ATOM 3789 C C . SER A 1 471 ? -1.991 3.842 34.775 1.00 72.75 471 SER A C 1
ATOM 3791 O O . SER A 1 471 ? -2.407 3.959 33.617 1.00 72.75 471 SER A O 1
ATOM 3793 N N . PHE A 1 472 ? -0.683 3.760 35.056 1.00 70.50 472 PHE A N 1
ATOM 3794 C CA . PHE A 1 472 ? 0.371 3.812 34.047 1.00 70.50 472 PHE A CA 1
ATOM 3795 C C . PHE A 1 472 ? 0.278 2.626 33.080 1.00 70.50 472 PHE A C 1
ATOM 3797 O O . PHE A 1 472 ? 0.234 2.825 31.868 1.00 70.50 472 PHE A O 1
ATOM 3804 N N . PHE A 1 473 ? 0.151 1.397 33.587 1.00 71.88 473 PHE A N 1
ATOM 3805 C CA . PHE A 1 473 ? 0.008 0.205 32.741 1.00 71.88 473 PHE A CA 1
ATOM 3806 C C . PHE A 1 473 ? -1.305 0.188 31.947 1.00 71.88 473 PHE A C 1
ATOM 3808 O O . PHE A 1 473 ? -1.320 -0.190 30.773 1.00 71.88 473 PHE A O 1
ATOM 3815 N N . ILE A 1 474 ? -2.408 0.638 32.553 1.00 74.25 474 ILE A N 1
ATOM 3816 C CA . ILE A 1 474 ? -3.723 0.729 31.906 1.00 74.25 474 ILE A CA 1
ATOM 3817 C C . ILE A 1 474 ? -3.674 1.645 30.682 1.00 74.25 474 ILE A C 1
ATOM 3819 O O . ILE A 1 474 ? -4.284 1.323 29.658 1.00 74.25 474 ILE A O 1
ATOM 3823 N N . ARG A 1 475 ? -2.910 2.744 30.752 1.00 68.25 475 ARG A N 1
ATOM 3824 C CA . ARG A 1 475 ? -2.734 3.681 29.634 1.00 68.25 475 ARG A CA 1
ATOM 3825 C C . ARG A 1 475 ? -2.158 3.008 28.383 1.00 68.25 475 ARG A C 1
ATOM 3827 O O . ARG A 1 475 ? -2.517 3.412 27.281 1.00 68.25 475 ARG A O 1
ATOM 3834 N N . TYR A 1 476 ? -1.318 1.986 28.543 1.00 65.88 476 TYR A N 1
ATOM 3835 C CA . TYR A 1 476 ? -0.708 1.252 27.428 1.00 65.88 476 TYR A CA 1
ATOM 3836 C C . TYR A 1 476 ? -1.452 -0.025 27.038 1.00 65.88 476 TYR A C 1
ATOM 3838 O O . TYR A 1 476 ? -1.282 -0.497 25.919 1.00 65.88 476 TYR A O 1
ATOM 3846 N N . LYS A 1 477 ? -2.231 -0.616 27.952 1.00 73.75 477 LYS A N 1
ATOM 3847 C CA . LYS A 1 477 ? -2.873 -1.921 27.735 1.00 73.75 477 LYS A CA 1
ATOM 3848 C C . LYS A 1 477 ? -4.275 -1.833 27.132 1.00 73.75 477 LYS A C 1
ATOM 3850 O O . LYS A 1 477 ? -4.683 -2.782 26.479 1.00 73.75 477 LYS A O 1
ATOM 3855 N N . TYR A 1 478 ? -5.011 -0.746 27.359 1.00 77.94 478 TYR A N 1
ATOM 3856 C CA . TYR A 1 478 ? -6.409 -0.612 26.931 1.00 77.94 478 TYR A CA 1
ATOM 3857 C C . TYR A 1 478 ? -6.574 0.605 26.007 1.00 77.94 478 TYR A C 1
ATOM 3859 O O . TYR A 1 478 ? -5.886 1.609 26.192 1.00 77.94 478 TYR A O 1
ATOM 3867 N N . SER A 1 479 ? -7.531 0.596 25.072 1.00 73.00 479 SER A N 1
ATOM 3868 C CA . SER A 1 479 ? -7.795 1.685 24.088 1.00 73.00 479 SER A CA 1
ATOM 3869 C C . SER A 1 479 ? -8.823 2.657 24.611 1.00 73.00 479 SER A C 1
ATOM 3871 O O . SER A 1 479 ? -8.597 3.864 24.626 1.00 73.00 479 SER A O 1
ATOM 3873 N N . GLU A 1 480 ? -9.877 2.126 25.212 1.00 81.06 480 GLU A N 1
ATOM 3874 C CA . GLU A 1 480 ? -10.966 2.880 25.810 1.00 81.06 480 GLU A CA 1
ATOM 3875 C C . GLU A 1 480 ? -11.103 2.501 27.287 1.00 81.06 480 GLU A C 1
ATOM 3877 O O . GLU A 1 480 ? -10.913 1.340 27.657 1.00 81.06 480 GLU A O 1
ATOM 3882 N N . CYS A 1 481 ? -11.347 3.498 28.134 1.00 87.62 481 CYS A N 1
ATOM 3883 C CA . CYS A 1 481 ? -11.781 3.278 29.508 1.00 87.62 481 CYS A CA 1
ATOM 3884 C C . CYS A 1 481 ? -13.235 3.716 29.597 1.00 87.62 481 CYS A C 1
ATOM 3886 O O . CYS A 1 481 ? -13.593 4.786 29.101 1.00 87.62 481 CYS A O 1
ATOM 3888 N N . ILE A 1 482 ? -14.052 2.882 30.215 1.00 88.00 482 ILE A N 1
ATOM 3889 C CA . ILE A 1 482 ? -15.466 3.129 30.435 1.00 88.00 482 ILE A CA 1
ATOM 3890 C C . ILE A 1 482 ? -15.730 2.860 31.908 1.00 88.00 482 ILE A C 1
ATOM 3892 O O . ILE A 1 482 ? -15.137 1.945 32.476 1.00 88.00 482 ILE A O 1
ATOM 3896 N N . GLY A 1 483 ? -16.600 3.628 32.540 1.00 85.94 483 GLY A N 1
ATOM 3897 C CA . GLY A 1 483 ? -17.022 3.301 33.892 1.00 85.94 483 GLY A CA 1
ATOM 3898 C C . GLY A 1 483 ? -17.441 4.497 34.708 1.00 85.94 483 GLY A C 1
ATOM 3899 O O . GLY A 1 483 ? -17.445 5.628 34.227 1.00 85.94 483 GLY A O 1
ATOM 3900 N N . HIS A 1 484 ? -17.805 4.215 35.949 1.00 82.06 484 HIS A N 1
ATOM 3901 C CA . HIS A 1 484 ? -18.328 5.207 36.875 1.00 82.06 484 HIS A CA 1
ATOM 3902 C C . HIS A 1 484 ? -17.174 6.019 37.465 1.00 82.06 484 HIS A C 1
ATOM 3904 O O . HIS A 1 484 ? -16.251 5.454 38.047 1.00 82.06 484 HIS A O 1
ATOM 3910 N N . ASP A 1 485 ? -17.224 7.342 37.337 1.00 73.12 485 ASP A N 1
ATOM 3911 C CA . ASP A 1 485 ? -16.165 8.242 37.803 1.00 73.12 485 ASP A CA 1
ATOM 3912 C C . ASP A 1 485 ? -16.284 8.598 39.295 1.00 73.12 485 ASP A C 1
ATOM 3914 O O . ASP A 1 485 ? -15.304 8.997 39.925 1.00 73.12 485 ASP A O 1
ATOM 3918 N N . HIS A 1 486 ? -17.447 8.353 39.897 1.00 74.88 486 HIS A N 1
ATOM 3919 C CA . HIS A 1 486 ? -17.718 8.572 41.315 1.00 74.88 486 HIS A CA 1
ATOM 3920 C C . HIS A 1 486 ? -17.205 7.445 42.228 1.00 74.88 486 HIS A C 1
ATOM 3922 O O . HIS A 1 486 ? -17.260 7.582 43.453 1.00 74.88 486 HIS A O 1
ATOM 3928 N N . LEU A 1 487 ? -16.682 6.347 41.675 1.00 75.50 487 LEU A N 1
ATOM 3929 C CA . LEU A 1 487 ? -16.148 5.235 42.460 1.00 75.50 487 LEU A CA 1
ATOM 3930 C C . LEU A 1 487 ? -14.783 5.560 43.075 1.00 75.50 487 LEU A C 1
ATOM 3932 O O . LEU A 1 487 ? -14.059 6.468 42.659 1.00 75.50 487 LEU A O 1
ATOM 3936 N N . PHE A 1 488 ? -14.407 4.790 44.092 1.00 71.44 488 PHE A N 1
ATOM 3937 C CA . PHE A 1 488 ? -13.050 4.831 44.636 1.00 71.44 488 PHE A CA 1
ATOM 3938 C C . PHE A 1 488 ? -12.012 4.291 43.630 1.00 71.44 488 PHE A C 1
ATOM 3940 O O . PHE A 1 488 ? -10.874 4.760 43.564 1.00 71.44 488 PHE A O 1
ATOM 3947 N N . ILE A 1 489 ? -12.439 3.356 42.775 1.00 75.81 489 ILE A N 1
ATOM 3948 C CA . ILE A 1 489 ? -11.612 2.727 41.737 1.00 75.81 489 ILE A CA 1
ATOM 3949 C C . ILE A 1 489 ? -11.429 3.557 40.459 1.00 75.81 489 ILE A C 1
ATOM 3951 O O . ILE A 1 489 ? -10.663 3.182 39.570 1.00 75.81 489 ILE A O 1
ATOM 3955 N N . SER A 1 490 ? -12.055 4.732 40.389 1.00 78.31 490 SER A N 1
ATOM 3956 C CA . SER A 1 490 ? -12.015 5.625 39.226 1.00 78.31 490 SER A CA 1
ATOM 3957 C C . SER A 1 490 ? -10.631 6.168 38.890 1.00 78.31 490 SER A C 1
ATOM 3959 O O . SER A 1 490 ? -10.413 6.578 37.757 1.00 78.31 490 SER A O 1
ATOM 3961 N N . ASN A 1 491 ? -9.664 6.137 39.812 1.00 71.44 491 ASN A N 1
ATOM 3962 C CA . ASN A 1 491 ? -8.286 6.576 39.530 1.00 71.44 491 ASN A CA 1
ATOM 3963 C C . ASN A 1 491 ? -7.611 5.744 38.424 1.00 71.44 491 ASN A C 1
ATOM 3965 O O . ASN A 1 491 ? -6.648 6.184 37.799 1.00 71.44 491 ASN A O 1
ATOM 3969 N N . LEU A 1 492 ? -8.148 4.558 38.131 1.00 73.50 492 LEU A N 1
ATOM 3970 C CA . LEU A 1 492 ? -7.732 3.716 37.013 1.00 73.50 492 LEU A CA 1
ATOM 3971 C C . LEU A 1 492 ? -8.179 4.264 35.641 1.00 73.50 492 LEU A C 1
ATOM 3973 O O . LEU A 1 492 ? -7.684 3.810 34.607 1.00 73.50 492 LEU A O 1
ATOM 3977 N N . LEU A 1 493 ? -9.064 5.267 35.596 1.00 76.81 493 LEU A N 1
ATOM 3978 C CA . LEU A 1 493 ? -9.459 6.007 34.390 1.00 76.81 493 LEU A CA 1
ATOM 3979 C C . LEU A 1 493 ? -8.337 6.982 33.955 1.00 76.81 493 LEU A C 1
ATOM 3981 O O . LEU A 1 493 ? -8.517 8.191 33.844 1.00 76.81 493 LEU A O 1
ATOM 3985 N N . ALA A 1 494 ? -7.148 6.438 33.684 1.00 67.88 494 ALA A N 1
ATOM 3986 C CA . ALA A 1 494 ? -5.878 7.144 33.455 1.00 67.88 494 ALA A CA 1
ATOM 3987 C C . ALA A 1 494 ? -5.770 7.931 32.126 1.00 67.88 494 ALA A C 1
ATOM 3989 O O . ALA A 1 494 ? -4.684 8.383 31.735 1.00 67.88 494 ALA A O 1
ATOM 3990 N N . LYS A 1 495 ? -6.869 8.026 31.378 1.00 75.44 495 LYS A N 1
ATOM 3991 C CA . LYS A 1 495 ? -6.998 8.614 30.038 1.00 75.44 495 LYS A CA 1
ATOM 3992 C C . LYS A 1 495 ? -8.449 9.065 29.838 1.00 75.44 495 LYS A C 1
ATOM 3994 O O . LYS A 1 495 ? -9.306 8.666 30.626 1.00 75.44 495 LYS A O 1
ATOM 3999 N N . PRO A 1 496 ? -8.755 9.836 28.781 1.00 81.00 496 PRO A N 1
ATOM 4000 C CA . PRO A 1 496 ? -10.126 10.240 28.542 1.00 81.00 496 PRO A CA 1
ATOM 4001 C C . PRO A 1 496 ? -11.072 9.036 28.415 1.00 81.00 496 PRO A C 1
ATOM 4003 O O . PRO A 1 496 ? -10.758 8.089 27.687 1.00 81.00 496 PRO A O 1
ATOM 4006 N N . TYR A 1 497 ? -12.202 9.081 29.113 1.00 85.56 497 TYR A N 1
ATOM 4007 C CA . TYR A 1 497 ? -13.089 7.937 29.331 1.00 85.56 497 TYR A CA 1
ATOM 4008 C C . TYR A 1 497 ? -14.543 8.245 28.958 1.00 85.56 497 TYR A C 1
ATOM 4010 O O . TYR A 1 497 ? -14.918 9.404 28.751 1.00 85.56 497 TYR A O 1
ATOM 4018 N N . VAL A 1 498 ? -15.346 7.185 28.859 1.00 87.00 498 VAL A N 1
ATOM 4019 C CA . VAL A 1 498 ? -16.803 7.257 28.699 1.00 87.00 498 VAL A CA 1
ATOM 4020 C C . VAL A 1 498 ? -17.457 6.930 30.036 1.00 87.00 498 VAL A C 1
ATOM 4022 O O . VAL A 1 498 ? -17.199 5.875 30.614 1.00 87.00 498 VAL A O 1
ATOM 4025 N N . LEU A 1 499 ? -18.296 7.832 30.531 1.00 86.56 499 LEU A N 1
ATOM 4026 C CA . LEU A 1 499 ? -19.114 7.589 31.710 1.00 86.56 499 LEU A CA 1
ATOM 4027 C C . LEU A 1 499 ? -20.381 6.842 31.286 1.00 86.56 499 LEU A C 1
ATOM 4029 O O . LEU A 1 499 ? -21.037 7.236 30.323 1.00 86.56 499 LEU A O 1
ATOM 4033 N N . ILE A 1 500 ? -20.710 5.769 31.993 1.00 83.00 500 ILE A N 1
ATOM 4034 C CA . ILE A 1 500 ? -22.031 5.138 31.943 1.00 83.00 500 ILE A CA 1
ATOM 4035 C C . ILE A 1 500 ? -22.721 5.513 33.239 1.00 83.00 500 ILE A C 1
ATOM 4037 O O . ILE A 1 500 ? -22.095 5.362 34.284 1.00 83.00 500 ILE A O 1
ATOM 4041 N N . GLU A 1 501 ? -23.971 5.960 33.163 1.00 76.25 501 GLU A N 1
ATOM 4042 C CA . GLU A 1 501 ? -24.785 6.134 34.358 1.00 76.25 501 GLU A CA 1
ATOM 4043 C C . GLU A 1 501 ? -26.273 5.890 34.078 1.00 76.25 501 GLU A C 1
ATOM 4045 O O . GLU A 1 501 ? -26.755 6.079 32.958 1.00 76.25 501 GLU A O 1
ATOM 4050 N N . ASP A 1 502 ? -26.999 5.437 35.097 1.00 70.38 502 ASP A N 1
ATOM 4051 C CA . ASP A 1 502 ? -28.450 5.223 35.047 1.00 70.38 502 ASP A CA 1
ATOM 4052 C C . ASP A 1 502 ? -29.251 6.537 35.106 1.00 70.38 502 ASP A C 1
ATOM 4054 O O . ASP A 1 502 ? -30.351 6.608 34.563 1.00 70.38 502 ASP A O 1
ATOM 4058 N N . GLY A 1 503 ? -28.676 7.591 35.691 1.00 62.50 503 GLY A N 1
ATOM 4059 C CA . GLY A 1 503 ? -29.267 8.920 35.806 1.00 62.50 503 GLY A CA 1
ATOM 4060 C C . GLY A 1 503 ? -30.193 9.104 37.012 1.00 62.50 503 GLY A C 1
ATOM 4061 O O . GLY A 1 503 ? -30.849 10.142 37.089 1.00 62.50 503 GLY A O 1
ATOM 4062 N N . TYR A 1 504 ? -30.260 8.158 37.957 1.00 59.56 504 TYR A N 1
ATOM 4063 C CA . TYR A 1 504 ? -31.130 8.262 39.137 1.00 59.56 504 TYR A CA 1
ATOM 4064 C C . TYR A 1 504 ? -30.428 8.977 40.304 1.00 59.56 504 TYR A C 1
ATOM 4066 O O . TYR A 1 504 ? -29.386 8.542 40.784 1.00 59.56 504 TYR A O 1
ATOM 4074 N N . GLY A 1 505 ? -30.998 10.097 40.771 1.00 52.34 505 GLY A N 1
ATOM 4075 C CA . GLY A 1 505 ? -30.653 10.785 42.031 1.00 52.34 505 GLY A CA 1
ATOM 4076 C C . GLY A 1 505 ? -29.296 11.508 42.103 1.00 52.34 505 GLY A C 1
ATOM 4077 O O . GLY A 1 505 ? -29.199 12.566 42.726 1.00 52.34 505 GLY A O 1
ATOM 4078 N N . ASN A 1 506 ? -28.257 11.005 41.431 1.00 56.84 506 ASN A N 1
ATOM 4079 C CA . ASN A 1 506 ? -26.887 11.521 41.540 1.00 56.84 506 ASN A CA 1
ATOM 4080 C C . ASN A 1 506 ? -26.713 12.945 40.985 1.00 56.84 506 ASN A C 1
ATOM 4082 O O . ASN A 1 506 ? -25.828 13.670 41.432 1.00 56.84 506 ASN A O 1
ATOM 4086 N N . TYR A 1 507 ? -27.560 13.360 40.040 1.00 61.50 507 TYR A N 1
ATOM 4087 C CA . TYR A 1 507 ? -27.543 14.704 39.452 1.00 61.50 507 TYR A CA 1
ATOM 4088 C C . TYR A 1 507 ? -28.438 15.719 40.180 1.00 61.50 507 TYR A C 1
ATOM 4090 O O . TYR A 1 507 ? -28.274 16.916 39.955 1.00 61.50 507 TYR A O 1
ATOM 4098 N N . ALA A 1 508 ? -29.358 15.254 41.035 1.00 52.38 508 ALA A N 1
ATOM 4099 C CA . ALA A 1 508 ? -30.317 16.098 41.754 1.00 52.38 508 ALA A CA 1
ATOM 4100 C C . ALA A 1 508 ? -29.713 16.729 43.021 1.00 52.38 508 ALA A C 1
ATOM 4102 O O . ALA A 1 508 ? -30.033 17.859 43.372 1.00 52.38 508 ALA A O 1
ATOM 4103 N N . ASN A 1 509 ? -28.788 16.023 43.675 1.00 51.31 509 ASN A N 1
ATOM 4104 C CA . ASN A 1 509 ? -27.954 16.569 44.742 1.00 51.31 509 ASN A CA 1
ATOM 4105 C C . ASN A 1 509 ? -26.607 17.000 44.135 1.00 51.31 509 ASN A C 1
ATOM 4107 O O . ASN A 1 509 ? -26.116 16.322 43.242 1.00 51.31 509 ASN A O 1
ATOM 4111 N N . LEU A 1 510 ? -26.008 18.104 44.601 1.00 50.22 510 LEU A N 1
ATOM 4112 C CA . LEU A 1 510 ? -24.786 18.779 44.094 1.00 50.22 510 LEU A CA 1
ATOM 4113 C C . LEU A 1 510 ? -23.469 17.942 44.080 1.00 50.22 510 LEU A C 1
ATOM 4115 O O . LEU A 1 510 ? -22.375 18.466 44.281 1.00 50.22 510 LEU A O 1
ATOM 4119 N N . GLY A 1 511 ? -23.533 16.643 43.794 1.00 51.84 511 GLY A N 1
ATOM 4120 C CA . GLY A 1 511 ? -22.412 15.717 43.707 1.00 51.84 511 GLY A CA 1
ATOM 4121 C C . GLY A 1 511 ? -21.960 15.169 45.067 1.00 51.84 511 GLY A C 1
ATOM 4122 O O . GLY A 1 511 ? -22.299 15.707 46.123 1.00 51.84 511 GLY A O 1
ATOM 4123 N N . PRO A 1 512 ? -21.187 14.068 45.075 1.00 45.03 512 PRO A N 1
ATOM 4124 C CA . PRO A 1 512 ? -20.667 13.489 46.307 1.00 45.03 512 PRO A CA 1
ATOM 4125 C C . PRO A 1 512 ? -19.722 14.475 47.013 1.00 45.03 512 PRO A C 1
ATOM 4127 O O . PRO A 1 512 ? -18.680 14.845 46.468 1.00 45.03 512 PRO A O 1
ATOM 4130 N N . LYS A 1 513 ? -20.048 14.863 48.254 1.00 45.00 513 LYS A N 1
ATOM 4131 C CA . LYS A 1 513 ? -19.143 15.600 49.153 1.00 45.00 513 LYS A CA 1
ATOM 4132 C C . LYS A 1 513 ? -17.960 14.692 49.522 1.00 45.00 513 LYS A C 1
ATOM 4134 O O . LYS A 1 513 ? -18.046 13.917 50.469 1.00 45.00 513 LYS A O 1
ATOM 4139 N N . ARG A 1 514 ? -16.856 14.730 48.766 1.00 52.12 514 ARG A N 1
ATOM 4140 C CA . ARG A 1 514 ? -15.601 14.064 49.170 1.00 52.12 514 ARG A CA 1
ATOM 4141 C C . ARG A 1 514 ? -14.797 14.984 50.094 1.00 52.12 514 ARG A C 1
ATOM 4143 O O . ARG A 1 514 ? -14.756 16.191 49.878 1.00 52.12 514 ARG A O 1
ATOM 4150 N N . GLY A 1 515 ? -14.164 14.406 51.118 1.00 49.16 515 GLY A N 1
ATOM 4151 C CA . GLY A 1 515 ? -13.387 15.145 52.120 1.00 49.16 515 GLY A CA 1
ATOM 4152 C C . GLY A 1 515 ? -12.246 15.977 51.521 1.00 49.16 515 GLY A C 1
ATOM 4153 O O . GLY A 1 515 ? -11.643 15.601 50.513 1.00 49.16 515 GLY A O 1
ATOM 4154 N N . VAL A 1 516 ? -11.937 17.097 52.181 1.00 46.97 516 VAL A N 1
ATOM 4155 C CA . VAL A 1 516 ? -10.997 18.154 51.752 1.00 46.97 516 VAL A CA 1
ATOM 4156 C C . VAL A 1 516 ? -9.651 17.600 51.263 1.00 46.97 516 VAL A C 1
ATOM 4158 O O . VAL A 1 516 ? -9.170 17.995 50.203 1.00 46.97 516 VAL A O 1
ATOM 4161 N N . ILE A 1 517 ? -9.090 16.602 51.949 1.00 48.66 517 ILE A N 1
ATOM 4162 C CA . ILE A 1 517 ? -7.796 15.983 51.607 1.00 48.66 517 ILE A CA 1
ATOM 4163 C C . ILE A 1 517 ? -7.796 15.384 50.188 1.00 48.66 517 ILE A C 1
ATOM 4165 O O . ILE A 1 517 ? -6.823 15.526 49.447 1.00 48.66 517 ILE A O 1
ATOM 4169 N N . TYR A 1 518 ? -8.901 14.768 49.759 1.00 50.09 518 TYR A N 1
ATOM 4170 C CA . TYR A 1 518 ? -8.990 14.153 48.431 1.00 50.09 518 TYR A CA 1
ATOM 4171 C C . TYR A 1 518 ? -9.062 15.199 47.312 1.00 50.09 518 TYR A C 1
ATOM 4173 O O . TYR A 1 518 ? -8.486 15.001 46.242 1.00 50.09 518 TYR A O 1
ATOM 4181 N N . SER A 1 519 ? -9.725 16.332 47.574 1.00 52.19 519 SER A N 1
ATOM 4182 C CA . SER A 1 519 ? -9.808 17.461 46.636 1.00 52.19 519 SER A CA 1
ATOM 4183 C C . SER A 1 519 ? -8.463 18.168 46.426 1.00 52.19 519 SER A C 1
ATOM 4185 O O . SER A 1 519 ? -8.195 18.671 45.335 1.00 52.19 519 SER A O 1
ATOM 4187 N N . ILE A 1 520 ? -7.592 18.152 47.443 1.00 48.44 520 ILE A N 1
ATOM 4188 C CA . ILE A 1 520 ? -6.256 18.761 47.393 1.00 48.44 520 ILE A CA 1
ATOM 4189 C C . ILE A 1 520 ? -5.290 17.895 46.572 1.00 48.44 520 ILE A C 1
ATOM 4191 O O . ILE A 1 520 ? -4.555 18.427 45.741 1.00 48.44 520 ILE A O 1
ATOM 4195 N N . ILE A 1 521 ? -5.318 16.569 46.754 1.00 50.66 521 ILE A N 1
ATOM 4196 C CA . ILE A 1 521 ? -4.420 15.633 46.051 1.00 50.66 521 ILE A CA 1
ATOM 4197 C C . ILE A 1 521 ? -4.861 15.426 44.591 1.00 50.66 521 ILE A C 1
ATOM 4199 O O . ILE A 1 521 ? -4.035 15.420 43.681 1.00 50.66 521 ILE A O 1
ATOM 4203 N N . TYR A 1 522 ? -6.168 15.313 44.339 1.00 53.00 522 TYR A N 1
ATOM 4204 C CA . TYR A 1 522 ? -6.739 15.124 43.003 1.00 53.00 522 TYR A CA 1
ATOM 4205 C C . TYR A 1 522 ? -7.452 16.398 42.538 1.00 53.00 522 TYR A C 1
ATOM 4207 O O . TYR A 1 522 ? -8.662 16.411 42.319 1.00 53.00 522 TYR A O 1
ATOM 4215 N N . ARG A 1 523 ? -6.683 17.477 42.344 1.00 41.34 523 ARG A N 1
ATOM 4216 C CA . ARG A 1 523 ? -7.124 18.840 41.965 1.00 41.34 523 ARG A CA 1
ATOM 4217 C C . ARG A 1 523 ? -7.915 18.980 40.638 1.00 41.34 523 ARG A C 1
ATOM 4219 O O . ARG A 1 523 ? -8.019 20.082 40.110 1.00 41.34 523 ARG A O 1
ATOM 4226 N N . LYS A 1 524 ? -8.458 17.904 40.043 1.00 45.94 524 LYS A N 1
ATOM 4227 C CA . LYS A 1 524 ? -9.126 17.944 38.722 1.00 45.94 524 LYS A CA 1
ATOM 4228 C C . LYS A 1 524 ? -10.145 16.826 38.426 1.00 45.94 524 LYS A C 1
ATOM 4230 O O . LYS A 1 524 ? -10.262 16.396 37.280 1.00 45.94 524 LYS A O 1
ATOM 4235 N N . TRP A 1 525 ? -10.895 16.348 39.420 1.00 52.69 525 TRP A N 1
ATOM 4236 C CA . TRP A 1 525 ? -11.955 15.347 39.202 1.00 52.69 525 TRP A CA 1
ATOM 4237 C C . TRP A 1 525 ? -13.285 15.786 39.822 1.00 52.69 525 TRP A C 1
ATOM 4239 O O . TRP A 1 525 ? -13.669 15.343 40.899 1.00 52.69 525 TRP A O 1
ATOM 4249 N N . LEU A 1 526 ? -13.998 16.664 39.113 1.00 57.84 526 LEU A N 1
ATOM 4250 C CA . LEU A 1 526 ? -15.431 16.864 39.320 1.00 57.84 526 LEU A CA 1
ATOM 4251 C C . LEU A 1 526 ? -16.128 15.576 38.837 1.00 57.84 526 LEU A C 1
ATOM 4253 O O . LEU A 1 526 ? -16.092 15.279 37.642 1.00 57.84 526 LEU A O 1
ATOM 4257 N N . GLY A 1 527 ? -16.655 14.762 39.754 1.00 68.69 527 GLY A N 1
ATOM 4258 C CA . GLY A 1 527 ? -17.345 13.511 39.410 1.00 68.69 527 GLY A CA 1
ATOM 4259 C C . GLY A 1 527 ? -18.648 13.742 38.634 1.00 68.69 527 GLY A C 1
ATOM 4260 O O . GLY A 1 527 ? -19.055 14.885 38.410 1.00 68.69 527 GLY A O 1
ATOM 4261 N N . LEU A 1 528 ? -19.320 12.655 38.250 1.00 74.19 528 LEU A N 1
ATOM 4262 C CA . LEU A 1 528 ? -20.576 12.662 37.491 1.00 74.19 528 LEU A CA 1
ATOM 4263 C C . LEU A 1 528 ? -20.443 13.273 36.082 1.00 74.19 528 LEU A C 1
ATOM 4265 O O . LEU A 1 528 ? -21.372 13.879 35.554 1.00 74.19 528 LEU A O 1
ATOM 4269 N N . GLY A 1 529 ? -19.278 13.121 35.450 1.00 75.88 529 GLY A N 1
ATOM 4270 C CA . GLY A 1 529 ? -19.025 13.498 34.056 1.00 75.88 529 GLY A CA 1
ATOM 4271 C C . GLY A 1 529 ? -18.540 14.936 33.850 1.00 75.88 529 GLY A C 1
ATOM 4272 O O . GLY A 1 529 ? -18.250 15.356 32.723 1.00 75.88 529 GLY A O 1
ATOM 4273 N N . ARG A 1 530 ? -18.370 15.685 34.941 1.00 77.56 530 ARG A N 1
ATOM 4274 C CA . ARG A 1 530 ? -17.855 17.063 34.935 1.00 77.56 530 ARG A CA 1
ATOM 4275 C C . ARG A 1 530 ? -16.342 17.141 34.732 1.00 77.56 530 ARG A C 1
ATOM 4277 O O . ARG A 1 530 ? -15.821 18.182 34.342 1.00 77.56 530 ARG A O 1
ATOM 4284 N N . SER A 1 531 ? -15.625 16.034 34.916 1.00 76.56 531 SER A N 1
ATOM 4285 C CA . SER A 1 531 ? -14.195 15.941 34.620 1.00 76.56 531 SER A CA 1
ATOM 4286 C C . SER A 1 531 ? -13.893 16.297 33.159 1.00 76.56 531 SER A C 1
ATOM 4288 O O . SER A 1 531 ? -14.591 15.872 32.232 1.00 76.56 531 SER A O 1
ATOM 4290 N N . VAL A 1 532 ? -12.793 17.022 32.936 1.00 73.81 532 VAL A N 1
ATOM 4291 C CA . VAL A 1 532 ? -12.247 17.306 31.594 1.00 73.81 532 VAL A CA 1
ATOM 4292 C C . VAL A 1 532 ? -11.809 16.037 30.857 1.00 73.81 532 VAL A C 1
ATOM 4294 O O . VAL A 1 532 ? -11.704 16.035 29.634 1.00 73.81 532 VAL A O 1
ATOM 4297 N N . PHE A 1 533 ? -11.575 14.944 31.588 1.00 79.00 533 PHE A N 1
ATOM 4298 C CA . PHE A 1 533 ? -11.245 13.644 31.010 1.00 79.00 533 PHE A CA 1
ATOM 4299 C C . PHE A 1 533 ? -12.491 12.844 30.597 1.00 79.00 533 PHE A C 1
ATOM 4301 O O . PHE A 1 533 ? -12.367 11.913 29.803 1.00 79.00 533 PHE A O 1
ATOM 4308 N N . CYS A 1 534 ? -13.691 13.200 31.064 1.00 83.62 534 CYS A N 1
ATOM 4309 C CA . CYS A 1 534 ? -14.918 12.577 30.574 1.00 83.62 534 CYS A CA 1
ATOM 4310 C C . CYS A 1 534 ? -15.239 13.114 29.171 1.00 83.62 534 CYS A C 1
ATOM 4312 O O . CYS A 1 534 ? -15.540 14.299 29.006 1.00 83.62 534 CYS A O 1
ATOM 4314 N N . LYS A 1 535 ? -15.152 12.244 28.156 1.00 87.31 535 LYS A N 1
ATOM 4315 C CA . LYS A 1 535 ? -15.437 12.581 26.749 1.00 87.31 535 LYS A CA 1
ATOM 4316 C C . LYS A 1 535 ? -16.920 12.538 26.424 1.00 87.31 535 LYS A C 1
ATOM 4318 O O . LYS A 1 535 ? -17.380 13.280 25.564 1.00 87.31 535 LYS A O 1
ATOM 4323 N N . LYS A 1 536 ? -17.618 11.585 27.033 1.00 88.12 536 LYS A N 1
ATOM 4324 C CA . LYS A 1 536 ? -18.987 11.222 26.697 1.00 88.12 536 LYS A CA 1
ATOM 4325 C C . LYS A 1 536 ? -19.648 10.600 27.916 1.00 88.12 536 LYS A C 1
ATOM 4327 O O . LYS A 1 536 ? -19.015 9.803 28.604 1.00 88.12 536 LYS A O 1
ATOM 4332 N N . ILE A 1 537 ? -20.909 10.937 28.136 1.00 86.50 537 ILE A N 1
ATOM 4333 C CA . ILE A 1 537 ? -21.752 10.390 29.196 1.00 86.50 537 ILE A CA 1
ATOM 4334 C C . ILE A 1 537 ? -22.900 9.658 28.507 1.00 86.50 537 ILE A C 1
ATOM 4336 O O . ILE A 1 537 ? -23.597 10.244 27.684 1.00 86.50 537 ILE A O 1
ATOM 4340 N N . ILE A 1 538 ? -23.068 8.372 28.785 1.00 84.81 538 ILE A N 1
ATOM 4341 C CA . ILE A 1 538 ? -24.172 7.568 28.266 1.00 84.81 538 ILE A CA 1
ATOM 4342 C C . ILE A 1 538 ? -25.214 7.448 29.370 1.00 84.81 538 ILE A C 1
ATOM 4344 O O . ILE A 1 538 ? -24.920 6.860 30.409 1.00 84.81 538 ILE A O 1
ATOM 4348 N N . LEU A 1 539 ? -26.408 7.986 29.114 1.00 80.19 539 LEU A N 1
ATOM 4349 C CA . LEU A 1 539 ? -27.551 7.944 30.029 1.00 80.19 539 LEU A CA 1
ATOM 4350 C C . LEU A 1 539 ? -28.710 7.160 29.415 1.00 80.19 539 LEU A C 1
ATOM 4352 O O . LEU A 1 539 ? -28.848 7.109 28.192 1.00 80.19 539 LEU A O 1
ATOM 4356 N N . THR A 1 540 ? -29.571 6.601 30.263 1.00 71.12 540 THR A N 1
ATOM 4357 C CA . THR A 1 540 ? -30.799 5.895 29.850 1.00 71.12 540 THR A CA 1
ATOM 4358 C C . THR A 1 540 ? -31.954 6.836 29.484 1.00 71.12 540 THR A C 1
ATOM 4360 O O . THR A 1 540 ? -32.886 6.409 28.812 1.00 71.12 540 THR A O 1
ATOM 4363 N N . GLY A 1 541 ? -31.883 8.118 29.874 1.00 64.69 541 GLY A N 1
ATOM 4364 C CA . GLY A 1 541 ? -32.809 9.173 29.432 1.00 64.69 541 GLY A CA 1
ATOM 4365 C C . GLY A 1 541 ? -34.005 9.474 30.332 1.00 64.69 541 GLY A C 1
ATOM 4366 O O . GLY A 1 541 ? -34.911 10.162 29.880 1.00 64.69 541 GLY A O 1
ATOM 4367 N N . ARG A 1 542 ? -34.029 8.980 31.576 1.00 60.09 542 ARG A N 1
ATOM 4368 C CA . ARG A 1 542 ? -35.206 9.088 32.459 1.00 60.09 542 ARG A CA 1
ATOM 4369 C C . ARG A 1 542 ? -35.339 10.391 33.266 1.00 60.09 542 ARG A C 1
ATOM 4371 O O . ARG A 1 542 ? -36.417 10.644 33.776 1.00 60.09 542 ARG A O 1
ATOM 4378 N N . ASN A 1 543 ? -34.292 11.214 33.387 1.00 61.97 543 ASN A N 1
ATOM 4379 C CA . ASN A 1 543 ? -34.289 12.413 34.245 1.00 61.97 543 ASN A CA 1
ATOM 4380 C C . ASN A 1 543 ? -33.768 13.671 33.531 1.00 61.97 543 ASN A C 1
ATOM 4382 O O . ASN A 1 543 ? -33.086 13.583 32.507 1.00 61.97 543 ASN A O 1
ATOM 4386 N N . ILE A 1 544 ? -34.051 14.841 34.120 1.00 66.19 544 ILE A N 1
ATOM 4387 C CA . ILE A 1 544 ? -33.549 16.149 33.673 1.00 66.19 544 ILE A CA 1
ATOM 4388 C C . ILE A 1 544 ? -32.018 16.170 33.763 1.00 66.19 544 ILE A C 1
ATOM 4390 O O . ILE A 1 544 ? -31.430 15.914 34.815 1.00 66.19 544 ILE A O 1
ATOM 4394 N N . ILE A 1 545 ? -31.370 16.489 32.644 1.00 74.25 545 ILE A N 1
ATOM 4395 C CA . ILE A 1 545 ? -29.912 16.550 32.535 1.00 74.25 545 ILE A CA 1
ATOM 4396 C C . ILE A 1 545 ? -29.438 17.962 32.915 1.00 74.25 545 ILE A C 1
ATOM 4398 O O . ILE A 1 545 ? -29.920 18.931 32.323 1.00 74.25 545 ILE A O 1
ATOM 4402 N N . PRO A 1 546 ? -28.469 18.111 33.837 1.00 75.25 546 PRO A N 1
ATOM 4403 C CA . PRO A 1 546 ? -27.864 19.405 34.134 1.00 75.25 546 PRO A CA 1
ATOM 4404 C C . PRO A 1 546 ? -27.245 20.066 32.894 1.00 75.25 546 PRO A C 1
ATOM 4406 O O . PRO A 1 546 ? -26.561 19.417 32.094 1.00 75.25 546 PRO A O 1
ATOM 4409 N N . SER A 1 547 ? -27.448 21.376 32.746 1.00 78.06 547 SER A N 1
ATOM 4410 C CA . SER A 1 547 ? -27.001 22.144 31.575 1.00 78.06 547 SER A CA 1
ATOM 4411 C C . SER A 1 547 ? -25.481 22.120 31.373 1.00 78.06 547 SER A C 1
ATOM 4413 O O . SER A 1 547 ? -25.011 22.177 30.237 1.00 78.06 547 SER A O 1
ATOM 4415 N N . ASP A 1 548 ? -24.705 21.961 32.448 1.00 77.50 548 ASP A N 1
ATOM 4416 C CA . ASP A 1 548 ? -23.241 21.986 32.434 1.00 77.50 548 ASP A CA 1
ATOM 4417 C C . ASP A 1 548 ? -22.590 20.745 31.798 1.00 77.50 548 ASP A C 1
ATOM 4419 O O . ASP A 1 548 ? -21.434 20.806 31.373 1.00 77.50 548 ASP A O 1
ATOM 4423 N N . ILE A 1 549 ? -23.320 19.629 31.689 1.00 82.56 549 ILE A N 1
ATOM 4424 C CA . ILE A 1 549 ? -22.822 18.381 31.083 1.00 82.56 549 ILE A CA 1
ATOM 4425 C C . ILE A 1 549 ? -23.530 17.993 29.782 1.00 82.56 549 ILE A C 1
ATOM 4427 O O . ILE A 1 549 ? -23.110 17.035 29.129 1.00 82.56 549 ILE A O 1
ATOM 4431 N N . LEU A 1 550 ? -24.574 18.728 29.386 1.00 82.31 550 LEU A N 1
ATOM 4432 C CA . LEU A 1 550 ? -25.455 18.403 28.259 1.00 82.31 550 LEU A CA 1
ATOM 4433 C C . LEU A 1 550 ? -24.682 18.115 26.957 1.00 82.31 550 LEU A C 1
ATOM 4435 O O . LEU A 1 550 ? -25.006 17.185 26.226 1.00 82.31 550 LEU A O 1
ATOM 4439 N N . ASN A 1 551 ? -23.599 18.854 26.706 1.00 84.31 551 ASN A N 1
ATOM 4440 C CA . ASN A 1 551 ? -22.749 18.713 25.519 1.00 84.31 551 ASN A CA 1
ATOM 4441 C C . ASN A 1 551 ? -21.968 17.384 25.431 1.00 84.31 551 ASN A C 1
ATOM 4443 O O . ASN A 1 551 ? -21.477 17.038 24.357 1.00 84.31 551 ASN A O 1
ATOM 4447 N N . LYS A 1 552 ? -21.832 16.646 26.538 1.00 86.06 552 LYS A N 1
ATOM 4448 C CA . LYS A 1 552 ? -21.179 15.327 26.591 1.00 86.06 552 LYS A CA 1
ATOM 4449 C C . LYS A 1 552 ? -22.187 14.180 26.593 1.00 86.06 552 LYS A C 1
ATOM 4451 O O . LYS A 1 552 ? -21.777 13.028 26.426 1.00 86.06 552 LYS A O 1
ATOM 4456 N N . VAL A 1 553 ? -23.467 14.459 26.834 1.00 85.50 553 VAL A N 1
ATOM 4457 C CA . VAL A 1 553 ? -24.481 13.426 27.043 1.00 85.50 553 VAL A CA 1
ATOM 4458 C C . VAL A 1 553 ? -24.954 12.847 25.716 1.00 85.50 553 VAL A C 1
ATOM 4460 O O . VAL A 1 553 ? -25.260 13.554 24.761 1.00 85.50 553 VAL A O 1
ATOM 4463 N N . VAL A 1 554 ? -25.039 11.521 25.675 1.00 83.50 554 VAL A N 1
ATOM 4464 C CA . VAL A 1 554 ? -25.751 10.772 24.649 1.00 83.50 554 VAL A CA 1
ATOM 4465 C C . VAL A 1 554 ? -26.748 9.869 25.345 1.00 83.50 554 VAL A C 1
ATOM 4467 O O . VAL A 1 554 ? -26.372 8.932 26.051 1.00 83.50 554 VAL A O 1
ATOM 4470 N N . THR A 1 555 ? -28.020 10.149 25.109 1.00 77.88 555 THR A N 1
ATOM 4471 C CA . THR A 1 555 ? -29.115 9.347 25.631 1.00 77.88 555 THR A CA 1
ATOM 4472 C C . THR A 1 555 ? -29.292 8.105 24.768 1.00 77.88 555 THR A C 1
ATOM 4474 O O . THR A 1 555 ? -29.517 8.198 23.561 1.00 77.88 555 THR A O 1
ATOM 4477 N N . ILE A 1 556 ? -29.156 6.936 25.382 1.00 75.62 556 ILE A N 1
ATOM 4478 C CA . ILE A 1 556 ? -29.427 5.640 24.768 1.00 75.62 556 ILE A CA 1
ATOM 4479 C C . ILE A 1 556 ? -30.534 5.007 25.611 1.00 75.62 556 ILE A C 1
ATOM 4481 O O . ILE A 1 556 ? -30.235 4.457 26.671 1.00 75.62 556 ILE A O 1
ATOM 4485 N N . PRO A 1 557 ? -31.808 5.114 25.197 1.00 69.12 557 PRO A N 1
ATOM 4486 C CA . PRO A 1 557 ? -32.889 4.495 25.942 1.00 69.12 557 PRO A CA 1
ATOM 4487 C C . PRO A 1 557 ? -32.761 2.974 25.916 1.00 69.12 557 PRO A C 1
ATOM 4489 O O . PRO A 1 557 ? -32.251 2.381 24.960 1.00 69.12 557 PRO A O 1
ATOM 4492 N N . ILE A 1 558 ? -33.289 2.340 26.960 1.00 64.75 558 ILE A N 1
ATOM 4493 C CA . ILE A 1 558 ? -33.371 0.879 27.088 1.00 64.75 558 ILE A CA 1
ATOM 4494 C C . ILE A 1 558 ? -34.213 0.273 25.939 1.00 64.75 558 ILE A C 1
ATOM 4496 O O . ILE A 1 558 ? -34.015 -0.874 25.573 1.00 64.75 558 ILE A O 1
ATOM 4500 N N . SER A 1 559 ? -35.058 1.044 25.250 1.00 60.19 559 SER A N 1
ATOM 4501 C CA . SER A 1 559 ? -35.794 0.572 24.064 1.00 60.19 559 SER A CA 1
ATOM 4502 C C . SER A 1 559 ? -34.917 0.285 22.833 1.00 60.19 559 SER A C 1
ATOM 4504 O O . SER A 1 559 ? -35.306 -0.486 21.961 1.00 60.19 559 SER A O 1
ATOM 4506 N N . ILE A 1 560 ? -33.681 0.808 22.748 1.00 61.91 560 ILE A N 1
ATOM 4507 C CA . ILE A 1 560 ? -32.743 0.464 21.651 1.00 61.91 560 ILE A CA 1
ATOM 4508 C C . ILE A 1 560 ? -32.389 -1.037 21.639 1.00 61.91 560 ILE A C 1
ATOM 4510 O O . ILE A 1 560 ? -31.872 -1.552 20.643 1.00 61.91 560 ILE A O 1
ATOM 4514 N N . LEU A 1 561 ? -32.681 -1.744 22.729 1.00 55.41 561 LEU A N 1
ATOM 4515 C CA . LEU A 1 561 ? -32.327 -3.135 22.976 1.00 55.41 561 LEU A CA 1
ATOM 4516 C C . LEU A 1 561 ? -33.136 -4.148 22.152 1.00 55.41 561 LEU A C 1
ATOM 4518 O O . LEU A 1 561 ? -32.685 -5.280 21.995 1.00 55.41 561 LEU A O 1
ATOM 4522 N N . GLU A 1 562 ? -34.234 -3.724 21.522 1.00 54.78 562 GLU A N 1
ATOM 4523 C CA . GLU A 1 562 ? -35.022 -4.534 20.577 1.00 54.78 562 GLU A CA 1
ATOM 4524 C C . GLU A 1 562 ? -34.297 -4.787 19.243 1.00 54.78 562 GLU A C 1
ATOM 4526 O O . GLU A 1 562 ? -34.730 -5.591 18.417 1.00 54.78 562 GLU A O 1
ATOM 4531 N N . ARG A 1 563 ? -33.156 -4.125 19.002 1.00 60.50 563 ARG A N 1
ATOM 4532 C CA . ARG A 1 563 ? -32.406 -4.301 17.755 1.00 60.50 563 ARG A CA 1
ATOM 4533 C C . ARG A 1 563 ? -31.818 -5.722 17.650 1.00 60.50 563 ARG A C 1
ATOM 4535 O O . ARG A 1 563 ? -31.138 -6.169 18.579 1.00 60.50 563 ARG A O 1
ATOM 4542 N N . PRO A 1 564 ? -31.903 -6.387 16.479 1.00 54.88 564 PRO A N 1
ATOM 4543 C CA . PRO A 1 564 ? -31.458 -7.778 16.301 1.00 54.88 564 PRO A CA 1
ATOM 4544 C C . PRO A 1 564 ? -29.996 -8.059 16.698 1.00 54.88 564 PRO A C 1
ATOM 4546 O O . PRO A 1 564 ? -29.654 -9.151 17.151 1.00 54.88 564 PRO A O 1
ATOM 4549 N N . TYR A 1 565 ? -29.097 -7.075 16.555 1.00 57.88 565 TYR A N 1
ATOM 4550 C CA . TYR A 1 565 ? -27.688 -7.239 16.940 1.00 57.88 565 TYR A CA 1
ATOM 4551 C C . TYR A 1 565 ? -27.471 -7.246 18.463 1.00 57.88 565 TYR A C 1
ATOM 4553 O O . TYR A 1 565 ? -26.470 -7.798 18.929 1.00 57.88 565 TYR A O 1
ATOM 4561 N N . ILE A 1 566 ? -28.382 -6.637 19.230 1.00 60.62 566 ILE A N 1
ATOM 4562 C CA . ILE A 1 566 ? -28.344 -6.599 20.695 1.00 60.62 566 ILE A CA 1
ATOM 4563 C C . ILE A 1 566 ? -28.946 -7.881 21.275 1.00 60.62 566 ILE A C 1
ATOM 4565 O O . ILE A 1 566 ? -28.370 -8.428 22.213 1.00 60.62 566 ILE A O 1
ATOM 4569 N N . GLN A 1 567 ? -29.983 -8.447 20.648 1.00 59.25 567 GLN A N 1
ATOM 4570 C CA . GLN A 1 567 ? -30.593 -9.721 21.064 1.00 59.25 567 GLN A CA 1
ATOM 4571 C C . GLN A 1 567 ? -29.582 -10.883 21.150 1.00 59.25 567 GLN A C 1
ATOM 4573 O O . GLN A 1 567 ? -29.635 -11.693 22.075 1.00 59.25 567 GLN A O 1
ATOM 4578 N N . ARG A 1 568 ? -28.566 -10.933 20.270 1.00 60.25 568 ARG A N 1
ATOM 4579 C CA . ARG A 1 568 ? -27.471 -11.928 20.373 1.00 60.25 568 ARG A CA 1
ATOM 4580 C C . ARG A 1 568 ? -26.648 -11.812 21.665 1.00 60.25 568 ARG A C 1
ATOM 4582 O O . ARG A 1 568 ? -26.020 -12.789 22.070 1.00 60.25 568 ARG A O 1
ATOM 4589 N N . ARG A 1 569 ? -26.599 -10.632 22.294 1.00 66.44 569 ARG A N 1
ATOM 4590 C CA . ARG A 1 569 ? -25.881 -10.393 23.560 1.00 66.44 569 ARG A CA 1
ATOM 4591 C C . ARG A 1 569 ? -26.726 -10.771 24.779 1.00 66.44 569 ARG A C 1
ATOM 4593 O O . ARG A 1 569 ? -26.140 -11.158 25.788 1.00 66.44 569 ARG A O 1
ATOM 4600 N N . SER A 1 570 ? -28.055 -10.763 24.661 1.00 63.84 570 SER A N 1
ATOM 4601 C CA . SER A 1 570 ? -28.984 -11.160 25.728 1.00 63.84 570 SER A CA 1
ATOM 4602 C C . SER A 1 570 ? -28.792 -12.611 26.178 1.00 63.84 570 SER A C 1
ATOM 4604 O O . SER A 1 570 ? -28.763 -12.866 27.374 1.00 63.84 570 SER A O 1
ATOM 4606 N N . CYS A 1 571 ? -28.491 -13.545 25.266 1.00 68.12 571 CYS A N 1
ATOM 4607 C CA . CYS A 1 571 ? -28.213 -14.951 25.612 1.00 68.12 571 CYS A CA 1
ATOM 4608 C C . CYS A 1 571 ? -27.080 -15.116 26.650 1.00 68.12 571 CYS A C 1
ATOM 4610 O O . CYS A 1 571 ? -27.101 -16.017 27.486 1.00 68.12 571 CYS A O 1
ATOM 4612 N N . ILE A 1 572 ? -26.079 -14.234 26.631 1.00 74.06 572 ILE A N 1
ATOM 4613 C CA . ILE A 1 572 ? -24.951 -14.291 27.573 1.00 74.06 572 ILE A CA 1
ATOM 4614 C C . ILE A 1 572 ? -25.361 -13.773 28.945 1.00 74.06 572 ILE A C 1
ATOM 4616 O O . ILE A 1 572 ? -24.894 -14.288 29.956 1.00 74.06 572 ILE A O 1
ATOM 4620 N N . ILE A 1 573 ? -26.249 -12.785 28.973 1.00 78.62 573 ILE A N 1
ATOM 4621 C CA . ILE A 1 573 ? -26.836 -12.252 30.201 1.00 78.62 573 ILE A CA 1
ATOM 4622 C C . ILE A 1 573 ? -27.728 -13.329 30.829 1.00 78.62 573 ILE A C 1
ATOM 4624 O O . ILE A 1 573 ? -27.576 -13.621 32.011 1.00 78.62 573 ILE A O 1
ATOM 4628 N N . SER A 1 574 ? -28.546 -14.023 30.031 1.00 76.81 574 SER A N 1
ATOM 4629 C CA . SER A 1 574 ? -29.330 -15.176 30.492 1.00 76.81 574 SER A CA 1
ATOM 4630 C C . SER A 1 574 ? -28.438 -16.278 31.075 1.00 76.81 574 SER A C 1
ATOM 4632 O O . SER A 1 574 ? -28.710 -16.772 32.167 1.00 76.81 574 SER A O 1
ATOM 4634 N N . LYS A 1 575 ? -27.301 -16.598 30.435 1.00 80.06 575 LYS A N 1
ATOM 4635 C CA . LYS A 1 575 ? -26.304 -17.543 30.983 1.00 80.06 575 LYS A CA 1
ATOM 4636 C C . LYS A 1 575 ? -25.624 -17.043 32.261 1.00 80.06 575 LYS A C 1
ATOM 4638 O O . LYS A 1 575 ? -25.352 -17.845 33.151 1.00 80.06 575 LYS A O 1
ATOM 4643 N N . LEU A 1 576 ? -25.341 -15.742 32.365 1.00 83.88 576 LEU A N 1
ATOM 4644 C CA . LEU A 1 576 ? -24.748 -15.136 33.561 1.00 83.88 576 LEU A CA 1
ATOM 4645 C C . LEU A 1 576 ? -25.667 -15.306 34.771 1.00 83.88 576 LEU A C 1
ATOM 4647 O O . LEU A 1 576 ? -25.198 -15.616 35.864 1.00 83.88 576 LEU A O 1
ATOM 4651 N N . PHE A 1 577 ? -26.972 -15.153 34.583 1.00 83.00 577 PHE A N 1
ATOM 4652 C CA . PHE A 1 577 ? -27.931 -15.326 35.668 1.00 83.00 577 PHE A CA 1
ATOM 4653 C C . PHE A 1 577 ? -28.395 -16.777 35.835 1.00 83.00 577 PHE A C 1
ATOM 4655 O O . PHE A 1 577 ? -28.734 -17.162 36.948 1.00 83.00 577 PHE A O 1
ATOM 4662 N N . GLY A 1 578 ? -28.220 -17.630 34.823 1.00 74.50 578 GLY A N 1
ATOM 4663 C CA . GLY A 1 578 ? -28.674 -19.023 34.853 1.00 74.50 578 GLY A CA 1
ATOM 4664 C C . GLY A 1 578 ? -30.186 -19.111 34.679 1.00 74.50 578 GLY A C 1
ATOM 4665 O O . GLY A 1 578 ? -30.844 -19.836 35.411 1.00 74.50 578 GLY A O 1
ATOM 4666 N N . VAL A 1 579 ? -30.720 -18.299 33.768 1.00 71.19 579 VAL A N 1
ATOM 4667 C CA . VAL A 1 579 ? -32.156 -18.167 33.550 1.00 71.19 579 VAL A CA 1
ATOM 4668 C C . VAL A 1 579 ? -32.697 -19.322 32.725 1.00 71.19 579 VAL A C 1
ATOM 4670 O O . VAL A 1 579 ? -32.183 -19.600 31.639 1.00 71.19 579 VAL A O 1
ATOM 4673 N N . ASP A 1 580 ? -33.766 -19.928 33.233 1.00 70.75 580 ASP A N 1
ATOM 4674 C CA . ASP A 1 580 ? -34.629 -20.816 32.473 1.00 70.75 580 ASP A CA 1
ATOM 4675 C C . ASP A 1 580 ? -35.713 -19.998 31.756 1.00 70.75 580 ASP A C 1
ATOM 4677 O O . ASP A 1 580 ? -36.490 -19.275 32.382 1.00 70.75 580 ASP A O 1
ATOM 4681 N N . HIS A 1 581 ? -35.737 -20.069 30.427 1.00 68.88 581 HIS A N 1
ATOM 4682 C CA . HIS A 1 581 ? -36.654 -19.272 29.615 1.00 68.88 581 HIS A CA 1
ATOM 4683 C C . HIS A 1 581 ? -38.097 -19.790 29.659 1.00 68.88 581 HIS A C 1
ATOM 4685 O O . HIS A 1 581 ? -38.999 -19.015 29.354 1.00 68.88 581 HIS A O 1
ATOM 4691 N N . THR A 1 582 ? -38.327 -21.038 30.080 1.00 67.12 582 THR A N 1
ATOM 4692 C CA . THR A 1 582 ? -39.677 -21.620 30.209 1.00 67.12 582 THR A CA 1
ATOM 4693 C C . THR A 1 582 ? -40.389 -21.217 31.502 1.00 67.12 582 THR A C 1
ATOM 4695 O O . THR A 1 582 ? -41.560 -21.526 31.694 1.00 67.12 582 THR A O 1
ATOM 4698 N N . LEU A 1 583 ? -39.705 -20.504 32.404 1.00 66.94 583 LEU A N 1
ATOM 4699 C CA . LEU A 1 583 ? -40.205 -20.201 33.749 1.00 66.94 583 LEU A CA 1
ATOM 4700 C C . LEU A 1 583 ? -41.383 -19.207 33.775 1.00 66.94 583 LEU A C 1
ATOM 4702 O O . LEU A 1 583 ? -41.998 -19.021 34.821 1.00 66.94 583 LEU A O 1
ATOM 4706 N N . LEU A 1 584 ? -41.686 -18.540 32.655 1.00 71.12 584 LEU A N 1
ATOM 4707 C CA . LEU A 1 584 ? -42.648 -17.434 32.602 1.00 71.12 584 LEU A CA 1
ATOM 4708 C C . LEU A 1 584 ? -43.905 -17.687 31.779 1.00 71.12 584 LEU A C 1
ATOM 4710 O O . LEU A 1 584 ? -44.788 -16.833 31.794 1.00 71.12 584 LEU A O 1
ATOM 4714 N N . ASP A 1 585 ? -44.019 -18.821 31.092 1.00 73.62 585 ASP A N 1
ATOM 4715 C CA . ASP A 1 585 ? -45.127 -19.048 30.153 1.00 73.62 585 ASP A CA 1
ATOM 4716 C C . ASP A 1 585 ? -46.509 -19.038 30.839 1.00 73.62 585 ASP A C 1
ATOM 4718 O O . ASP A 1 585 ? -47.513 -18.764 30.188 1.00 73.62 585 ASP A O 1
ATOM 4722 N N . ASN A 1 586 ? -46.548 -19.237 32.165 1.00 79.44 586 ASN A N 1
ATOM 4723 C CA . ASN A 1 586 ? -47.759 -19.218 32.994 1.00 79.44 586 ASN A CA 1
ATOM 4724 C C . ASN A 1 586 ? -47.723 -18.190 34.147 1.00 79.44 586 ASN A C 1
ATOM 4726 O O . ASN A 1 586 ? -48.513 -18.275 35.092 1.00 79.44 586 ASN A O 1
ATOM 4730 N N . VAL A 1 587 ? -46.789 -17.234 34.131 1.00 84.69 587 VAL A N 1
ATOM 4731 C CA . VAL A 1 587 ? -46.727 -16.186 35.164 1.00 84.69 587 VAL A CA 1
ATOM 4732 C C . VAL A 1 587 ? -47.715 -15.073 34.822 1.00 84.69 587 VAL A C 1
ATOM 4734 O O . VAL A 1 587 ? -47.767 -14.609 33.689 1.00 84.69 587 VAL A O 1
ATOM 4737 N N . LYS A 1 588 ? -48.493 -14.618 35.809 1.00 83.50 588 LYS A N 1
ATOM 4738 C CA . LYS A 1 588 ? -49.452 -13.505 35.654 1.00 83.50 588 LYS A CA 1
ATOM 4739 C C . LYS A 1 588 ? -48.939 -12.193 36.233 1.00 83.50 588 LYS A C 1
ATOM 4741 O O . LYS A 1 588 ? -49.090 -11.134 35.620 1.00 83.50 588 LYS A O 1
ATOM 4746 N N . PHE A 1 589 ? -48.355 -12.267 37.427 1.00 85.31 589 PHE A N 1
ATOM 4747 C CA . PHE A 1 589 ? -47.926 -11.100 38.189 1.00 85.31 589 PHE A CA 1
ATOM 4748 C C . PHE A 1 589 ? -46.457 -11.205 38.580 1.00 85.31 589 PHE A C 1
ATOM 4750 O O . PHE A 1 589 ? -45.970 -12.288 38.913 1.00 85.31 589 PHE A O 1
ATOM 4757 N N . VAL A 1 590 ? -45.782 -10.056 38.618 1.00 87.81 590 VAL A N 1
ATOM 4758 C CA . VAL A 1 590 ? -44.456 -9.914 39.225 1.00 87.81 590 VAL A CA 1
ATOM 4759 C C . VAL A 1 590 ? -44.577 -9.027 40.453 1.00 87.81 590 VAL A C 1
ATOM 4761 O O . VAL A 1 590 ? -44.968 -7.867 40.346 1.00 87.81 590 VAL A O 1
ATOM 4764 N N . ILE A 1 591 ? -44.233 -9.555 41.624 1.00 89.12 591 ILE A N 1
ATOM 4765 C CA . ILE A 1 591 ? -44.201 -8.789 42.871 1.00 89.12 591 ILE A CA 1
ATOM 4766 C C . ILE A 1 591 ? -42.760 -8.374 43.144 1.00 89.12 591 ILE A C 1
ATOM 4768 O O . ILE A 1 591 ? -41.881 -9.220 43.312 1.00 89.12 591 ILE A O 1
ATOM 4772 N N . TYR A 1 592 ? -42.520 -7.070 43.235 1.00 88.69 592 TYR A N 1
ATOM 4773 C CA . TYR A 1 592 ? -41.215 -6.526 43.592 1.00 88.69 592 TYR A CA 1
ATOM 4774 C C . TYR A 1 592 ? -41.169 -6.166 45.069 1.00 88.69 592 TYR A C 1
ATOM 4776 O O . TYR A 1 592 ? -41.963 -5.340 45.534 1.00 88.69 592 TYR A O 1
ATOM 4784 N N . THR A 1 593 ? -40.208 -6.740 45.795 1.00 89.69 593 THR A N 1
ATOM 4785 C CA . THR A 1 593 ? -39.981 -6.350 47.191 1.00 89.69 593 THR A CA 1
ATOM 4786 C C . THR A 1 593 ? -39.180 -5.053 47.285 1.00 89.69 593 THR A C 1
ATOM 4788 O O . THR A 1 593 ? -38.613 -4.571 46.305 1.00 89.69 593 THR A O 1
ATOM 4791 N N . GLN A 1 594 ? -39.162 -4.462 48.474 1.00 87.06 594 GLN A N 1
ATOM 4792 C CA . GLN A 1 594 ? -38.499 -3.210 48.817 1.00 87.06 594 GLN A CA 1
ATOM 4793 C C . GLN A 1 594 ? -37.806 -3.409 50.161 1.00 87.06 594 GLN A C 1
ATOM 4795 O O . GLN A 1 594 ? -38.407 -4.010 51.050 1.00 87.06 594 GLN A O 1
ATOM 4800 N N . PRO A 1 595 ? -36.588 -2.882 50.358 1.00 88.06 595 PRO A N 1
ATOM 4801 C CA . PRO A 1 595 ? -35.772 -3.154 51.537 1.00 88.06 595 PRO A CA 1
ATOM 4802 C C . PRO A 1 595 ? -36.196 -2.301 52.751 1.00 88.06 595 PRO A C 1
ATOM 4804 O O . PRO A 1 595 ? -35.368 -1.667 53.397 1.00 88.06 595 PRO A O 1
ATOM 4807 N N . LEU A 1 596 ? -37.496 -2.252 53.067 1.00 86.94 596 LEU A N 1
ATOM 4808 C CA . LEU A 1 596 ? -38.059 -1.339 54.073 1.00 86.94 596 LEU A CA 1
ATOM 4809 C C . LEU A 1 596 ? -37.496 -1.565 55.481 1.00 86.94 596 LEU A C 1
ATOM 4811 O O . LEU A 1 596 ? -37.350 -0.621 56.254 1.00 86.94 596 LEU A O 1
ATOM 4815 N N . TYR A 1 597 ? -37.185 -2.820 55.808 1.00 87.44 597 TYR A N 1
ATOM 4816 C CA . TYR A 1 597 ? -36.623 -3.197 57.105 1.00 87.44 597 TYR A CA 1
ATOM 4817 C C . TYR A 1 597 ? -35.139 -2.831 57.166 1.00 87.44 597 TYR A C 1
ATOM 4819 O O . TYR A 1 597 ? -34.670 -2.253 58.141 1.00 87.44 597 TYR A O 1
ATOM 4827 N N . GLN A 1 598 ? -34.404 -3.118 56.094 1.00 87.81 598 GLN A N 1
ATOM 4828 C CA . GLN A 1 598 ? -32.971 -2.858 56.004 1.00 87.81 598 GLN A CA 1
ATOM 4829 C C . GLN A 1 598 ? -32.669 -1.357 55.937 1.00 87.81 598 GLN A C 1
ATOM 4831 O O . GLN A 1 598 ? -31.627 -0.925 56.422 1.00 87.81 598 GLN A O 1
ATOM 4836 N N . ASP A 1 599 ? -33.600 -0.570 55.396 1.00 84.19 599 ASP A N 1
ATOM 4837 C CA . ASP A 1 599 ? -33.544 0.892 55.397 1.00 84.19 599 ASP A CA 1
ATOM 4838 C C . ASP A 1 599 ? -34.059 1.515 56.712 1.00 84.19 599 ASP A C 1
ATOM 4840 O O . ASP A 1 599 ? -34.010 2.732 56.878 1.00 84.19 599 ASP A O 1
ATOM 4844 N N . GLY A 1 600 ? -34.523 0.703 57.671 1.00 83.50 600 GLY A N 1
ATOM 4845 C CA . GLY A 1 600 ? -34.936 1.156 59.003 1.00 83.50 600 GLY A CA 1
ATOM 4846 C C . GLY A 1 600 ? -36.290 1.870 59.048 1.00 83.50 600 GLY A C 1
ATOM 4847 O O . GLY A 1 600 ? -36.591 2.565 60.022 1.00 83.50 600 GLY A O 1
ATOM 4848 N N . PHE A 1 601 ? -37.121 1.730 58.012 1.00 84.69 601 PHE A N 1
ATOM 4849 C CA . PHE A 1 601 ? -38.438 2.364 57.988 1.00 84.69 601 PHE A CA 1
ATOM 4850 C C . PHE A 1 601 ? -39.437 1.663 58.917 1.00 84.69 601 PHE A C 1
ATOM 4852 O O . PHE A 1 601 ? -40.170 2.360 59.628 1.00 84.69 601 PHE A O 1
ATOM 4859 N N . ILE A 1 602 ? -39.422 0.323 58.928 1.00 87.81 602 ILE A N 1
ATOM 4860 C CA . ILE A 1 602 ? -40.335 -0.566 59.674 1.00 87.81 602 ILE A CA 1
ATOM 4861 C C . ILE A 1 602 ? -39.581 -1.738 60.323 1.00 87.81 602 ILE A C 1
ATOM 4863 O O . ILE A 1 602 ? -38.432 -2.019 59.969 1.00 87.81 602 ILE A O 1
ATOM 4867 N N . SER A 1 603 ? -40.227 -2.444 61.254 1.00 89.81 603 SER A N 1
ATOM 4868 C CA . SER A 1 603 ? -39.665 -3.650 61.875 1.00 89.81 603 SER A CA 1
ATOM 4869 C C . SER A 1 603 ? -39.635 -4.850 60.912 1.00 89.81 603 SER A C 1
ATOM 4871 O O . SER A 1 603 ? -40.319 -4.882 59.886 1.00 89.81 603 SER A O 1
ATOM 4873 N N . ARG A 1 604 ? -38.832 -5.873 61.243 1.00 91.12 604 ARG A N 1
ATOM 4874 C CA . ARG A 1 604 ? -38.725 -7.105 60.438 1.00 91.12 604 ARG A CA 1
ATOM 4875 C C . ARG A 1 604 ? -40.060 -7.850 60.343 1.00 91.12 604 ARG A C 1
ATOM 4877 O O . ARG A 1 604 ? -40.393 -8.353 59.275 1.00 91.12 604 ARG A O 1
ATOM 4884 N N . GLU A 1 605 ? -40.805 -7.927 61.443 1.00 90.50 605 GLU A N 1
ATOM 4885 C CA . GLU A 1 605 ? -42.099 -8.618 61.493 1.00 90.50 605 GLU A CA 1
ATOM 4886 C C . GLU A 1 605 ? -43.154 -7.894 60.658 1.00 90.50 605 GLU A C 1
ATOM 4888 O O . GLU A 1 605 ? -43.822 -8.520 59.839 1.00 90.50 605 GLU A O 1
ATOM 4893 N N . GLU A 1 606 ? -43.248 -6.568 60.784 1.00 88.75 606 GLU A N 1
ATOM 4894 C CA . GLU A 1 606 ? -44.143 -5.754 59.954 1.00 88.75 606 GLU A CA 1
ATOM 4895 C C . GLU A 1 606 ? -43.828 -5.910 58.466 1.00 88.75 606 GLU A C 1
ATOM 4897 O O . GLU A 1 606 ? -44.736 -6.110 57.662 1.00 88.75 606 GLU A O 1
ATOM 4902 N N . HIS A 1 607 ? -42.544 -5.884 58.097 1.00 91.31 607 HIS A N 1
ATOM 4903 C CA . HIS A 1 607 ? -42.108 -6.080 56.717 1.00 91.31 607 HIS A CA 1
ATOM 4904 C C . HIS A 1 607 ? -42.599 -7.416 56.152 1.00 91.31 607 HIS A C 1
ATOM 4906 O O . HIS A 1 607 ? -43.189 -7.455 55.071 1.00 91.31 607 HIS A O 1
ATOM 4912 N N . ILE A 1 608 ? -42.370 -8.508 56.887 1.00 90.69 608 ILE A N 1
ATOM 4913 C CA . ILE A 1 608 ? -42.799 -9.850 56.483 1.00 90.69 608 ILE A CA 1
ATOM 4914 C C . ILE A 1 608 ? -44.328 -9.899 56.360 1.00 90.69 608 ILE A C 1
ATOM 4916 O O . ILE A 1 608 ? -44.846 -10.374 55.349 1.00 90.69 608 ILE A O 1
ATOM 4920 N N . ASN A 1 609 ? -45.052 -9.347 57.337 1.00 90.00 609 ASN A N 1
ATOM 4921 C CA . ASN A 1 609 ? -46.514 -9.315 57.343 1.00 90.00 609 ASN A CA 1
ATOM 4922 C C . ASN A 1 609 ? -47.096 -8.547 56.146 1.00 90.00 609 ASN A C 1
ATOM 4924 O O . ASN A 1 609 ? -48.081 -8.993 55.554 1.00 90.00 609 ASN A O 1
ATOM 4928 N N . ILE A 1 610 ? -46.486 -7.427 55.750 1.00 90.50 610 ILE A N 1
ATOM 4929 C CA . ILE A 1 610 ? -46.913 -6.648 54.581 1.00 90.50 610 ILE A CA 1
ATOM 4930 C C . ILE A 1 610 ? -46.789 -7.481 53.302 1.00 90.50 610 ILE A C 1
ATOM 4932 O O . ILE A 1 610 ? -47.772 -7.629 52.574 1.00 90.50 610 ILE A O 1
ATOM 4936 N N . TYR A 1 611 ? -45.621 -8.076 53.035 1.00 90.88 611 TYR A N 1
ATOM 4937 C CA . TYR A 1 611 ? -45.437 -8.874 51.817 1.00 90.88 611 TYR A CA 1
ATOM 4938 C C . TYR A 1 611 ? -46.272 -10.153 51.819 1.00 90.88 611 TYR A C 1
ATOM 4940 O O . TYR A 1 611 ? -46.820 -10.505 50.776 1.00 90.88 611 TYR A O 1
ATOM 4948 N N . LEU A 1 612 ? -46.472 -10.794 52.976 1.00 88.88 612 LEU A N 1
ATOM 4949 C CA . LEU A 1 612 ? -47.403 -11.917 53.113 1.00 88.88 612 LEU A CA 1
ATOM 4950 C C . LEU A 1 612 ? -48.830 -11.529 52.714 1.00 88.88 612 LEU A C 1
ATOM 4952 O O . LEU A 1 612 ? -49.492 -12.283 52.001 1.00 88.88 612 LEU A O 1
ATOM 4956 N N . ARG A 1 613 ? -49.311 -10.353 53.136 1.00 90.06 613 ARG A N 1
ATOM 4957 C CA . ARG A 1 613 ? -50.639 -9.852 52.748 1.00 90.06 613 ARG A CA 1
ATOM 4958 C C . ARG A 1 613 ? -50.730 -9.579 51.249 1.00 90.06 613 ARG A C 1
ATOM 4960 O O . ARG A 1 613 ? -51.698 -10.011 50.629 1.00 90.06 613 ARG A O 1
ATOM 4967 N N . ILE A 1 614 ? -49.723 -8.929 50.660 1.00 90.25 614 ILE A N 1
ATOM 4968 C CA . ILE A 1 614 ? -49.674 -8.657 49.212 1.00 90.25 614 ILE A CA 1
ATOM 4969 C C . ILE A 1 614 ? -49.712 -9.968 48.417 1.00 90.25 614 ILE A C 1
ATOM 4971 O O . ILE A 1 614 ? -50.473 -10.094 47.457 1.00 90.25 614 ILE A O 1
ATOM 4975 N N . ILE A 1 615 ? -48.918 -10.959 48.828 1.00 88.94 615 ILE A N 1
ATOM 4976 C CA . ILE A 1 615 ? -48.838 -12.261 48.161 1.00 88.94 615 ILE A CA 1
ATOM 4977 C C . ILE A 1 615 ? -50.158 -13.019 48.297 1.00 88.94 615 ILE A C 1
ATOM 4979 O O . ILE A 1 615 ? -50.687 -13.478 47.290 1.00 88.94 615 ILE A O 1
ATOM 4983 N N . ARG A 1 616 ? -50.743 -13.098 49.499 1.00 87.00 616 ARG A N 1
ATOM 4984 C CA . ARG A 1 616 ? -52.036 -13.773 49.719 1.00 87.00 616 ARG A CA 1
ATOM 4985 C C . ARG A 1 616 ? -53.161 -13.155 48.894 1.00 87.00 616 ARG A C 1
ATOM 4987 O O . ARG A 1 616 ? -53.928 -13.888 48.274 1.00 87.00 616 ARG A O 1
ATOM 4994 N N . ASP A 1 617 ? -53.239 -11.829 48.850 1.00 87.62 617 ASP A N 1
ATOM 4995 C CA . ASP A 1 617 ? -54.227 -11.125 48.028 1.00 87.62 617 ASP A CA 1
ATOM 4996 C C . ASP A 1 617 ? -54.008 -11.375 46.531 1.00 87.62 617 ASP A C 1
ATOM 4998 O O . ASP A 1 617 ? -54.972 -11.490 45.778 1.00 87.62 617 ASP A O 1
ATOM 5002 N N . SER A 1 618 ? -52.752 -11.487 46.097 1.00 86.75 618 SER A N 1
ATOM 5003 C CA . SER A 1 618 ? -52.415 -11.773 44.700 1.00 86.75 618 SER A CA 1
ATOM 5004 C C . SER A 1 618 ? -52.746 -13.221 44.323 1.00 86.75 618 SER A C 1
ATOM 5006 O O . SER A 1 618 ? -53.308 -13.450 43.257 1.00 86.75 618 SER A O 1
ATOM 5008 N N . ILE A 1 619 ? -52.476 -14.190 45.209 1.00 85.38 619 ILE A N 1
ATOM 5009 C CA . ILE A 1 619 ? -52.769 -15.618 44.991 1.00 85.38 619 ILE A CA 1
ATOM 5010 C C . ILE A 1 619 ? -54.274 -15.869 44.870 1.00 85.38 619 ILE A C 1
ATOM 5012 O O . ILE A 1 619 ? -54.690 -16.662 44.033 1.00 85.38 619 ILE A O 1
ATOM 5016 N N . ARG A 1 620 ? -55.106 -15.165 45.650 1.00 83.81 620 ARG A N 1
ATOM 5017 C CA . ARG A 1 620 ? -56.577 -15.270 45.558 1.00 83.81 620 ARG A CA 1
ATOM 5018 C C . ARG A 1 620 ? -57.132 -14.927 44.173 1.00 83.81 620 ARG A C 1
ATOM 5020 O O . ARG A 1 620 ? -58.240 -15.343 43.858 1.00 83.81 620 ARG A O 1
ATOM 5027 N N . ASN A 1 621 ? -56.375 -14.181 43.370 1.00 78.75 621 ASN A N 1
ATOM 5028 C CA . ASN A 1 621 ? -56.759 -13.759 42.026 1.00 78.75 621 ASN A CA 1
ATOM 5029 C C . ASN A 1 621 ? -56.128 -14.624 40.914 1.00 78.75 621 ASN A C 1
ATOM 5031 O O . ASN A 1 621 ? -56.192 -14.229 39.752 1.00 78.75 621 ASN A O 1
ATOM 5035 N N . LEU A 1 622 ? -55.497 -15.758 41.251 1.00 82.12 622 LEU A N 1
ATOM 5036 C CA . LEU A 1 622 ? -54.903 -16.690 40.286 1.00 82.12 622 LEU A CA 1
ATOM 5037 C C . LEU A 1 622 ? -55.844 -17.849 39.947 1.00 82.12 622 LEU A C 1
ATOM 5039 O O . LEU A 1 622 ? -56.533 -18.395 40.809 1.00 82.12 622 LEU A O 1
ATOM 5043 N N . SER A 1 623 ? -55.781 -18.289 38.695 1.00 79.38 623 SER A N 1
ATOM 5044 C CA . SER A 1 623 ? -56.326 -19.570 38.235 1.00 79.38 623 SER A CA 1
ATOM 5045 C C . SER A 1 623 ? -55.380 -20.730 38.598 1.00 79.38 623 SER A C 1
ATOM 5047 O O . SER A 1 623 ? -54.201 -20.517 38.870 1.00 79.38 623 SER A O 1
ATOM 5049 N N . VAL A 1 624 ? -55.862 -21.981 38.553 1.00 73.81 624 VAL A N 1
ATOM 5050 C CA . VAL A 1 624 ? -55.140 -23.191 39.031 1.00 73.81 624 VAL A CA 1
ATOM 5051 C C . VAL A 1 624 ? -53.720 -23.354 38.454 1.00 73.81 624 VAL A C 1
ATOM 5053 O O . VAL A 1 624 ? -52.834 -23.829 39.159 1.00 73.81 624 VAL A O 1
ATOM 5056 N N . ASN A 1 625 ? -53.484 -22.919 37.213 1.00 79.62 625 ASN A N 1
ATOM 5057 C CA . ASN A 1 625 ? -52.196 -23.061 36.520 1.00 79.62 625 ASN A CA 1
ATOM 5058 C C . ASN A 1 625 ? -51.400 -21.751 36.416 1.00 79.62 625 ASN A C 1
ATOM 5060 O O . ASN A 1 625 ? -50.427 -21.699 35.670 1.00 79.62 625 ASN A O 1
ATOM 5064 N N . GLU A 1 626 ? -51.808 -20.693 37.117 1.00 85.25 626 GLU A N 1
ATOM 5065 C CA . GLU A 1 626 ? -51.130 -19.398 37.066 1.00 85.25 626 GLU A CA 1
ATOM 5066 C C . GLU A 1 626 ? -50.166 -19.225 38.245 1.00 85.25 626 GLU A C 1
ATOM 5068 O O . GLU A 1 626 ? -50.429 -19.664 39.369 1.00 85.25 626 GLU A O 1
ATOM 5073 N N . PHE A 1 627 ? -49.042 -18.557 37.982 1.00 87.38 627 PHE A N 1
ATOM 5074 C CA . PHE A 1 627 ? -47.965 -18.352 38.948 1.00 87.38 627 PHE A CA 1
ATOM 5075 C C . PHE A 1 627 ? -47.701 -16.865 39.206 1.00 87.38 627 PHE A C 1
ATOM 5077 O O . PHE A 1 627 ? -47.934 -15.998 38.354 1.00 87.38 627 PHE A O 1
ATOM 5084 N N . ILE A 1 628 ? -47.162 -16.575 40.388 1.00 88.62 628 ILE A N 1
ATOM 5085 C CA . ILE A 1 628 ? -46.614 -15.269 40.758 1.00 88.62 628 ILE A CA 1
ATOM 5086 C C . ILE A 1 628 ? -45.100 -15.370 40.814 1.00 88.62 628 ILE A C 1
ATOM 5088 O O . ILE A 1 628 ? -44.544 -16.263 41.449 1.00 88.62 628 ILE A O 1
ATOM 5092 N N . LEU A 1 629 ? -44.439 -14.394 40.206 1.00 88.00 629 LEU A N 1
ATOM 5093 C CA . LEU A 1 629 ? -42.998 -14.251 40.264 1.00 88.00 629 LEU A CA 1
ATOM 5094 C C . LEU A 1 629 ? -42.621 -13.229 41.335 1.00 88.00 629 LEU A C 1
ATOM 5096 O O . LEU A 1 629 ? -42.935 -12.045 41.219 1.00 88.00 629 LEU A O 1
ATOM 5100 N N . LEU A 1 630 ? -41.928 -13.666 42.378 1.00 88.88 630 LEU A N 1
ATOM 5101 C CA . LEU A 1 630 ? -41.403 -12.783 43.407 1.00 88.88 630 LEU A CA 1
ATOM 5102 C C . LEU A 1 630 ? -39.983 -12.350 43.030 1.00 88.88 630 LEU A C 1
ATOM 5104 O O . LEU A 1 630 ? -39.084 -13.182 42.883 1.00 88.88 630 LEU A O 1
ATOM 5108 N N . LYS A 1 631 ? -39.770 -11.037 42.903 1.00 88.69 631 LYS A N 1
ATOM 5109 C CA . LYS A 1 631 ? -38.462 -10.431 42.648 1.00 88.69 631 LYS A CA 1
ATOM 5110 C C . LYS A 1 631 ? -37.989 -9.630 43.863 1.00 88.69 631 LYS A C 1
ATOM 5112 O O . LYS A 1 631 ? -38.382 -8.470 44.020 1.00 88.69 631 LYS A O 1
ATOM 5117 N N . PRO A 1 632 ? -37.091 -10.192 44.692 1.00 88.69 632 PRO A N 1
ATOM 5118 C CA . PRO A 1 632 ? -36.555 -9.462 45.825 1.00 88.69 632 PRO A CA 1
ATOM 5119 C C . PRO A 1 632 ? -35.660 -8.299 45.388 1.00 88.69 632 PRO A C 1
ATOM 5121 O O . PRO A 1 632 ? -34.907 -8.400 44.406 1.00 88.69 632 PRO A O 1
ATOM 5124 N N . HIS A 1 633 ? -35.705 -7.202 46.143 1.00 85.50 633 HIS A N 1
ATOM 5125 C CA . HIS A 1 633 ? -34.751 -6.108 45.992 1.00 85.50 633 HIS A CA 1
ATOM 5126 C C . HIS A 1 633 ? -33.331 -6.573 46.393 1.00 85.50 633 HIS A C 1
ATOM 5128 O O . HIS A 1 633 ? -33.190 -7.300 47.373 1.00 85.50 633 HIS A O 1
ATOM 5134 N N . PRO A 1 634 ? -32.242 -6.137 45.723 1.00 81.06 634 PRO A N 1
ATOM 5135 C CA . PRO A 1 634 ? -30.878 -6.599 46.035 1.00 81.06 634 PRO A CA 1
ATOM 5136 C C . PRO A 1 634 ? -30.437 -6.396 47.496 1.00 81.06 634 PRO A C 1
ATOM 5138 O O . PRO A 1 634 ? -29.682 -7.200 48.046 1.00 81.06 634 PRO A O 1
ATOM 5141 N N . ARG A 1 635 ? -30.911 -5.310 48.123 1.00 82.75 635 ARG A N 1
ATOM 5142 C CA . ARG A 1 635 ? -30.674 -4.975 49.544 1.00 82.75 635 ARG A CA 1
ATOM 5143 C C . ARG A 1 635 ? -31.618 -5.685 50.517 1.00 82.75 635 ARG A C 1
ATOM 5145 O O . ARG A 1 635 ? -31.385 -5.618 51.717 1.00 82.75 635 ARG A O 1
ATOM 5152 N N . ASP A 1 636 ? -32.664 -6.336 50.018 1.00 87.25 636 ASP A N 1
ATOM 5153 C CA . ASP A 1 636 ? -33.568 -7.105 50.860 1.00 87.25 636 ASP A CA 1
ATOM 5154 C C . ASP A 1 636 ? -32.876 -8.410 51.289 1.00 87.25 636 ASP A C 1
ATOM 5156 O O . ASP A 1 636 ? -32.323 -9.166 50.481 1.00 87.25 636 ASP A O 1
ATOM 5160 N N . SER A 1 637 ? -32.822 -8.613 52.599 1.00 86.06 637 SER A N 1
ATOM 5161 C CA . SER A 1 637 ? -32.169 -9.738 53.266 1.00 86.06 637 SER A CA 1
ATOM 5162 C C . SER A 1 637 ? -33.150 -10.820 53.719 1.00 86.06 637 SER A C 1
ATOM 5164 O O . SER A 1 637 ? -32.708 -11.821 54.279 1.00 86.06 637 SER A O 1
ATOM 5166 N N . ILE A 1 638 ? -34.456 -10.642 53.495 1.00 89.25 638 ILE A N 1
ATOM 5167 C CA . ILE A 1 638 ? -35.467 -11.642 53.845 1.00 89.25 638 ILE A CA 1
ATOM 5168 C C . ILE A 1 638 ? -35.378 -12.839 52.887 1.00 89.25 638 ILE A C 1
ATOM 5170 O O . ILE A 1 638 ? -35.386 -12.683 51.665 1.00 89.25 638 ILE A O 1
ATOM 5174 N N . ASN A 1 639 ? -35.301 -14.049 53.450 1.00 87.81 639 ASN A N 1
ATOM 5175 C CA . ASN A 1 639 ? -35.324 -15.294 52.687 1.00 87.81 639 ASN A CA 1
ATOM 5176 C C . ASN A 1 639 ? -36.771 -15.730 52.417 1.00 87.81 639 ASN A C 1
ATOM 5178 O O . ASN A 1 639 ? -37.334 -16.557 53.132 1.00 87.81 639 ASN A O 1
ATOM 5182 N N . TYR A 1 640 ? -37.390 -15.130 51.403 1.00 87.31 640 TYR A N 1
ATOM 5183 C CA . TYR A 1 640 ? -38.773 -15.441 51.040 1.00 87.31 640 TYR A CA 1
ATOM 5184 C C . TYR A 1 640 ? -38.962 -16.880 50.548 1.00 87.31 640 TYR A C 1
ATOM 5186 O O . TYR A 1 640 ? -40.036 -17.432 50.749 1.00 87.31 640 TYR A O 1
ATOM 5194 N N . GLU A 1 641 ? -37.941 -17.483 49.938 1.00 85.12 641 GLU A N 1
ATOM 5195 C CA . GLU A 1 641 ? -38.004 -18.851 49.404 1.00 85.12 641 GLU A CA 1
ATOM 5196 C C . GLU A 1 641 ? -38.236 -19.881 50.515 1.00 85.12 641 GLU A C 1
ATOM 5198 O O . GLU A 1 641 ? -39.059 -20.782 50.384 1.00 85.12 641 GLU A O 1
ATOM 5203 N N . GLU A 1 642 ? -37.582 -19.682 51.656 1.00 86.94 642 GLU A N 1
ATOM 5204 C CA . GLU A 1 642 ? -37.772 -20.507 52.848 1.00 86.94 642 GLU A CA 1
ATOM 5205 C C . GLU A 1 642 ? -39.117 -20.217 53.534 1.00 86.94 642 GLU A C 1
ATOM 5207 O O . GLU A 1 642 ? -39.881 -21.140 53.820 1.00 86.94 642 GLU A O 1
ATOM 5212 N N . LEU A 1 643 ? -39.442 -18.932 53.732 1.00 85.62 643 LEU A N 1
ATOM 5213 C CA . LEU A 1 643 ? -40.652 -18.483 54.438 1.00 85.62 643 LEU A CA 1
ATOM 5214 C C . LEU A 1 643 ? -41.962 -18.826 53.718 1.00 85.62 643 LEU A C 1
ATOM 5216 O O . LEU A 1 643 ? -43.001 -18.928 54.363 1.00 85.62 643 LEU A O 1
ATOM 5220 N N . LEU A 1 644 ? -41.929 -18.942 52.392 1.00 85.75 644 LEU A N 1
ATOM 5221 C CA . LEU A 1 644 ? -43.111 -19.118 51.544 1.00 85.75 644 LEU A CA 1
ATOM 5222 C C . LEU A 1 644 ? -43.088 -20.442 50.780 1.00 85.75 644 LEU A C 1
ATOM 5224 O O . LEU A 1 644 ? -43.819 -20.601 49.804 1.00 85.75 644 LEU A O 1
ATOM 5228 N N . SER A 1 645 ? -42.271 -21.392 51.230 1.00 81.56 645 SER A N 1
ATOM 5229 C CA . SER A 1 645 ? -42.131 -22.718 50.621 1.00 81.56 645 SER A CA 1
ATOM 5230 C C . SER A 1 645 ? -43.453 -23.500 50.530 1.00 81.56 645 SER A C 1
ATOM 5232 O O . SER A 1 645 ? -43.593 -24.378 49.681 1.00 81.56 645 SER A O 1
ATOM 5234 N N . GLU A 1 646 ? -44.454 -23.153 51.349 1.00 82.19 646 GLU A N 1
ATOM 5235 C CA . GLU A 1 646 ? -45.805 -23.729 51.303 1.00 82.19 646 GLU A CA 1
ATOM 5236 C C . GLU A 1 646 ? -46.622 -23.321 50.055 1.00 82.19 646 GLU A C 1
ATOM 5238 O O . GLU A 1 646 ? -47.529 -24.050 49.643 1.00 82.19 646 GLU A O 1
ATOM 5243 N N . TYR A 1 647 ? -46.305 -22.188 49.414 1.00 84.00 647 TYR A N 1
ATOM 5244 C CA . TYR A 1 647 ? -47.063 -21.661 48.274 1.00 84.00 647 TYR A CA 1
ATOM 5245 C C . TYR A 1 647 ? -46.517 -22.192 46.942 1.00 84.00 647 TYR A C 1
ATOM 5247 O O . TYR A 1 647 ? -45.592 -21.631 46.358 1.00 84.00 647 TYR A O 1
ATOM 5255 N N . LYS A 1 648 ? -47.154 -23.239 46.403 1.00 81.75 648 LYS A N 1
ATOM 5256 C CA . LYS A 1 648 ? -46.748 -23.883 45.134 1.00 81.75 648 LYS A CA 1
ATOM 5257 C C . LYS A 1 648 ? -46.857 -22.987 43.892 1.00 81.75 648 LYS A C 1
ATOM 5259 O O . LYS A 1 648 ? -46.175 -23.242 42.907 1.00 81.75 648 LYS A O 1
ATOM 5264 N N . ASN A 1 649 ? -47.690 -21.948 43.935 1.00 86.31 649 ASN A N 1
ATOM 5265 C CA . ASN A 1 649 ? -47.888 -21.001 42.831 1.00 86.31 649 ASN A CA 1
ATOM 5266 C C . ASN A 1 649 ? -46.883 -19.830 42.858 1.00 86.31 649 ASN A C 1
ATOM 5268 O O . ASN A 1 649 ? -47.056 -18.867 42.109 1.00 86.31 649 ASN A O 1
ATOM 5272 N N . LEU A 1 650 ? -45.854 -19.876 43.716 1.00 87.25 650 LEU A N 1
ATOM 5273 C CA . LEU A 1 650 ? -44.825 -18.841 43.802 1.00 87.25 650 LEU A CA 1
ATOM 5274 C C . LEU A 1 650 ? -43.508 -19.299 43.163 1.00 87.25 650 LEU A C 1
ATOM 5276 O O . LEU A 1 650 ? -42.990 -20.370 43.466 1.00 87.25 650 LEU A O 1
ATOM 5280 N N . LEU A 1 651 ? -42.941 -18.447 42.314 1.00 87.12 651 LEU A N 1
ATOM 5281 C CA . LEU A 1 651 ? -41.620 -18.613 41.715 1.00 87.12 651 LEU A CA 1
ATOM 5282 C C . LEU A 1 651 ? -40.700 -17.493 42.203 1.00 87.12 651 LEU A C 1
ATOM 5284 O O . LEU A 1 651 ? -41.118 -16.340 42.300 1.00 87.12 651 LEU A O 1
ATOM 5288 N N . PHE A 1 652 ? -39.437 -17.809 42.478 1.00 86.25 652 PHE A N 1
ATOM 5289 C CA . PHE A 1 652 ? -38.477 -16.854 43.034 1.00 86.25 652 PHE A CA 1
ATOM 5290 C C . PHE A 1 652 ? -37.412 -16.482 42.004 1.00 86.25 652 PHE A C 1
ATOM 5292 O O . PHE A 1 652 ? -36.769 -17.346 41.409 1.00 86.25 652 PHE A O 1
ATOM 5299 N N . LEU A 1 653 ? -37.194 -15.179 41.810 1.00 84.38 653 LEU A N 1
ATOM 5300 C CA . LEU A 1 653 ? -36.065 -14.679 41.030 1.00 84.38 653 LEU A CA 1
ATOM 5301 C C . LEU A 1 653 ? -34.859 -14.379 41.913 1.00 84.38 653 LEU A C 1
ATOM 5303 O O . LEU A 1 653 ? -34.984 -13.834 43.010 1.00 84.38 653 LEU A O 1
ATOM 5307 N N . ASP A 1 654 ? -33.666 -14.627 41.368 1.00 82.12 654 ASP A N 1
ATOM 5308 C CA . ASP A 1 654 ? -32.417 -14.213 42.003 1.00 82.12 654 ASP A CA 1
ATOM 5309 C C . ASP A 1 654 ? -32.403 -12.683 42.179 1.00 82.12 654 ASP A C 1
ATOM 5311 O O . ASP A 1 654 ? -32.602 -11.911 41.230 1.00 82.12 654 ASP A O 1
ATOM 5315 N N . LYS A 1 655 ? -32.154 -12.235 43.411 1.00 82.19 655 LYS A N 1
ATOM 5316 C CA . LYS A 1 655 ? -32.112 -10.815 43.765 1.00 82.19 655 LYS A CA 1
ATOM 5317 C C . LYS A 1 655 ? -31.038 -10.038 42.999 1.00 82.19 655 LYS A C 1
ATOM 5319 O O . LYS A 1 655 ? -31.227 -8.843 42.781 1.00 82.19 655 LYS A O 1
ATOM 5324 N N . ASP A 1 656 ? -29.967 -10.706 42.553 1.00 82.94 656 ASP A N 1
ATOM 5325 C CA . ASP A 1 656 ? -28.865 -10.102 41.789 1.00 82.94 656 ASP A CA 1
ATOM 5326 C C . ASP A 1 656 ? -29.285 -9.674 40.365 1.00 82.94 656 ASP A C 1
ATOM 5328 O O . ASP A 1 656 ? -28.577 -8.888 39.729 1.00 82.94 656 ASP A O 1
ATOM 5332 N N . ILE A 1 657 ? -30.422 -10.161 39.848 1.00 83.25 657 ILE A N 1
ATOM 5333 C CA . ILE A 1 657 ? -30.950 -9.750 38.539 1.00 83.25 657 ILE A CA 1
ATOM 5334 C C . ILE A 1 657 ? -31.510 -8.321 38.654 1.00 83.25 657 ILE A C 1
ATOM 5336 O O . ILE A 1 657 ? -32.409 -8.095 39.466 1.00 83.25 657 ILE A O 1
ATOM 5340 N N . PRO A 1 658 ? -31.043 -7.336 37.867 1.00 80.94 658 PRO A N 1
ATOM 5341 C CA . PRO A 1 658 ? -31.659 -6.011 37.872 1.00 80.94 658 PRO A CA 1
ATOM 5342 C C . PRO A 1 658 ? -33.036 -6.053 37.203 1.00 80.94 658 PRO A C 1
ATOM 5344 O O . PRO A 1 658 ? -33.181 -6.613 36.113 1.00 80.94 658 PRO A O 1
ATOM 5347 N N . SER A 1 659 ? -34.034 -5.453 37.849 1.00 79.25 659 SER A N 1
ATOM 5348 C CA . SER A 1 659 ? -35.429 -5.481 37.400 1.00 79.25 659 SER A CA 1
ATOM 5349 C C . SER A 1 659 ? -35.616 -4.841 36.020 1.00 79.25 659 SER A C 1
ATOM 5351 O O . SER A 1 659 ? -36.370 -5.349 35.198 1.00 79.25 659 SER A O 1
ATOM 5353 N N . GLU A 1 660 ? -34.855 -3.788 35.719 1.00 74.75 660 GLU A N 1
ATOM 5354 C CA . GLU A 1 660 ? -34.924 -3.022 34.468 1.00 74.75 660 GLU A CA 1
ATOM 5355 C C . GLU A 1 660 ? -34.513 -3.837 33.233 1.00 74.75 660 GLU A C 1
ATOM 5357 O O . GLU A 1 660 ? -34.786 -3.440 32.101 1.00 74.75 660 GLU A O 1
ATOM 5362 N N . PHE A 1 661 ? -33.826 -4.964 33.437 1.00 76.56 661 PHE A N 1
ATOM 5363 C CA . PHE A 1 661 ? -33.372 -5.848 32.366 1.00 76.56 661 PHE A CA 1
ATOM 5364 C C . PHE A 1 661 ? -34.176 -7.145 32.282 1.00 76.56 661 PHE A C 1
ATOM 5366 O O . PHE A 1 661 ? -33.842 -7.997 31.456 1.00 76.56 661 PHE A O 1
ATOM 5373 N N . LEU A 1 662 ? -35.234 -7.309 33.086 1.00 77.25 662 LEU A N 1
ATOM 5374 C CA . LEU A 1 662 ? -36.040 -8.529 33.070 1.00 77.25 662 LEU A CA 1
ATOM 5375 C C . LEU A 1 662 ? -36.648 -8.785 31.691 1.00 77.25 662 LEU A C 1
ATOM 5377 O O . LEU A 1 662 ? -36.471 -9.884 31.180 1.00 77.25 662 LEU A O 1
ATOM 5381 N N . GLY A 1 663 ? -37.191 -7.769 31.013 1.00 71.38 663 GLY A N 1
ATOM 5382 C CA . GLY A 1 663 ? -37.700 -7.921 29.641 1.00 71.38 663 GLY A CA 1
ATOM 5383 C C . GLY A 1 663 ? -36.668 -8.321 28.581 1.00 71.38 663 GLY A C 1
ATOM 5384 O O . GLY A 1 663 ? -37.033 -8.798 27.513 1.00 71.38 663 GLY A O 1
ATOM 5385 N N . LEU A 1 664 ? -35.368 -8.196 28.862 1.00 69.75 664 LEU A N 1
ATOM 5386 C CA . LEU A 1 664 ? -34.312 -8.696 27.968 1.00 69.75 664 LEU A CA 1
ATOM 5387 C C . LEU A 1 664 ? -33.918 -10.131 28.266 1.00 69.75 664 LEU A C 1
ATOM 5389 O O . LEU A 1 664 ? -33.480 -10.863 27.380 1.00 69.75 664 LEU A O 1
ATOM 5393 N N . ILE A 1 665 ? -33.975 -10.479 29.545 1.00 72.19 665 ILE A N 1
ATOM 5394 C CA . ILE A 1 665 ? -33.650 -11.806 30.044 1.00 72.19 665 ILE A CA 1
ATOM 5395 C C . ILE A 1 665 ? -34.805 -12.762 29.718 1.00 72.19 665 ILE A C 1
ATOM 5397 O O . ILE A 1 665 ? -34.569 -13.941 29.458 1.00 72.19 665 ILE A O 1
ATOM 5401 N N . TYR A 1 666 ? -36.024 -12.230 29.654 1.00 73.12 666 TYR A N 1
ATOM 5402 C CA . TYR A 1 666 ? -37.271 -12.957 29.539 1.00 73.12 666 TYR A CA 1
ATOM 5403 C C . TYR A 1 666 ? -38.160 -12.403 28.410 1.00 73.12 666 TYR A C 1
ATOM 5405 O O . TYR A 1 666 ? -38.712 -11.314 28.552 1.00 73.12 666 TYR A O 1
ATOM 5413 N N . PRO A 1 667 ? -38.353 -13.149 27.308 1.00 66.81 667 PRO A N 1
ATOM 5414 C CA . PRO A 1 667 ? -39.087 -12.664 26.134 1.00 66.81 667 PRO A CA 1
ATOM 5415 C C . PRO A 1 667 ? -40.550 -12.268 26.393 1.00 66.81 667 PRO A C 1
ATOM 5417 O O . PRO A 1 667 ? -41.028 -11.310 25.796 1.00 66.81 667 PRO A O 1
ATOM 5420 N N . ASN A 1 668 ? -41.247 -12.970 27.295 1.00 69.44 668 ASN A N 1
ATOM 5421 C CA . ASN A 1 668 ? -42.679 -12.770 27.571 1.00 69.44 668 ASN A CA 1
ATOM 5422 C C . ASN A 1 668 ? -42.955 -11.760 28.703 1.00 69.44 668 ASN A C 1
ATOM 5424 O O . ASN A 1 668 ? -44.090 -11.611 29.147 1.00 69.44 668 ASN A O 1
ATOM 5428 N N . TYR A 1 669 ? -41.926 -11.059 29.188 1.00 73.25 669 TYR A N 1
ATOM 5429 C CA . TYR A 1 669 ? -42.026 -10.210 30.376 1.00 73.25 669 TYR A CA 1
ATOM 5430 C C . TYR A 1 669 ? -42.972 -9.013 30.219 1.00 73.25 669 TYR A C 1
ATOM 5432 O O . TYR A 1 669 ? -43.661 -8.655 31.167 1.00 73.25 669 TYR A O 1
ATOM 5440 N N . SER A 1 670 ? -43.030 -8.406 29.029 1.00 66.06 670 SER A N 1
ATOM 5441 C CA . SER A 1 670 ? -43.835 -7.202 28.762 1.00 66.06 670 SER A CA 1
ATOM 5442 C C . SER A 1 670 ? -45.343 -7.415 28.931 1.00 66.06 670 SER A C 1
ATOM 5444 O O . SER A 1 670 ? -46.102 -6.452 28.993 1.00 66.06 670 SER A O 1
ATOM 5446 N N . PHE A 1 671 ? -45.791 -8.671 28.998 1.00 66.25 671 PHE A N 1
ATOM 5447 C CA . PHE A 1 671 ? -47.192 -9.036 29.205 1.00 66.25 671 PHE A CA 1
ATOM 5448 C C . PHE A 1 671 ? -47.556 -9.231 30.685 1.00 66.25 671 PHE A C 1
ATOM 5450 O O . PHE A 1 671 ? -48.728 -9.441 31.001 1.00 66.25 671 PHE A O 1
ATOM 5457 N N . LEU A 1 672 ? -46.580 -9.166 31.596 1.00 75.19 672 LEU A N 1
ATOM 5458 C CA . LEU A 1 672 ? -46.789 -9.391 33.024 1.00 75.19 672 LEU A CA 1
ATOM 5459 C C . LEU A 1 672 ? -47.259 -8.117 33.729 1.00 75.19 672 LEU A C 1
ATOM 5461 O O . LEU A 1 672 ? -46.791 -7.018 33.437 1.00 75.19 672 LEU A O 1
ATOM 5465 N N . LYS A 1 673 ? -48.153 -8.267 34.713 1.00 82.25 673 LYS A N 1
ATOM 5466 C CA . LYS A 1 673 ? -48.582 -7.147 35.559 1.00 82.25 673 LYS A CA 1
ATOM 5467 C C . LYS A 1 673 ? -47.651 -7.003 36.765 1.00 82.25 673 LYS A C 1
ATOM 5469 O O . LYS A 1 673 ? -47.542 -7.916 37.585 1.00 82.25 673 LYS A O 1
ATOM 5474 N N . GLY A 1 674 ? -46.983 -5.860 36.886 1.00 84.62 674 GLY A N 1
ATOM 5475 C CA . GLY A 1 674 ? -46.077 -5.564 37.997 1.00 84.62 674 GLY A CA 1
ATOM 5476 C C . GLY A 1 674 ? -46.819 -5.043 39.230 1.00 84.62 674 GLY A C 1
ATOM 5477 O O . GLY A 1 674 ? -47.738 -4.238 39.110 1.00 84.62 674 GLY A O 1
ATOM 5478 N N . ILE A 1 675 ? -46.428 -5.482 40.427 1.00 86.81 675 ILE A N 1
ATOM 5479 C CA . ILE A 1 675 ? -46.956 -5.003 41.713 1.00 86.81 675 ILE A CA 1
ATOM 5480 C C . ILE A 1 675 ? -45.784 -4.601 42.607 1.00 86.81 675 ILE A C 1
ATOM 5482 O O . ILE A 1 675 ? -44.840 -5.366 42.809 1.00 86.81 675 ILE A O 1
ATOM 5486 N N . SER A 1 676 ? -45.840 -3.403 43.184 1.00 87.00 676 SER A N 1
ATOM 5487 C CA . SER A 1 676 ? -44.876 -2.962 44.201 1.00 87.00 676 SER A CA 1
ATOM 5488 C C . SER A 1 676 ? -45.520 -1.985 45.177 1.00 87.00 676 SER A C 1
ATOM 5490 O O . SER A 1 676 ? -46.483 -1.324 44.810 1.00 87.00 676 SER A O 1
ATOM 5492 N N . LEU A 1 677 ? -44.967 -1.825 46.381 1.00 84.19 677 LEU A N 1
ATOM 5493 C CA . LEU A 1 677 ? -45.433 -0.786 47.309 1.00 84.19 677 LEU A CA 1
ATOM 5494 C C . LEU A 1 677 ? -45.253 0.608 46.689 1.00 84.19 677 LEU A C 1
ATOM 5496 O O . LEU A 1 677 ? -46.231 1.278 46.387 1.00 84.19 677 LEU A O 1
ATOM 5500 N N . PHE A 1 678 ? -44.007 0.988 46.427 1.00 72.44 678 PHE A N 1
ATOM 5501 C CA . PHE A 1 678 ? -43.603 2.194 45.711 1.00 72.44 678 PHE A CA 1
ATOM 5502 C C . PHE A 1 678 ? -42.211 1.903 45.147 1.00 72.44 678 PHE A C 1
ATOM 5504 O O . PHE A 1 678 ? -41.299 1.553 45.894 1.00 72.44 678 PHE A O 1
ATOM 5511 N N . SER A 1 679 ? -42.047 1.907 43.827 1.00 63.53 679 SER A N 1
ATOM 5512 C CA . SER A 1 679 ? -40.804 1.446 43.200 1.00 63.53 679 SER A CA 1
ATOM 5513 C C . SER A 1 679 ? -40.443 2.287 41.993 1.00 63.53 679 SER A C 1
ATOM 5515 O O . SER A 1 679 ? -41.227 2.411 41.056 1.00 63.53 679 SER A O 1
ATOM 5517 N N . SER A 1 680 ? -39.205 2.780 41.969 1.00 53.69 680 SER A N 1
ATOM 5518 C CA . SER A 1 680 ? -38.631 3.381 40.767 1.00 53.69 680 SER A CA 1
ATOM 5519 C C . SER A 1 680 ? -38.302 2.348 39.683 1.00 53.69 680 SER A C 1
ATOM 5521 O O . SER A 1 680 ? -38.171 2.709 38.516 1.00 53.69 680 SER A O 1
ATOM 5523 N N . SER A 1 681 ? -38.201 1.064 40.047 1.00 48.69 681 SER A N 1
ATOM 5524 C CA . SER A 1 681 ? -37.891 -0.041 39.131 1.00 48.69 681 SER A CA 1
ATOM 5525 C C . SER A 1 681 ? -39.031 -0.346 38.153 1.00 48.69 681 SER A C 1
ATOM 5527 O O . SER A 1 681 ? -38.768 -0.907 37.096 1.00 48.69 681 SER A O 1
ATOM 5529 N N . GLY A 1 682 ? -40.272 0.016 38.508 1.00 48.81 682 GLY A N 1
ATOM 5530 C CA . GLY A 1 682 ? -41.477 -0.159 37.682 1.00 48.81 682 GLY A CA 1
ATOM 5531 C C . GLY A 1 682 ? -41.860 1.070 36.848 1.00 48.81 682 GLY A C 1
ATOM 5532 O O . GLY A 1 682 ? -42.812 1.011 36.079 1.00 48.81 682 GLY A O 1
ATOM 5533 N N . LEU A 1 683 ? -41.124 2.185 36.975 1.00 44.31 683 LEU A N 1
ATOM 5534 C CA . LEU A 1 683 ? -41.316 3.391 36.161 1.00 44.31 683 LEU A CA 1
ATOM 5535 C C . LEU A 1 683 ? -40.878 3.103 34.714 1.00 44.31 683 LEU A C 1
ATOM 5537 O O . LEU A 1 683 ? -39.718 3.310 34.344 1.00 44.31 683 LEU A O 1
ATOM 5541 N N . GLY A 1 684 ? -41.794 2.555 33.920 1.00 44.12 684 GLY A N 1
ATOM 5542 C CA . GLY A 1 684 ? -41.585 2.213 32.513 1.00 44.12 684 GLY A CA 1
ATOM 5543 C C . GLY A 1 684 ? -42.373 1.003 32.010 1.00 44.12 684 GLY A C 1
ATOM 5544 O O . GLY A 1 684 ? -42.381 0.798 30.802 1.00 44.12 684 GLY A O 1
ATOM 5545 N N . ASP A 1 685 ? -43.013 0.228 32.893 1.00 52.16 685 ASP A N 1
ATOM 5546 C CA . ASP A 1 685 ? -43.988 -0.794 32.494 1.00 52.16 685 ASP A CA 1
ATOM 5547 C C . ASP A 1 685 ? -45.392 -0.176 32.536 1.00 52.16 685 ASP A C 1
ATOM 5549 O O . ASP A 1 685 ? -45.895 0.155 33.611 1.00 52.16 685 ASP A O 1
ATOM 5553 N N . ASP A 1 686 ? -46.050 -0.059 31.378 1.00 53.19 686 ASP A N 1
ATOM 5554 C CA . ASP A 1 686 ? -47.427 0.459 31.263 1.00 53.19 686 ASP A CA 1
ATOM 5555 C C . ASP A 1 686 ? -48.449 -0.384 32.069 1.00 53.19 686 ASP A C 1
ATOM 5557 O O . ASP A 1 686 ? -49.559 0.063 32.348 1.00 53.19 686 ASP A O 1
ATOM 5561 N N . ASN A 1 687 ? -48.052 -1.590 32.502 1.00 69.94 687 ASN A N 1
ATOM 5562 C CA . ASN A 1 687 ? -48.832 -2.544 33.298 1.00 69.94 687 ASN A CA 1
ATOM 5563 C C . ASN A 1 687 ? -48.341 -2.682 34.759 1.00 69.94 687 ASN A C 1
ATOM 5565 O O . ASN A 1 687 ? -48.403 -3.771 35.337 1.00 69.94 687 ASN A O 1
ATOM 5569 N N . HIS A 1 688 ? -47.845 -1.611 35.389 1.00 78.19 688 HIS A N 1
ATOM 5570 C CA . HIS A 1 688 ? -47.384 -1.638 36.788 1.00 78.19 688 HIS A CA 1
ATOM 5571 C C . HIS A 1 688 ? -48.391 -0.997 37.757 1.00 78.19 688 HIS A C 1
ATOM 5573 O O . HIS A 1 688 ? -48.980 0.039 37.473 1.00 78.19 688 HIS A O 1
ATOM 5579 N N . THR A 1 689 ? -48.612 -1.604 38.925 1.00 83.00 689 THR A N 1
ATOM 5580 C CA . THR A 1 689 ? -49.538 -1.118 39.964 1.00 83.00 689 THR A CA 1
ATOM 5581 C C . THR A 1 689 ? -48.796 -0.852 41.275 1.00 83.00 689 THR A C 1
ATOM 5583 O O . THR A 1 689 ? -48.123 -1.737 41.816 1.00 83.00 689 THR A O 1
ATOM 5586 N N . PHE A 1 690 ? -48.948 0.361 41.810 1.00 83.19 690 PHE A N 1
ATOM 5587 C CA . PHE A 1 690 ? -48.455 0.736 43.134 1.00 83.19 690 PHE A CA 1
ATOM 5588 C C . PHE A 1 690 ? -49.529 0.482 44.189 1.00 83.19 690 PHE A C 1
ATOM 5590 O O . PHE A 1 690 ? -50.690 0.827 43.995 1.00 83.19 690 PHE A O 1
ATOM 5597 N N . VAL A 1 691 ? -49.155 -0.183 45.282 1.00 86.00 691 VAL A N 1
ATOM 5598 C CA . VAL A 1 691 ? -50.112 -0.639 46.306 1.00 86.00 691 VAL A CA 1
ATOM 5599 C C . VAL A 1 691 ? -49.794 -0.120 47.709 1.00 86.00 691 VAL A C 1
ATOM 5601 O O . VAL A 1 691 ? -50.372 -0.604 48.680 1.00 86.00 691 VAL A O 1
ATOM 5604 N N . ALA A 1 692 ? -48.899 0.867 47.841 1.00 83.25 692 ALA A N 1
ATOM 5605 C CA . ALA A 1 692 ? -48.538 1.469 49.129 1.00 83.25 692 ALA A CA 1
ATOM 5606 C C . ALA A 1 692 ? -49.766 1.876 49.955 1.00 83.25 692 ALA A C 1
ATOM 5608 O O . ALA A 1 692 ? -49.891 1.439 51.094 1.00 83.25 692 ALA A O 1
ATOM 5609 N N . SER A 1 693 ? -50.701 2.623 49.362 1.00 80.25 693 SER A N 1
ATOM 5610 C CA . SER A 1 693 ? -51.910 3.136 50.027 1.00 80.25 693 SER A CA 1
ATOM 5611 C C . SER A 1 693 ? -52.846 2.049 50.567 1.00 80.25 693 SER A C 1
ATOM 5613 O O . SER A 1 693 ? -53.632 2.307 51.473 1.00 80.25 693 SER A O 1
ATOM 5615 N N . LYS A 1 694 ? -52.751 0.818 50.048 1.00 84.38 694 LYS A N 1
ATOM 5616 C CA . LYS A 1 694 ? -53.568 -0.321 50.489 1.00 84.38 694 LYS A CA 1
ATOM 5617 C C . LYS A 1 694 ? -52.955 -1.083 51.670 1.00 84.38 694 LYS A C 1
ATOM 5619 O O . LYS A 1 694 ? -53.689 -1.704 52.439 1.00 84.38 694 LYS A O 1
ATOM 5624 N N . TYR A 1 695 ? -51.627 -1.090 51.793 1.00 85.62 695 TYR A N 1
ATOM 5625 C CA . TYR A 1 695 ? -50.912 -1.962 52.738 1.00 85.62 695 TYR A CA 1
ATOM 5626 C C . TYR A 1 695 ? -50.062 -1.217 53.775 1.00 85.62 695 TYR A C 1
ATOM 5628 O O . TYR A 1 695 ? -49.599 -1.856 54.718 1.00 85.62 695 TYR A O 1
ATOM 5636 N N . LEU A 1 696 ? -49.871 0.094 53.619 1.00 83.56 696 LEU A N 1
ATOM 5637 C CA . LEU A 1 696 ? -49.153 0.964 54.550 1.00 83.56 696 LEU A CA 1
ATOM 5638 C C . LEU A 1 696 ? -50.108 2.005 55.135 1.00 83.56 696 LEU A C 1
ATOM 5640 O O . LEU A 1 696 ? -51.022 2.469 54.454 1.00 83.56 696 LEU A O 1
ATOM 5644 N N . ASP A 1 697 ? -49.879 2.392 56.387 1.00 81.12 697 ASP A N 1
ATOM 5645 C CA . ASP A 1 697 ? -50.621 3.492 57.000 1.00 81.12 697 ASP A CA 1
ATOM 5646 C C . ASP A 1 697 ? -50.109 4.869 56.528 1.00 81.12 697 ASP A C 1
ATOM 5648 O O . ASP A 1 697 ? -49.021 5.017 55.957 1.00 81.12 697 ASP A O 1
ATOM 5652 N N . SER A 1 698 ? -50.898 5.916 56.776 1.00 74.56 698 SER A N 1
ATOM 5653 C CA . SER A 1 698 ? -50.573 7.278 56.347 1.00 74.56 698 SER A CA 1
ATOM 5654 C C . SER A 1 698 ? -49.279 7.822 56.967 1.00 74.56 698 SER A C 1
ATOM 5656 O O . SER A 1 698 ? -48.578 8.597 56.319 1.00 74.56 698 SER A O 1
ATOM 5658 N N . GLN A 1 699 ? -48.915 7.420 58.191 1.00 75.69 699 GLN A N 1
ATOM 5659 C CA . GLN A 1 699 ? -47.670 7.864 58.831 1.00 75.69 699 GLN A CA 1
ATOM 5660 C C . GLN A 1 699 ? -46.443 7.166 58.229 1.00 75.69 699 GLN A C 1
ATOM 5662 O O . GLN A 1 699 ? -45.412 7.808 58.016 1.00 75.69 699 GLN A O 1
ATOM 5667 N N . GLN A 1 700 ? -46.554 5.879 57.900 1.00 78.62 700 GLN A N 1
ATOM 5668 C CA . GLN A 1 700 ? -45.535 5.090 57.213 1.00 78.62 700 GLN A CA 1
ATOM 5669 C C . GLN A 1 700 ? -45.257 5.657 55.821 1.00 78.62 700 GLN A C 1
ATOM 5671 O O . GLN A 1 700 ? -44.095 5.871 55.473 1.00 78.62 700 GLN A O 1
ATOM 5676 N N . ILE A 1 701 ? -46.306 5.981 55.060 1.00 76.31 701 ILE A N 1
ATOM 5677 C CA . ILE A 1 701 ? -46.187 6.578 53.721 1.00 76.31 701 ILE A CA 1
ATOM 5678 C C . ILE A 1 701 ? -45.450 7.927 53.783 1.00 76.31 701 ILE A C 1
ATOM 5680 O O . ILE A 1 701 ? -44.519 8.162 53.008 1.00 76.31 701 ILE A O 1
ATOM 5684 N N . ILE A 1 702 ? -45.791 8.783 54.755 1.00 72.06 702 ILE A N 1
ATOM 5685 C CA . ILE A 1 702 ? -45.118 10.076 54.972 1.00 72.06 702 ILE A CA 1
ATOM 5686 C C . ILE A 1 702 ? -43.646 9.875 55.363 1.00 72.06 702 ILE A C 1
ATOM 5688 O O . ILE A 1 702 ? -42.756 10.518 54.800 1.00 72.06 702 ILE A O 1
ATOM 5692 N N . LYS A 1 703 ? -43.362 8.957 56.297 1.00 74.44 703 LYS A N 1
ATOM 5693 C CA . LYS A 1 703 ? -41.998 8.655 56.769 1.00 74.44 703 LYS A CA 1
ATOM 5694 C C . LYS A 1 703 ? -41.097 8.141 55.642 1.00 74.44 703 LYS A C 1
ATOM 5696 O O . LYS A 1 703 ? -39.902 8.434 55.628 1.00 74.44 703 LYS A O 1
ATOM 5701 N N . MET A 1 704 ? -41.671 7.410 54.690 1.00 71.00 704 MET A N 1
ATOM 5702 C CA . MET A 1 704 ? -40.971 6.848 53.535 1.00 71.00 704 MET A CA 1
ATOM 5703 C C . MET A 1 704 ? -40.772 7.853 52.387 1.00 71.00 704 MET A C 1
ATOM 5705 O O . MET A 1 704 ? -40.083 7.521 51.425 1.00 71.00 704 MET A O 1
ATOM 5709 N N . LYS A 1 705 ? -41.317 9.081 52.487 1.00 65.00 705 LYS A N 1
ATOM 5710 C CA . LYS A 1 705 ? -41.270 10.114 51.430 1.00 65.00 705 LYS A CA 1
ATOM 5711 C C . LYS A 1 705 ? -41.662 9.559 50.056 1.00 65.00 705 LYS A C 1
ATOM 5713 O O . LYS A 1 705 ? -41.003 9.851 49.056 1.00 65.00 705 LYS A O 1
ATOM 5718 N N . VAL A 1 706 ? -42.703 8.728 50.016 1.00 61.69 706 VAL A N 1
ATOM 5719 C CA . VAL A 1 706 ? -43.214 8.190 48.753 1.00 61.69 706 VAL A CA 1
ATOM 5720 C C . VAL A 1 706 ? -43.672 9.371 47.883 1.00 61.69 706 VAL A C 1
ATOM 5722 O O . VAL A 1 706 ? -44.412 10.218 48.388 1.00 61.69 706 VAL A O 1
ATOM 5725 N N . PRO A 1 707 ? -43.211 9.482 46.622 1.00 56.84 707 PRO A N 1
ATOM 5726 C CA . PRO A 1 707 ? -43.659 10.535 45.715 1.00 56.84 707 PRO A CA 1
ATOM 5727 C C . PRO A 1 707 ? -45.190 10.546 45.625 1.00 56.84 707 PRO A C 1
ATOM 5729 O O . PRO A 1 707 ? -45.800 9.494 45.450 1.00 56.84 707 PRO A O 1
ATOM 5732 N N . THR A 1 708 ? -45.818 11.713 45.788 1.00 55.03 708 THR A N 1
ATOM 5733 C CA . THR A 1 708 ? -47.287 11.849 45.837 1.00 55.03 708 THR A CA 1
ATOM 5734 C C . THR A 1 708 ? -47.983 11.464 44.535 1.00 55.03 708 THR A C 1
ATOM 5736 O O . THR A 1 708 ? -49.172 11.194 44.543 1.00 55.03 708 THR A O 1
ATOM 5739 N N . ASP A 1 709 ? -47.246 11.432 43.429 1.00 54.22 709 ASP A N 1
ATOM 5740 C CA . ASP A 1 709 ? -47.648 10.944 42.108 1.00 54.22 709 ASP A CA 1
ATOM 5741 C C . ASP A 1 709 ? -47.682 9.404 41.992 1.00 54.22 709 ASP A C 1
ATOM 5743 O O . ASP A 1 709 ? -48.170 8.883 40.993 1.00 54.22 709 ASP A O 1
ATOM 5747 N N . LEU A 1 710 ? -47.180 8.674 42.999 1.00 50.91 710 LEU A N 1
ATOM 5748 C CA . LEU A 1 710 ? -47.157 7.202 43.068 1.00 50.91 710 LEU A CA 1
ATOM 5749 C C . LEU A 1 710 ? -48.102 6.613 44.133 1.00 50.91 710 LEU A C 1
ATOM 5751 O O . LEU A 1 710 ? -48.126 5.391 44.309 1.00 50.91 710 LEU A O 1
ATOM 5755 N N . ILE A 1 711 ? -48.817 7.468 44.869 1.00 47.38 711 ILE A N 1
ATOM 5756 C CA . ILE A 1 711 ? -49.812 7.124 45.901 1.00 47.38 711 ILE A CA 1
ATOM 5757 C C . ILE A 1 711 ? -51.198 7.202 45.272 1.00 47.38 711 ILE A C 1
ATOM 5759 O O . ILE A 1 711 ? -52.002 6.280 45.552 1.00 47.38 711 ILE A O 1
#

Radius of gyration: 36.64 Å; chains: 1; bounding box: 86×64×101 Å

InterPro domains:
  IPR002797 Polysaccharide biosynthesis protein [PF01943] (4-267)
  IPR010866 Alpha-2,8-polysialyltransferase [PF07388] (563-660)
  IPR052556 Polysaccharide Synthase/Transporter [PTHR43424] (1-414)

Foldseek 3Di:
DVVVVLVVLQLVLLLVLVCLVVVCQQVCLVLQPLLRLLVLLLLVLLLLVLLLQLLLVLLVLLLCCCVPVNDPCSVLLLVLSLVSSCVVLVVQLVVCVVVVNPLSNLSSLLSSLVSLLSNLLSVCVSVSVSVLNSCLSNQLSVQLSVLLVVQSVVDNPPSSSSSSVSNSVSSVVSSVVSCVVPDDPDPDDDDDPVSSVVSNCSSNVNRVVVSVVSVLVSLLQRPLSNLCVVLPHSSLSSLLVSLSSLLCSVLSVLVSVLVVCLVVVLVCVVLVVDDLVNLLVQLVVLLVVLQVQLVVLVVDDVVVVCVSNNPSSPPSSLSNSLSSSLSSLVNSVSSLVSVCVSVVVVVLVSVLSVVLSVQLVVLQVVCSVDDSSCNSVSSVVSSVSSSVSSNVVSVLVLLQAQEEEEEEALVSVLVCCLVPNQPSYAYEYEDNDDPLLQVLSVVVVHHYHYDYDQDDDVSLVVCVVVLVVLLVVLVRRYNAYEYFCLDPSNSNLSAQYEYEDAPPPQQVPCHDPDDPVVCVVCVADPGPQLGPSHQAYEYQPPDDDDPSRVVRYDHDHPVVCPDPSSLVSLVVVLSSQVDDQVPPPQEAEEEEADQCCLVPLDPPVLSVVLVVVVVVVVVVPDDPRHAYEYAYALSHPDPCCVVVVVDPRYDYGDNSDQLLCCCSSYVCPLNHAYEYCADPSCVPRPRYAHCVPPRDDPVSCVSVVRPPVRD

Secondary structure (DSSP, 8-state):
-HHHHHHHHHHHHHHHHHHHHHHTHHHHHHHHHHHHHHHHHHHHHHHHHHHHHHHTTHHHHHHHHHHHH-STTHHHHHHHHHHHHHHHHHHHHHHHHHTT-HHHHHHHHHHHHHH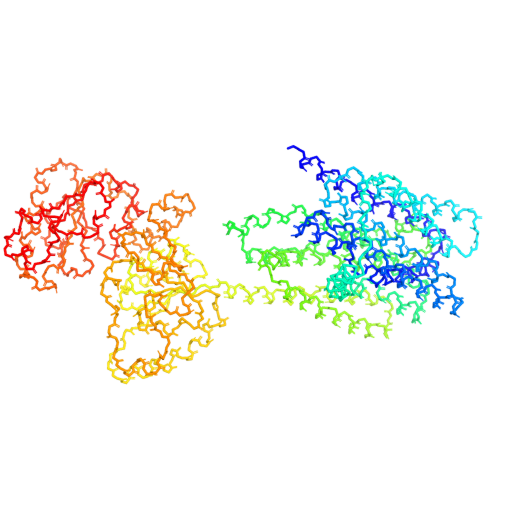HHHHHHHHHHHTT-HHHHHHHHHHHHHHHHHHHHHHHHH-SS-HHHHHHHHHHHHHHHHHHHHHHHH------PPP-HHHHHHHHHHHHHHHHHHHHHHHHHHHHHTHHHHHHHHHS-HHHHHHHHHHHHHHHHHHHHHHHHHHHHHHHHHHHHHTTSS-HHHHHHHHHHHTTTTTHHHHHHHHS-HHHHHHHH-GGGTTHHHHHHHHHHHHHTHHHHHHHHHHHHHTT-HHHHHHHHHHHHHHHHHHHHHHTTS-GGGTTHHHHHHHHHHHHHHHHHHHHHHHHHPEEEEE-SHHHHHHHHHHH-STTEEEEE-TTS-HHHHHHHHHTT-EEEE-PPP-SHHHHHHHHHHHHHHHHHHHHH-SEEEE-TTSGGGGG--S-EEEEE--SSTTTSS-----HHHHHHTTT--TTTTSTTEEEEEE-S-SPPPTTTGGGEEE--GGGGGSHHHHHHHHHHHHHHT--GGGGTTEEEEEEP--TTTTTSS-HHHHHHHHHHHHHHHHTT--TT-EEEEE--TT----HHHHTTT-TTEEE--TTS-GGGHHHH-TTGGGSEEEESS-GGGTT-TTEEE-HHHHS-HHHHHHTT--GGG-